Protein AF-0000000086667944 (afdb_homodimer)

Foldseek 3Di:
DPQQFDDDPDLCQLQQCPPVPGHPSLVVLCVVLVVVCVLQLWDDQLKDKDFDDQPPQQDPVQWGDPVNVVVVQVSSVVSVLVVLCVLCPPCSVCQSVLVFKHKDFDDKDKDFAATDGPGWMKMKTKAWADADQFKTKMKIWIDTSRSSDTGMIMIGIMTIATSVVGGTDGQCVVDGSSVVSSVVVHVSNVSSVVSNVVSVVPDPDPPPPPD/DPQAFDDDPDLCQLQQCPPVPGHPSLVVLCVVLVVVVVLQLWDDQLKDKDFDDQPPQQDPVQWGDPVNVVVVQVSSVVSVLVVLCVLCPPCSVCQSVLVFKHKDFDDKDKDFAATDGPGWMKMKTKAWADADQFKTKMKIWIDTSRSSDTGMIMIGIMTIATSVVGGTDGQCVVDGSSVVSRVVVHVSNVSSVVSNVVSVVPDPDPPPPPD

pLDDT: mean 93.08, std 12.62, range [24.09, 98.88]

Organism: Colletotrichum gloeosporioides (NCBI:txid474922)

InterPro domains:
  IPR029069 HotDog domain superfamily [SSF54637] (51-170)
  IPR050563 4-hydroxybenzoyl-CoA thioesterase [PTHR31793] (46-171)

Nearest PDB structures (foldseek):
  4k00-assembly1_A  TM=7.875E-01  e=4.496E-08  Synechocystis sp. PCC 6803 substr. Kazusa
  5v10-assembly1_A-2  TM=8.464E-01  e=1.822E-07  Pseudomonas aeruginosa PAO1
  5v10-assembly1_B-2  TM=8.114E-01  e=1.822E-07  Pseudomonas aeruginosa PAO1
  5x04-assembly1_B  TM=7.528E-01  e=9.417E-07  Umbellularia californica
  5x04-assembly1_A  TM=7.428E-01  e=2.815E-06  Umbellularia californica

Radius of gyration: 24.11 Å; Cα contacts (8 Å, |Δi|>4): 815; chains: 2; bounding box: 81×69×50 Å

Sequence (422 aa):
MSRKIKSFTSRLEASSYHAPGGGAAYQPLRESLIKKILEQGYDDETMIEHGVVWADDQDPFGHIMNAGFSHFASSCNFRVFESFEAQLGDKINDFINAKGIGVMVKQFTVDIKRPVSYPDSIICAVRLGEVRPDRYFITTTMWSLRQQAPVAESEGWIVFFDYGKGKVANLVEAGGVHKDLYEALSVKCAKMNETAAAWKKAQPQKKQHKLMSRKIKSFTSRLEASSYHAPGGGAAYQPLRESLIKKILEQGYDDETMIEHGVVWADDQDPFGHIMNAGFSHFASSCNFRVFESFEAQLGDKINDFINAKGIGVMVKQFTVDIKRPVSYPDSIICAVRLGEVRPDRYFITTTMWSLRQQAPVAESEGWIVFFDYGKGKVANLVEAGGVHKDLYEALSVKCAKMNETAAAWKKAQPQKKQHKL

Solvent-accessible surface area (backbone atoms only — not comparable to full-atom values): 21875 Å² total; per-residue (Å²): 124,83,78,76,56,73,83,62,93,40,62,52,59,46,45,22,50,34,22,70,58,25,28,76,85,45,46,67,40,48,55,58,44,49,52,56,44,48,52,51,22,36,44,72,88,39,25,25,44,48,63,54,42,68,80,82,36,36,40,99,85,51,30,54,32,78,68,49,56,57,51,53,45,49,57,29,49,49,38,50,60,39,54,44,31,82,45,38,48,83,49,35,61,34,27,77,67,49,55,34,56,22,75,41,82,76,51,73,50,77,47,78,71,47,91,50,45,69,63,38,35,33,42,32,33,38,33,45,76,44,67,52,57,39,32,35,33,40,38,33,42,30,27,32,46,47,70,66,40,74,27,33,38,34,39,36,43,40,31,31,29,19,59,75,78,70,42,79,31,45,23,60,80,70,30,71,45,44,24,48,38,45,52,51,49,40,53,52,23,51,53,23,44,52,36,28,50,54,38,58,69,68,45,75,78,73,74,72,68,76,121,126,82,79,75,54,72,82,61,93,39,63,51,58,47,46,23,51,35,21,70,56,26,26,77,84,44,45,66,40,49,54,56,47,48,52,57,44,48,51,50,20,36,45,72,89,40,25,25,44,48,65,54,42,69,81,81,36,36,39,98,84,51,30,55,32,77,68,48,56,57,52,53,45,49,56,28,48,50,39,50,59,37,52,46,30,81,46,38,49,83,48,34,60,34,28,77,66,51,56,32,56,23,76,41,82,75,50,73,50,75,48,79,70,47,91,50,44,71,64,38,36,34,42,32,35,39,33,46,76,45,69,52,59,37,32,35,32,40,38,33,40,29,27,32,46,49,70,65,39,74,26,33,38,34,38,35,44,39,32,30,28,20,58,75,77,70,42,79,31,46,24,60,80,69,30,70,43,44,24,49,38,46,52,52,50,40,54,51,24,52,53,22,44,52,35,27,51,56,39,59,70,68,45,76,76,74,76,73,71,76,123

Secondary structure (DSSP, 8-state):
--------SSHHHHTGGGSGGG-GGGHHHHHHHHHHHHHTT--STT-EEEEPPHHHHB-TTSSB-HHHHHHHHHHHHHHHHHHTHHHHGGGHHHHHTTSSEEEEEEEEEEEE-S---SS-EEEEEEEEEEEETTEEEEEEEEEETTTTEEEEEEEEEEEEEETTTTEE--HHHH-HHHHHHHHHHHHHHHHHHHHHHHHHHHS--------/--------SSHHHHTGGGSGGG-GGGHHHHHHHHHHH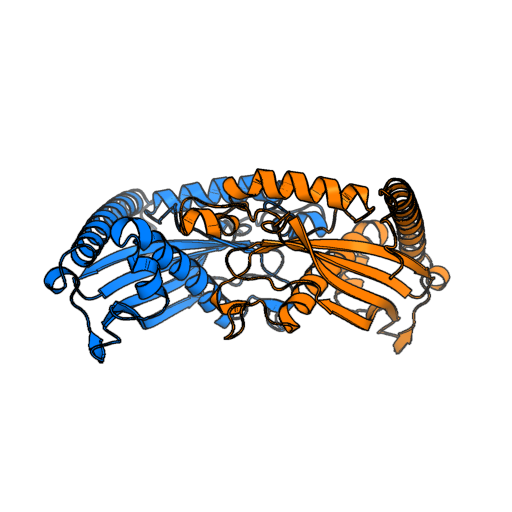HHTT--STT-EEEEPPHHHHB-TTSSB-HHHHHHHHHHHHHHHHHHTHHHHGGGHHHHHTTSSEEEEEEEEEEEE-S---SS-EEEEEEEEEEEETTEEEEEEEEEETTTTEEEEEEEEEEEEEETTTTEE--HHHH-HHHHHHHHHHHHHHHHHHHHHHHHHHHS--------

Structure (mmCIF, N/CA/C/O backbone):
data_AF-0000000086667944-model_v1
#
loop_
_entity.id
_entity.type
_entity.pdbx_description
1 polymer Thioesterase
#
loop_
_atom_site.group_PDB
_atom_site.id
_atom_site.type_symbol
_atom_site.label_atom_id
_atom_site.label_alt_id
_atom_site.label_comp_id
_atom_site.label_asym_id
_atom_site.label_entity_id
_atom_site.label_seq_id
_atom_site.pdbx_PDB_ins_code
_atom_site.Cartn_x
_atom_site.Cartn_y
_atom_site.Cartn_z
_atom_site.occupancy
_atom_site.B_iso_or_equiv
_atom_site.auth_seq_id
_atom_site.auth_comp_id
_atom_site.auth_asym_id
_atom_site.auth_atom_id
_atom_site.pdbx_PDB_model_num
ATOM 1 N N . MET A 1 1 ? -30.469 -5.668 6.664 1 30.2 1 MET A N 1
ATOM 2 C CA . MET A 1 1 ? -29.812 -4.969 7.77 1 30.2 1 MET A CA 1
ATOM 3 C C . MET A 1 1 ? -28.594 -4.191 7.289 1 30.2 1 MET A C 1
ATOM 5 O O . MET A 1 1 ? -27.797 -4.711 6.508 1 30.2 1 MET A O 1
ATOM 9 N N . SER A 1 2 ? -28.594 -2.951 7.266 1 38.62 2 SER A N 1
ATOM 10 C CA . SER A 1 2 ? -27.578 -2.049 6.73 1 38.62 2 SER A CA 1
ATOM 11 C C . SER A 1 2 ? -26.188 -2.434 7.219 1 38.62 2 SER A C 1
ATOM 13 O O . SER A 1 2 ? -25.953 -2.564 8.422 1 38.62 2 SER A O 1
ATOM 15 N N . ARG A 1 3 ? -25.5 -3.365 6.664 1 46.94 3 ARG A N 1
ATOM 16 C CA . ARG A 1 3 ? -24.25 -3.945 7.133 1 46.94 3 ARG A CA 1
ATOM 17 C C . ARG A 1 3 ? -23.328 -2.873 7.707 1 46.94 3 ARG A C 1
ATOM 19 O O . ARG A 1 3 ? -23.062 -1.867 7.047 1 46.94 3 ARG A O 1
ATOM 26 N N . LYS A 1 4 ? -23.281 -2.777 9 1 54.78 4 LYS A N 1
ATOM 27 C CA . LYS A 1 4 ? -22.672 -1.743 9.82 1 54.78 4 LYS A CA 1
ATOM 28 C C . LYS A 1 4 ? -21.172 -1.613 9.508 1 54.78 4 LYS A C 1
ATOM 30 O O . LYS A 1 4 ? -20.422 -2.586 9.617 1 54.78 4 LYS A O 1
ATOM 35 N N . ILE A 1 5 ? -20.797 -0.683 8.703 1 66 5 ILE A N 1
ATOM 36 C CA . ILE A 1 5 ? -19.422 -0.29 8.43 1 66 5 ILE A CA 1
ATOM 37 C C . ILE A 1 5 ? -18.75 0.174 9.719 1 66 5 ILE A C 1
ATOM 39 O O . ILE A 1 5 ? -19.344 0.915 10.5 1 66 5 ILE A O 1
ATOM 43 N N . LYS A 1 6 ? -17.688 -0.523 10.07 1 71.44 6 LYS A N 1
ATOM 44 C CA . LYS A 1 6 ? -16.938 -0.126 11.258 1 71.44 6 LYS A CA 1
ATOM 45 C C . LYS A 1 6 ? -16.781 1.391 11.328 1 71.44 6 LYS A C 1
ATOM 47 O O . LYS A 1 6 ? -16.484 2.041 10.328 1 71.44 6 LYS A O 1
ATOM 52 N N . SER A 1 7 ? -17.125 1.887 12.492 1 83.94 7 SER A N 1
ATOM 53 C CA . SER A 1 7 ? -16.938 3.314 12.727 1 83.94 7 SER A CA 1
ATOM 54 C C . SER A 1 7 ? -15.664 3.584 13.516 1 83.94 7 SER A C 1
ATOM 56 O O . SER A 1 7 ? -15.227 2.746 14.305 1 83.94 7 SER A O 1
ATOM 58 N N . PHE A 1 8 ? -14.93 4.645 13.148 1 90.81 8 PHE A N 1
ATOM 59 C CA . PHE A 1 8 ? -13.719 5.078 13.828 1 90.81 8 PHE A CA 1
ATOM 60 C C . PHE A 1 8 ? -13.938 6.422 14.523 1 90.81 8 PHE A C 1
ATOM 62 O O . PHE A 1 8 ? -14.836 7.176 14.148 1 90.81 8 PHE A O 1
ATOM 69 N N . THR A 1 9 ? -13.156 6.715 15.469 1 89.56 9 THR A N 1
ATOM 70 C CA . THR A 1 9 ? -13.367 7.883 16.312 1 89.56 9 THR A CA 1
ATOM 71 C C . THR A 1 9 ? -12.719 9.117 15.703 1 89.56 9 THR A C 1
ATOM 73 O O . THR A 1 9 ? -13.023 10.25 16.109 1 89.56 9 THR A O 1
ATOM 76 N N . SER A 1 10 ? -11.883 8.898 14.812 1 94.06 10 SER A N 1
ATOM 77 C CA . SER A 1 10 ? -11.203 10.016 14.156 1 94.06 10 SER A CA 1
ATOM 78 C C . SER A 1 10 ? -10.789 9.656 12.742 1 94.06 10 SER A C 1
ATOM 80 O O . SER A 1 10 ? -10.75 8.477 12.375 1 94.06 10 SER A O 1
ATOM 82 N N . ARG A 1 11 ? -10.5 10.703 12.008 1 94.38 11 ARG A N 1
ATOM 83 C CA . ARG A 1 11 ? -9.992 10.5 10.656 1 94.38 11 ARG A CA 1
ATOM 84 C C . ARG A 1 11 ? -8.672 9.742 10.68 1 94.38 11 ARG A C 1
ATOM 86 O O . ARG A 1 11 ? -8.438 8.859 9.852 1 94.38 11 ARG A O 1
ATOM 93 N N . LEU A 1 12 ? -7.781 10.031 11.656 1 94.69 12 LEU A N 1
ATOM 94 C CA . LEU A 1 12 ? -6.484 9.367 11.75 1 94.69 12 LEU A CA 1
ATOM 95 C C . LEU A 1 12 ? -6.648 7.887 12.078 1 94.69 12 LEU A C 1
ATOM 97 O O . LEU A 1 12 ? -5.922 7.047 11.547 1 94.69 12 LEU A O 1
ATOM 101 N N . GLU A 1 13 ? -7.566 7.641 12.945 1 95.31 13 GLU A N 1
ATOM 102 C CA . GLU A 1 13 ? -7.828 6.238 13.25 1 95.31 13 GLU A CA 1
ATOM 103 C C . GLU A 1 13 ? -8.414 5.512 12.039 1 95.31 13 GLU A C 1
ATOM 105 O O . G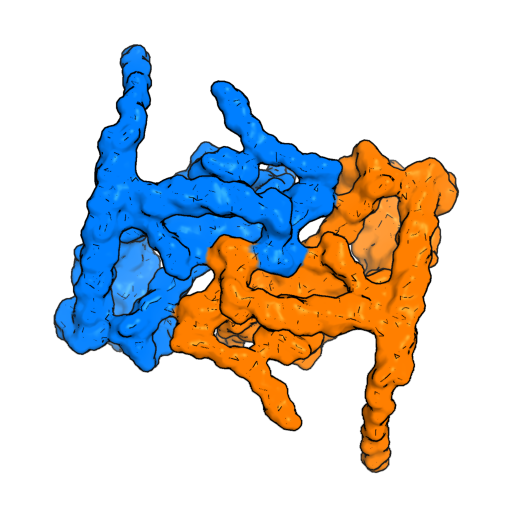LU A 1 13 ? -8.047 4.367 11.766 1 95.31 13 GLU A O 1
ATOM 110 N N . ALA A 1 14 ? -9.297 6.207 11.312 1 96.06 14 ALA A N 1
ATOM 111 C CA . ALA A 1 14 ? -9.961 5.602 10.164 1 96.06 14 ALA A CA 1
ATOM 112 C C . ALA A 1 14 ? -8.953 5.25 9.062 1 96.06 14 ALA A C 1
ATOM 114 O O . ALA A 1 14 ? -9.148 4.289 8.32 1 96.06 14 ALA A O 1
ATOM 115 N N . SER A 1 15 ? -7.879 6 8.961 1 97.31 15 SER A N 1
ATOM 116 C CA . SER A 1 15 ? -6.871 5.746 7.941 1 97.31 15 SER A CA 1
ATOM 117 C C . SER A 1 15 ? -5.648 5.047 8.523 1 97.31 15 SER A C 1
ATOM 119 O O . SER A 1 15 ? -4.59 5.004 7.898 1 97.31 15 SER A O 1
ATOM 121 N N . SER A 1 16 ? -5.781 4.445 9.703 1 96.56 16 SER A N 1
ATOM 122 C CA . SER A 1 16 ? -4.641 3.912 10.445 1 96.56 16 SER A CA 1
ATOM 123 C C . SER A 1 16 ? -4.098 2.648 9.789 1 96.56 16 SER A C 1
ATOM 125 O O . SER A 1 16 ? -3 2.195 10.117 1 96.56 16 SER A O 1
ATOM 127 N N . TYR A 1 17 ? -4.809 2.102 8.836 1 96.75 17 TYR A N 1
ATOM 128 C CA . TYR A 1 17 ? -4.266 0.97 8.086 1 96.75 17 TYR A CA 1
ATOM 129 C C . TYR A 1 17 ? -3.004 1.369 7.332 1 96.75 17 TYR A C 1
ATOM 131 O O . TYR A 1 17 ? -2.223 0.509 6.918 1 96.75 17 TYR A O 1
ATOM 139 N N . HIS A 1 18 ? -2.781 2.641 7.16 1 96.75 18 HIS A N 1
ATOM 140 C CA . HIS A 1 18 ? -1.576 3.137 6.504 1 96.75 18 HIS A CA 1
ATOM 141 C C . HIS A 1 18 ? -0.383 3.117 7.453 1 96.75 18 HIS A C 1
ATOM 143 O O . HIS A 1 18 ? 0.765 3.236 7.016 1 96.75 18 HIS A O 1
ATOM 149 N N . ALA A 1 19 ? -0.648 3.113 8.758 1 96.56 19 ALA A N 1
ATOM 150 C CA . ALA A 1 19 ? 0.442 3.16 9.727 1 96.56 19 ALA A CA 1
ATOM 151 C C . ALA A 1 19 ? 1.35 1.94 9.586 1 96.56 19 ALA A C 1
ATOM 153 O O . ALA A 1 19 ? 0.901 0.867 9.18 1 96.56 19 ALA A O 1
ATOM 154 N N . PRO A 1 20 ? 2.662 2.102 9.898 1 95.31 20 PRO A N 1
ATOM 155 C CA . PRO A 1 20 ? 3.555 0.941 9.828 1 95.31 20 PRO A CA 1
ATOM 156 C C . PRO A 1 20 ? 2.988 -0.281 10.547 1 95.31 20 PRO A C 1
ATOM 158 O O . PRO A 1 20 ? 2.551 -0.179 11.695 1 95.31 20 PRO A O 1
ATOM 161 N N . GLY A 1 21 ? 2.891 -1.366 9.844 1 92.31 21 GLY A N 1
ATOM 162 C CA . GLY A 1 21 ? 2.354 -2.596 10.406 1 92.31 21 GLY A CA 1
ATOM 163 C C . GLY A 1 21 ? 0.85 -2.719 10.25 1 92.31 21 GLY A C 1
ATOM 164 O O . GLY A 1 21 ? 0.244 -3.67 10.75 1 92.31 21 GLY A O 1
ATOM 165 N N . GLY A 1 22 ? 0.182 -1.777 9.68 1 93.56 22 GLY A N 1
ATOM 166 C CA . GLY A 1 22 ? -1.204 -1.914 9.258 1 93.56 22 GLY A CA 1
ATOM 167 C C . GLY A 1 22 ? -2.188 -1.322 10.25 1 93.56 22 GLY A C 1
ATOM 168 O O . GLY A 1 22 ? -3.395 -1.311 10.008 1 93.56 22 GLY A O 1
ATOM 169 N N . GLY A 1 23 ? -1.715 -0.795 11.461 1 92.69 23 GLY A N 1
ATOM 170 C CA . GLY A 1 23 ? -2.588 -0.117 12.406 1 92.69 23 GLY A CA 1
ATOM 171 C C . GLY A 1 23 ? -3.375 -1.073 13.281 1 92.69 23 GLY A C 1
ATOM 172 O O . GLY A 1 23 ? -4.094 -1.938 12.773 1 92.69 23 GLY A O 1
ATOM 173 N N . ALA A 1 24 ? -3.393 -0.922 14.531 1 91.94 24 ALA A N 1
ATOM 174 C CA . ALA A 1 24 ? -4.023 -1.813 15.5 1 91.94 24 ALA A CA 1
ATOM 175 C C . ALA A 1 24 ? -5.543 -1.786 15.359 1 91.94 24 ALA A C 1
ATOM 177 O O . ALA A 1 24 ? -6.211 -2.801 15.57 1 91.94 24 ALA A O 1
ATOM 178 N N . ALA A 1 25 ? -6.07 -0.659 14.938 1 93.62 25 ALA A N 1
ATOM 179 C CA . ALA A 1 25 ? -7.52 -0.494 14.852 1 93.62 25 ALA A CA 1
ATOM 180 C C . ALA A 1 25 ? -8.117 -1.416 13.789 1 93.62 25 ALA A C 1
ATOM 182 O O . ALA A 1 25 ? -9.297 -1.771 13.859 1 93.62 25 ALA A O 1
ATOM 183 N N . TYR A 1 26 ? -7.32 -1.866 12.859 1 96.56 26 TYR A N 1
ATOM 184 C CA . TYR A 1 26 ? -7.816 -2.686 11.758 1 96.56 26 TYR A CA 1
ATOM 185 C C . TYR A 1 26 ? -7.566 -4.164 12.016 1 96.56 26 TYR A C 1
ATOM 187 O O . TYR A 1 26 ? -8.023 -5.023 11.258 1 96.56 26 TYR A O 1
ATOM 195 N N . GLN A 1 27 ? -6.895 -4.523 13.094 1 96.19 27 GLN A N 1
ATOM 196 C CA . GLN A 1 27 ? -6.504 -5.902 13.359 1 96.19 27 GLN A CA 1
ATOM 197 C C . GLN A 1 27 ? -7.727 -6.797 13.539 1 96.19 27 GLN A C 1
ATOM 199 O O . GLN A 1 27 ? -7.809 -7.871 12.938 1 96.19 27 GLN A O 1
ATOM 204 N N . PRO A 1 28 ? -8.719 -6.344 14.336 1 96.38 28 PRO A N 1
ATOM 205 C CA . PRO A 1 28 ? -9.891 -7.215 14.477 1 96.38 28 PRO A CA 1
ATOM 206 C C . PRO A 1 28 ? -10.641 -7.41 13.164 1 96.38 28 PRO A C 1
ATOM 208 O O . PRO A 1 28 ? -11.211 -8.477 12.93 1 96.38 28 PRO A O 1
ATOM 211 N N . LEU A 1 29 ? -10.633 -6.418 12.297 1 97 29 LEU A N 1
ATOM 212 C CA . LEU A 1 29 ? -11.281 -6.527 10.992 1 97 29 LEU A CA 1
ATOM 213 C C . LEU A 1 29 ? -10.555 -7.539 10.109 1 97 29 LEU A C 1
ATOM 215 O O . LEU A 1 29 ? -11.195 -8.344 9.43 1 97 29 LEU A O 1
ATOM 219 N N . ARG A 1 30 ? -9.211 -7.484 10.125 1 97.88 30 ARG A N 1
ATOM 220 C CA . ARG A 1 30 ? -8.406 -8.438 9.375 1 97.88 30 ARG A CA 1
ATOM 221 C C . ARG A 1 30 ? -8.68 -9.867 9.828 1 97.88 30 ARG A C 1
ATOM 223 O O . ARG A 1 30 ? -8.891 -10.758 9.008 1 97.88 30 ARG A O 1
ATOM 230 N N . GLU A 1 31 ? -8.641 -10.039 11.156 1 97.31 31 GLU A N 1
ATOM 231 C CA . GLU A 1 31 ? -8.805 -11.383 11.711 1 97.31 31 GLU A CA 1
ATOM 232 C C . GLU A 1 31 ? -10.156 -11.977 11.32 1 97.31 31 GLU A C 1
ATOM 234 O O . GLU A 1 31 ? -10.227 -13.133 10.883 1 97.31 31 GLU A O 1
ATOM 239 N N . SER A 1 32 ? -11.188 -11.219 11.477 1 97.56 32 SER A N 1
ATOM 240 C CA . SER A 1 32 ? -12.531 -11.672 11.125 1 97.56 32 SER A CA 1
ATOM 241 C C . SER A 1 32 ? -12.633 -12.016 9.641 1 97.56 32 SER A C 1
ATOM 243 O O . SER A 1 32 ? -13.117 -13.094 9.281 1 97.56 32 SER A O 1
ATOM 245 N N . LEU A 1 33 ? -12.148 -11.195 8.797 1 98 33 LEU A N 1
ATOM 246 C CA . LEU A 1 33 ? -12.281 -11.359 7.355 1 98 33 LEU A CA 1
ATOM 247 C C . LEU A 1 33 ? -11.422 -12.508 6.855 1 98 33 LEU A C 1
ATOM 249 O O . LEU A 1 33 ? -11.859 -13.305 6.02 1 98 33 LEU A O 1
ATOM 253 N N . ILE A 1 34 ? -10.203 -12.625 7.379 1 98.38 34 ILE A N 1
ATOM 254 C CA . ILE A 1 34 ? -9.273 -13.656 6.922 1 98.38 34 ILE A CA 1
ATOM 255 C C . ILE A 1 34 ? -9.828 -15.039 7.254 1 98.38 34 ILE A C 1
ATOM 257 O O . ILE A 1 34 ? -9.711 -15.977 6.457 1 98.38 34 ILE A O 1
ATOM 261 N N . LYS A 1 35 ? -10.391 -15.125 8.43 1 97.69 35 LYS A N 1
ATOM 262 C CA . LYS A 1 35 ? -11.047 -16.391 8.773 1 97.69 35 LYS A CA 1
ATOM 263 C C . LYS A 1 35 ? -12.078 -16.781 7.727 1 97.69 35 LYS A C 1
ATOM 265 O O . LYS A 1 35 ? -12.094 -17.906 7.25 1 97.69 35 LYS A O 1
ATOM 270 N N . LYS A 1 36 ? -12.914 -15.883 7.336 1 97.31 36 LYS A N 1
ATOM 271 C CA . LYS A 1 36 ? -13.953 -16.125 6.344 1 97.31 36 LYS A CA 1
ATOM 272 C C . LYS A 1 36 ? -13.352 -16.484 4.988 1 97.31 36 LYS A C 1
ATOM 274 O O . LYS A 1 36 ? -13.859 -17.359 4.285 1 97.31 36 LYS A O 1
ATOM 279 N N . ILE A 1 37 ? -12.305 -15.797 4.641 1 98.38 37 ILE A N 1
ATOM 280 C CA . ILE A 1 37 ? -11.633 -15.992 3.361 1 98.38 37 ILE A CA 1
ATOM 281 C C . ILE A 1 37 ? -11.055 -17.406 3.291 1 98.38 37 ILE A C 1
ATOM 283 O O . ILE A 1 37 ? -11.242 -18.109 2.299 1 98.38 37 ILE A O 1
ATOM 287 N N . LEU A 1 38 ? -10.469 -17.812 4.391 1 98.12 38 LEU A N 1
ATOM 288 C CA . LEU A 1 38 ? -9.812 -19.109 4.414 1 98.12 38 LEU A CA 1
ATOM 289 C C . LEU A 1 38 ? -10.836 -20.234 4.41 1 98.12 38 LEU A C 1
ATOM 291 O O . LEU A 1 38 ? -10.602 -21.297 3.824 1 98.12 38 LEU A O 1
ATOM 295 N N . GLU A 1 39 ? -11.977 -20.031 4.992 1 97.44 39 GLU A N 1
ATOM 296 C CA . GLU A 1 39 ? -13.055 -21.016 4.977 1 97.44 39 GLU A CA 1
ATOM 297 C C . GLU A 1 39 ? -13.547 -21.266 3.559 1 97.44 39 GLU A C 1
ATOM 299 O O . GLU A 1 39 ? -14.117 -22.328 3.275 1 97.44 39 GLU A O 1
ATOM 304 N N . GLN A 1 40 ? -13.352 -20.344 2.682 1 97.94 40 GLN A N 1
ATOM 305 C CA . GLN A 1 40 ? -13.828 -20.453 1.308 1 97.94 40 GLN A CA 1
ATOM 306 C C . GLN A 1 40 ? -12.766 -21.062 0.4 1 97.94 40 GLN A C 1
ATOM 308 O O . GLN A 1 40 ? -12.953 -21.156 -0.814 1 97.94 40 GLN A O 1
ATOM 313 N N . GLY A 1 41 ? -11.617 -21.406 0.939 1 98 41 GLY A N 1
ATOM 314 C CA . GLY A 1 41 ? -10.602 -22.141 0.2 1 98 41 GLY A CA 1
ATOM 315 C C . GLY A 1 41 ? -9.594 -21.25 -0.48 1 98 41 GLY A C 1
ATOM 316 O O . GLY A 1 41 ? -8.852 -21.688 -1.362 1 98 41 GLY A O 1
ATOM 317 N N . TYR A 1 42 ? -9.562 -19.953 -0.131 1 98.69 42 TYR A N 1
ATOM 318 C CA . TYR A 1 42 ? -8.586 -19.031 -0.724 1 98.69 42 TYR A CA 1
ATOM 319 C C . TYR A 1 42 ? -7.203 -19.25 -0.125 1 98.69 42 TYR A C 1
ATOM 321 O O . TYR A 1 42 ? -7.07 -19.781 0.98 1 98.69 42 TYR A O 1
ATOM 329 N N . ASP A 1 43 ? -6.219 -18.875 -0.893 1 98.38 43 ASP A N 1
ATOM 330 C CA . ASP A 1 43 ? -4.82 -19.109 -0.546 1 98.38 43 ASP A CA 1
ATOM 331 C C . ASP A 1 43 ? -4.359 -18.141 0.549 1 98.38 43 ASP A C 1
ATOM 333 O O . ASP A 1 43 ? -4.504 -16.922 0.415 1 98.38 43 ASP A O 1
ATOM 337 N N . ASP A 1 44 ? -3.781 -18.625 1.558 1 96.81 44 ASP A N 1
ATOM 338 C CA . ASP A 1 44 ? -3.297 -17.828 2.676 1 96.81 44 ASP A CA 1
ATOM 339 C C . ASP A 1 44 ? -1.943 -17.203 2.355 1 96.81 44 ASP A C 1
ATOM 341 O O . ASP A 1 44 ? -1.733 -16.016 2.596 1 96.81 44 ASP A O 1
ATOM 345 N N . GLU A 1 45 ? -1.076 -17.922 1.741 1 96.31 45 GLU A N 1
ATOM 346 C CA . GLU A 1 45 ? 0.337 -17.578 1.626 1 96.31 45 GLU A CA 1
ATOM 347 C C . GLU A 1 45 ? 0.54 -16.375 0.709 1 96.31 45 GLU A C 1
ATOM 349 O O . GLU A 1 45 ? 1.467 -15.586 0.907 1 96.31 45 GLU A O 1
ATOM 354 N N . THR A 1 46 ? -0.288 -16.203 -0.281 1 98.19 46 THR A N 1
ATOM 355 C CA . THR A 1 46 ? -0.045 -15.195 -1.303 1 98.19 46 THR A CA 1
ATOM 356 C C . THR A 1 46 ? -0.974 -14 -1.109 1 98.19 46 THR A C 1
ATOM 358 O O . THR A 1 46 ? -0.959 -13.055 -1.909 1 98.19 46 THR A O 1
ATOM 361 N N . MET A 1 47 ? -1.76 -14.023 -0.011 1 98.5 47 MET A N 1
ATOM 362 C CA . MET A 1 47 ? -2.711 -12.953 0.282 1 98.5 47 MET A CA 1
ATOM 363 C C . MET A 1 47 ? -1.994 -11.617 0.463 1 98.5 47 MET A C 1
ATOM 365 O O . MET A 1 47 ? -0.905 -11.57 1.036 1 98.5 47 MET A O 1
ATOM 369 N N . ILE A 1 48 ? -2.648 -10.539 -0.058 1 98.56 48 ILE A N 1
ATOM 370 C CA . ILE A 1 48 ? -2.062 -9.219 0.134 1 98.56 48 ILE A CA 1
ATOM 371 C C . ILE A 1 48 ? -3.115 -8.258 0.688 1 98.56 48 ILE A C 1
ATOM 373 O O . ILE A 1 48 ? -4.316 -8.539 0.619 1 98.56 48 ILE A O 1
ATOM 377 N N . GLU A 1 49 ? -2.65 -7.184 1.279 1 98.5 49 GLU A N 1
ATOM 378 C CA . GLU A 1 49 ? -3.494 -6.062 1.683 1 98.5 49 GLU A CA 1
ATOM 379 C C . GLU A 1 49 ? -3.082 -4.777 0.968 1 98.5 49 GLU A C 1
ATOM 381 O O . GLU A 1 49 ? -1.895 -4.461 0.89 1 98.5 49 GLU A O 1
ATOM 386 N N . HIS A 1 50 ? -4.02 -4.129 0.371 1 97.5 50 HIS A N 1
ATOM 387 C CA . HIS A 1 50 ? -3.822 -2.822 -0.245 1 97.5 50 HIS A CA 1
ATOM 388 C C . HIS A 1 50 ? -4.586 -1.738 0.508 1 97.5 50 HIS A C 1
ATOM 390 O O . HIS A 1 50 ? -5.82 -1.692 0.457 1 97.5 50 HIS A O 1
ATOM 396 N N . GLY A 1 51 ? -3.848 -0.87 1.161 1 97.5 51 GLY A N 1
ATOM 397 C CA . GLY A 1 51 ? -4.492 0.294 1.748 1 97.5 51 GLY A CA 1
ATOM 398 C C . GLY A 1 51 ? -4.891 1.338 0.72 1 97.5 51 GLY A C 1
ATOM 399 O O . GLY A 1 51 ? -4.043 1.842 -0.019 1 97.5 51 GLY A O 1
ATOM 400 N N . VAL A 1 52 ? -6.141 1.732 0.724 1 97.31 52 VAL A N 1
ATOM 401 C CA . VAL A 1 52 ? -6.656 2.695 -0.244 1 97.31 52 VAL A CA 1
ATOM 402 C C . VAL A 1 52 ? -6.023 4.062 -0.001 1 97.31 52 VAL A C 1
ATOM 404 O O . VAL A 1 52 ? -6.043 4.57 1.122 1 97.31 52 VAL A O 1
ATOM 407 N N . VAL A 1 53 ? -5.426 4.59 -1.038 1 95.75 53 VAL A N 1
ATOM 408 C CA . VAL A 1 53 ? -4.812 5.914 -0.991 1 95.75 53 VAL A CA 1
ATOM 409 C C . VAL A 1 53 ? -5.785 6.949 -1.548 1 95.75 53 VAL A C 1
ATOM 411 O O . VAL A 1 53 ? -6.242 6.832 -2.688 1 95.75 53 VAL A O 1
ATOM 414 N N . TRP A 1 54 ? -6.012 7.973 -0.804 1 93.94 54 TRP A N 1
ATOM 415 C CA . TRP A 1 54 ? -7.047 8.953 -1.111 1 93.94 54 TRP A CA 1
ATOM 416 C C . TRP A 1 54 ? -6.852 9.531 -2.512 1 93.94 54 TRP A C 1
ATOM 418 O O . TRP A 1 54 ? -7.762 9.477 -3.342 1 93.94 54 TRP A O 1
ATOM 428 N N . ALA A 1 55 ? -5.719 9.984 -2.863 1 90.12 55 ALA A N 1
ATOM 429 C CA . ALA A 1 55 ? -5.48 10.734 -4.094 1 90.12 55 ALA A CA 1
ATOM 430 C C . ALA A 1 55 ? -5.16 9.797 -5.254 1 90.12 55 ALA A C 1
ATOM 432 O O . ALA A 1 55 ? -5.492 10.086 -6.406 1 90.12 55 ALA A O 1
ATOM 433 N N . ASP A 1 56 ? -4.602 8.625 -4.922 1 91.12 56 ASP A N 1
ATOM 434 C CA . ASP A 1 56 ? -4.051 7.785 -5.98 1 91.12 56 ASP A CA 1
ATOM 435 C C . ASP A 1 56 ? -5.066 6.742 -6.434 1 91.12 56 ASP A C 1
ATOM 437 O O . ASP A 1 56 ? -5.035 6.293 -7.582 1 91.12 56 ASP A O 1
ATOM 441 N N . ASP A 1 57 ? -6.02 6.438 -5.562 1 93.88 57 ASP A N 1
ATOM 442 C CA . ASP A 1 57 ? -6.836 5.27 -5.879 1 93.88 57 ASP A CA 1
ATOM 443 C C . ASP A 1 57 ? -8.258 5.684 -6.258 1 93.88 57 ASP A C 1
ATOM 445 O O . ASP A 1 57 ? -9.016 4.883 -6.812 1 93.88 57 ASP A O 1
ATOM 449 N N . GLN A 1 58 ? -8.648 6.949 -5.969 1 94 58 GLN A N 1
ATOM 450 C CA . GLN A 1 58 ? -10.055 7.309 -6.121 1 94 58 GLN A CA 1
ATOM 451 C C . GLN A 1 58 ? -10.281 8.125 -7.391 1 94 58 GLN A C 1
ATOM 453 O O . GLN A 1 58 ? -9.414 8.891 -7.805 1 94 58 GLN A O 1
ATOM 458 N N . ASP A 1 59 ? -11.469 7.918 -7.914 1 86.69 59 ASP A N 1
ATOM 459 C CA . ASP A 1 59 ? -11.914 8.773 -9.008 1 86.69 59 ASP A CA 1
ATOM 460 C C . ASP A 1 59 ? -12.586 10.039 -8.477 1 86.69 59 ASP A C 1
ATOM 462 O O . ASP A 1 59 ? -12.695 10.227 -7.262 1 86.69 59 ASP A O 1
ATOM 466 N N . PRO A 1 60 ? -12.969 10.938 -9.352 1 85.44 60 PRO A N 1
ATOM 467 C CA . PRO A 1 60 ? -13.555 12.203 -8.891 1 85.44 60 PRO A CA 1
ATOM 468 C C . PRO A 1 60 ? -14.867 12.008 -8.148 1 85.44 60 PRO A C 1
ATOM 470 O O . PRO A 1 60 ? -15.352 12.938 -7.488 1 85.44 60 PRO A O 1
ATOM 473 N N . PHE A 1 61 ? -15.414 10.766 -8.219 1 88.38 61 PHE A N 1
ATOM 474 C CA . PHE A 1 61 ? -16.656 10.5 -7.492 1 88.38 61 PHE A CA 1
ATOM 475 C C . PHE A 1 61 ? -16.359 9.953 -6.102 1 88.38 61 PHE A C 1
ATOM 477 O O . PHE A 1 61 ? -17.266 9.703 -5.316 1 88.38 61 PHE A O 1
ATOM 484 N N . GLY A 1 62 ? -15.086 9.781 -5.797 1 91.88 62 GLY A N 1
ATOM 485 C CA . GLY A 1 62 ? -14.688 9.367 -4.461 1 91.88 62 GLY A CA 1
ATOM 486 C C . GLY A 1 62 ? -14.672 7.859 -4.285 1 91.88 62 GLY A C 1
ATOM 487 O O . GLY A 1 62 ? -14.734 7.359 -3.158 1 91.88 62 GLY A O 1
ATOM 488 N N . HIS A 1 63 ? -14.711 7.109 -5.375 1 93.38 63 HIS A N 1
ATOM 489 C CA . HIS A 1 63 ? -14.625 5.652 -5.336 1 93.38 63 HIS A CA 1
ATOM 490 C C . HIS A 1 63 ? -13.32 5.164 -5.957 1 93.38 63 HIS A C 1
ATOM 492 O O . HIS A 1 63 ? -12.734 5.848 -6.801 1 93.38 63 HIS A O 1
ATOM 498 N N . ILE A 1 64 ? -12.875 3.969 -5.527 1 94.62 64 ILE A N 1
ATOM 499 C CA . ILE A 1 64 ? -11.742 3.342 -6.203 1 94.62 64 ILE A CA 1
ATOM 500 C C . ILE A 1 64 ? -12.023 3.256 -7.703 1 94.62 64 ILE A C 1
ATOM 502 O O . ILE A 1 64 ? -13.102 2.84 -8.117 1 94.62 64 ILE A O 1
ATOM 506 N N . MET A 1 65 ? -11.023 3.672 -8.438 1 93.06 65 MET A N 1
ATOM 507 C CA . MET A 1 65 ? -11.141 3.594 -9.891 1 93.06 65 MET A CA 1
ATOM 508 C C . MET A 1 65 ? -11.281 2.146 -10.352 1 93.06 65 MET A C 1
ATOM 510 O O . MET A 1 65 ? -10.648 1.248 -9.797 1 93.06 65 MET A O 1
ATOM 514 N N . ASN A 1 66 ? -12.062 1.99 -11.461 1 87.38 66 ASN A N 1
ATOM 515 C CA . ASN A 1 66 ? -12.281 0.655 -12.008 1 87.38 66 ASN A CA 1
ATOM 516 C C . ASN A 1 66 ? -10.961 -0.059 -12.289 1 87.38 66 ASN A C 1
ATOM 518 O O . ASN A 1 66 ? -10.82 -1.25 -12.008 1 87.38 66 ASN A O 1
ATOM 522 N N . ALA A 1 67 ? -10.031 0.668 -12.844 1 90.25 67 ALA A N 1
ATOM 523 C CA . ALA A 1 67 ? -8.734 0.09 -13.195 1 90.25 67 ALA A CA 1
ATOM 524 C C . ALA A 1 67 ? -7.957 -0.318 -11.945 1 90.25 67 ALA A C 1
ATOM 526 O O . ALA A 1 67 ? -7.043 -1.143 -12.016 1 90.25 67 ALA A O 1
ATOM 527 N N . GLY A 1 68 ? -8.219 0.298 -10.773 1 94.5 68 GLY A N 1
ATOM 528 C CA . GLY A 1 68 ? -7.531 -0.005 -9.531 1 94.5 68 GLY A CA 1
ATOM 529 C C . GLY A 1 68 ? -7.66 -1.458 -9.117 1 94.5 68 GLY A C 1
ATOM 530 O O . GLY A 1 68 ? -6.684 -2.08 -8.695 1 94.5 68 GLY A O 1
ATOM 531 N N . PHE A 1 69 ? -8.789 -2.039 -9.359 1 95.38 69 PHE A N 1
ATOM 532 C CA . PHE A 1 69 ? -9.031 -3.416 -8.945 1 95.38 69 PHE A CA 1
ATOM 533 C C . PHE A 1 69 ? -8.156 -4.379 -9.734 1 95.38 69 PHE A C 1
ATOM 535 O O . PHE A 1 69 ? -7.645 -5.355 -9.188 1 95.38 69 PHE A O 1
ATOM 542 N N . SER A 1 70 ? -7.988 -4.074 -11.008 1 94.19 70 SER A N 1
ATOM 543 C CA . SER A 1 70 ? -7.102 -4.895 -11.828 1 94.19 70 SER A CA 1
ATOM 544 C C . SER A 1 70 ? -5.664 -4.832 -11.32 1 94.19 70 SER A C 1
ATOM 546 O O . SER A 1 70 ? -4.949 -5.836 -11.328 1 94.19 70 SER A O 1
ATOM 548 N N . HIS A 1 71 ? -5.25 -3.676 -10.836 1 94.31 71 HIS A N 1
ATOM 549 C CA . HIS A 1 71 ? -3.902 -3.516 -10.297 1 94.31 71 HIS A CA 1
ATOM 550 C C . HIS A 1 71 ? -3.723 -4.312 -9.016 1 94.31 71 HIS A C 1
ATOM 552 O O . HIS A 1 71 ? -2.693 -4.965 -8.82 1 94.31 71 HIS A O 1
ATOM 558 N N . PHE A 1 72 ? -4.746 -4.277 -8.164 1 96.44 72 PHE A N 1
ATOM 559 C CA . PHE A 1 72 ? -4.668 -5.035 -6.922 1 96.44 72 PHE A CA 1
ATOM 560 C C . PHE A 1 72 ? -4.582 -6.531 -7.199 1 96.44 72 PHE A C 1
ATOM 562 O O . PHE A 1 72 ? -3.762 -7.23 -6.605 1 96.44 72 PHE A O 1
ATOM 569 N N . ALA A 1 73 ? -5.395 -6.957 -8.156 1 96.75 73 ALA A N 1
ATOM 570 C CA . ALA A 1 73 ? -5.395 -8.367 -8.547 1 96.75 73 ALA A CA 1
ATOM 571 C C . ALA A 1 73 ? -4.031 -8.781 -9.094 1 96.75 73 ALA A C 1
ATOM 573 O O . ALA A 1 73 ? -3.527 -9.859 -8.773 1 96.75 73 ALA A O 1
ATOM 574 N N . SER A 1 74 ? -3.482 -7.945 -9.898 1 95.06 74 SER A N 1
ATOM 575 C CA . SER A 1 74 ? -2.184 -8.242 -10.492 1 95.06 74 SER A CA 1
ATOM 576 C C . SER A 1 74 ? -1.1 -8.359 -9.422 1 95.06 74 SER A C 1
ATOM 578 O O . SER A 1 74 ? -0.229 -9.227 -9.508 1 95.06 74 SER A O 1
ATOM 580 N N . SER A 1 75 ? -1.135 -7.484 -8.445 1 96.56 75 SER A N 1
ATOM 581 C CA . SER A 1 75 ? -0.169 -7.543 -7.355 1 96.56 75 SER A CA 1
ATOM 582 C C . SER A 1 75 ? -0.284 -8.859 -6.586 1 96.56 75 SER A C 1
ATOM 584 O O . SER A 1 75 ? 0.728 -9.461 -6.23 1 96.56 75 SER A O 1
ATOM 586 N N . CYS A 1 76 ? -1.457 -9.266 -6.34 1 98.06 76 CYS A N 1
ATOM 587 C CA . CYS A 1 76 ? -1.682 -10.531 -5.656 1 98.06 76 CYS A CA 1
ATOM 588 C C . CYS A 1 76 ? -1.188 -11.703 -6.5 1 98.06 76 CYS A C 1
ATOM 590 O O . CYS A 1 76 ? -0.523 -12.609 -5.992 1 98.06 76 CYS A O 1
ATOM 592 N N . ASN A 1 77 ? -1.487 -11.672 -7.832 1 96.88 77 ASN A N 1
ATOM 593 C CA . ASN A 1 77 ? -1.044 -12.727 -8.734 1 96.88 77 ASN A CA 1
ATOM 594 C C . ASN A 1 77 ? 0.478 -12.805 -8.805 1 96.88 77 ASN A C 1
ATOM 596 O O . ASN A 1 77 ? 1.045 -13.891 -8.953 1 96.88 77 ASN A O 1
ATOM 600 N N . PHE A 1 78 ? 1.131 -11.672 -8.688 1 97.12 78 PHE A N 1
ATOM 601 C CA . PHE A 1 78 ? 2.59 -11.68 -8.719 1 97.12 78 PHE A CA 1
ATOM 602 C C . PHE A 1 78 ? 3.15 -12.484 -7.555 1 97.12 78 PHE A C 1
ATOM 604 O O . PHE A 1 78 ? 4.137 -13.211 -7.711 1 97.12 78 PHE A O 1
ATOM 611 N N . ARG A 1 79 ? 2.531 -12.367 -6.418 1 97.31 79 ARG A N 1
ATOM 612 C CA . ARG A 1 79 ? 2.984 -13.164 -5.281 1 97.31 79 ARG A CA 1
ATOM 613 C C . ARG A 1 79 ? 2.73 -14.648 -5.52 1 97.31 79 ARG A C 1
ATOM 615 O O . ARG A 1 79 ? 3.49 -15.5 -5.051 1 97.31 79 ARG A O 1
ATOM 622 N N . VAL A 1 80 ? 1.638 -15.008 -6.27 1 98.06 80 VAL A N 1
ATOM 623 C CA . VAL A 1 80 ? 1.437 -16.391 -6.688 1 98.06 80 VAL A CA 1
ATOM 624 C C . VAL A 1 80 ? 2.629 -16.859 -7.52 1 98.06 80 VAL A C 1
ATOM 626 O O . VAL A 1 80 ? 3.166 -17.938 -7.289 1 98.06 80 VAL A O 1
ATOM 629 N N . PHE A 1 81 ? 3.078 -16.016 -8.438 1 97.5 81 PHE A N 1
ATOM 630 C CA . PHE A 1 81 ? 4.242 -16.359 -9.242 1 97.5 81 PHE A CA 1
ATOM 631 C C . PHE A 1 81 ? 5.473 -16.547 -8.367 1 97.5 81 PHE A C 1
ATOM 633 O O . PHE A 1 81 ? 6.242 -17.5 -8.578 1 97.5 81 PHE A O 1
ATOM 640 N N . GLU A 1 82 ? 5.617 -15.688 -7.387 1 97.06 82 GLU A N 1
ATOM 641 C CA . GLU A 1 82 ? 6.758 -15.805 -6.484 1 97.06 82 GLU A CA 1
ATOM 642 C C . GLU A 1 82 ? 6.715 -17.125 -5.707 1 97.06 82 GLU A C 1
ATOM 644 O O . GLU A 1 82 ? 7.758 -17.703 -5.398 1 97.06 82 GLU A O 1
ATOM 649 N N . SER A 1 83 ? 5.562 -17.625 -5.418 1 97.81 83 SER A N 1
ATOM 650 C CA . SER A 1 83 ? 5.402 -18.859 -4.648 1 97.81 83 SER A CA 1
ATOM 651 C C . SER A 1 83 ? 5.902 -20.062 -5.43 1 97.81 83 SER A C 1
ATOM 653 O O . SER A 1 83 ? 6.168 -21.125 -4.844 1 97.81 83 SER A O 1
ATOM 655 N N . PHE A 1 84 ? 6.031 -19.922 -6.762 1 98.38 84 PHE A N 1
ATOM 656 C CA . PHE A 1 84 ? 6.488 -21.047 -7.582 1 98.38 84 PHE A CA 1
ATOM 657 C C . PHE A 1 84 ? 7.945 -21.375 -7.285 1 98.38 84 PHE A C 1
ATOM 659 O O . PHE A 1 84 ? 8.445 -22.422 -7.684 1 98.38 84 PHE A O 1
ATOM 666 N N . GLU A 1 85 ? 8.609 -20.5 -6.562 1 98 85 GLU A N 1
ATOM 667 C CA . GLU A 1 85 ? 9.992 -20.75 -6.172 1 98 85 GLU A CA 1
ATOM 668 C C . GLU A 1 85 ? 10.141 -22.094 -5.465 1 98 85 GLU A C 1
ATOM 670 O O . GLU A 1 85 ? 11.164 -22.766 -5.613 1 98 85 GLU A O 1
ATOM 675 N N . ALA A 1 86 ? 9.133 -22.5 -4.766 1 97.44 86 ALA A N 1
ATOM 676 C CA . ALA A 1 86 ? 9.172 -23.75 -4.004 1 97.44 86 ALA A CA 1
ATOM 677 C C . ALA A 1 86 ? 9.469 -24.938 -4.91 1 97.44 86 ALA A C 1
ATOM 679 O O . ALA A 1 86 ? 10.133 -25.891 -4.496 1 97.44 86 ALA A O 1
ATOM 680 N N . GLN A 1 87 ? 9.023 -24.906 -6.156 1 98.06 87 GLN A N 1
ATOM 681 C CA . GLN A 1 87 ? 9.242 -25.984 -7.105 1 98.06 87 GLN A CA 1
ATOM 682 C C . GLN A 1 87 ? 10.344 -25.641 -8.094 1 98.06 87 GLN A C 1
ATOM 684 O O . GLN A 1 87 ? 11.188 -26.484 -8.414 1 98.06 87 GLN A O 1
ATOM 689 N N . LEU A 1 88 ? 10.367 -24.391 -8.484 1 97.81 88 LEU A N 1
ATOM 690 C CA . LEU A 1 88 ? 11.258 -24 -9.57 1 97.81 88 LEU A CA 1
ATOM 691 C C . LEU A 1 88 ? 12.672 -23.781 -9.055 1 97.81 88 LEU A C 1
ATOM 693 O O . LEU A 1 88 ? 13.633 -23.797 -9.836 1 97.81 88 LEU A O 1
ATOM 697 N N . GLY A 1 89 ? 12.844 -23.484 -7.781 1 96.31 89 GLY A N 1
ATOM 698 C CA . GLY A 1 89 ? 14.164 -23.188 -7.234 1 96.31 89 GLY A CA 1
ATOM 699 C C . GLY A 1 89 ? 14.852 -22.031 -7.922 1 96.31 89 GLY A C 1
ATOM 700 O O . GLY A 1 89 ? 14.273 -20.953 -8.047 1 96.31 89 GLY A O 1
ATOM 701 N N . ASP A 1 90 ? 16.031 -22.328 -8.438 1 93.69 90 ASP A N 1
ATOM 702 C CA . ASP A 1 90 ? 16.844 -21.281 -9.047 1 93.69 90 ASP A CA 1
ATOM 703 C C . ASP A 1 90 ? 16.234 -20.781 -10.352 1 93.69 90 ASP A C 1
ATOM 705 O O . ASP A 1 90 ? 16.562 -19.703 -10.82 1 93.69 90 ASP A O 1
ATOM 709 N N . LYS A 1 91 ? 15.367 -21.531 -10.898 1 95.38 91 LYS A N 1
ATOM 710 C CA . LYS A 1 91 ? 14.781 -21.188 -12.188 1 95.38 91 LYS A CA 1
ATOM 711 C C . LYS A 1 91 ? 13.695 -20.125 -12.023 1 95.38 91 LYS A C 1
ATOM 713 O O . LYS A 1 91 ? 13.195 -19.578 -13.016 1 95.38 91 LYS A O 1
ATOM 718 N N . ILE A 1 92 ? 13.375 -19.781 -10.773 1 96.94 92 ILE A N 1
ATOM 719 C CA . ILE A 1 92 ? 12.32 -18.812 -10.508 1 96.94 92 ILE A CA 1
ATOM 720 C C . ILE A 1 92 ? 12.695 -17.453 -11.117 1 96.94 92 ILE A C 1
ATOM 722 O O . ILE A 1 92 ? 11.836 -16.75 -11.641 1 96.94 92 ILE A O 1
ATOM 726 N N . ASN A 1 93 ? 13.93 -17.125 -11.086 1 94.19 93 ASN A N 1
ATOM 727 C CA . ASN A 1 93 ? 14.352 -15.852 -11.656 1 94.19 93 ASN A CA 1
ATOM 728 C C . ASN A 1 93 ? 14.125 -15.805 -13.164 1 94.19 93 ASN A C 1
ATOM 730 O O . ASN A 1 93 ? 13.633 -14.805 -13.688 1 94.19 93 ASN A O 1
ATOM 734 N N . ASP A 1 94 ? 14.508 -16.891 -13.82 1 95 94 ASP A N 1
ATOM 735 C CA . ASP A 1 94 ? 14.25 -16.984 -15.25 1 95 94 ASP A CA 1
ATOM 736 C C . ASP A 1 94 ? 12.758 -16.938 -15.547 1 95 94 ASP A C 1
ATOM 738 O O . ASP A 1 94 ? 12.32 -16.266 -16.484 1 95 94 ASP A O 1
ATOM 742 N N . PHE A 1 95 ? 12 -17.594 -14.734 1 95.31 95 PHE A N 1
ATOM 743 C CA . PHE A 1 95 ? 10.555 -17.656 -14.898 1 95.31 95 PHE A CA 1
ATOM 744 C C . PHE A 1 95 ? 9.93 -16.266 -14.797 1 95.31 95 PHE A C 1
ATOM 746 O O . PHE A 1 95 ? 9.164 -15.867 -15.68 1 95.31 95 PHE A O 1
ATOM 753 N N . ILE A 1 96 ? 10.336 -15.477 -13.828 1 92.88 96 ILE A N 1
ATOM 754 C CA . ILE A 1 96 ? 9.742 -14.172 -13.547 1 92.88 96 ILE A CA 1
ATOM 755 C C . ILE A 1 96 ? 10.219 -13.156 -14.578 1 92.88 96 ILE A C 1
ATOM 757 O O . ILE A 1 96 ? 9.477 -12.242 -14.945 1 92.88 96 ILE A O 1
ATOM 761 N N . ASN A 1 97 ? 11.367 -13.383 -15.141 1 90.5 97 ASN A N 1
ATOM 762 C CA . ASN A 1 97 ? 11.914 -12.438 -16.109 1 90.5 97 ASN A CA 1
ATOM 763 C C . ASN A 1 97 ? 11.641 -12.875 -17.547 1 90.5 97 ASN A C 1
ATOM 765 O O . ASN A 1 97 ? 12.227 -12.344 -18.484 1 90.5 97 ASN A O 1
ATOM 769 N N . ALA A 1 98 ? 10.867 -13.867 -17.672 1 91.19 98 ALA A N 1
ATOM 770 C CA . ALA A 1 98 ? 10.422 -14.352 -18.969 1 91.19 98 ALA A CA 1
ATOM 771 C C . ALA A 1 98 ? 11.609 -14.805 -19.812 1 91.19 98 ALA A C 1
ATOM 773 O O . ALA A 1 98 ? 11.695 -14.477 -21 1 91.19 98 ALA A O 1
ATOM 774 N N . LYS A 1 99 ? 12.625 -15.383 -19.156 1 93.94 99 LYS A N 1
ATOM 775 C CA . LYS A 1 99 ? 13.711 -16.078 -19.828 1 93.94 99 LYS A CA 1
ATOM 776 C C . LYS A 1 99 ? 13.445 -17.578 -19.906 1 93.94 99 LYS A C 1
ATOM 778 O O . LYS A 1 99 ? 13.812 -18.328 -19 1 93.94 99 LYS A O 1
ATOM 783 N N . GLY A 1 100 ? 12.82 -18 -21.031 1 95.56 100 GLY A N 1
ATOM 784 C CA . GLY A 1 100 ? 12.289 -19.359 -21.156 1 95.56 100 GLY A CA 1
ATOM 785 C C . GLY A 1 100 ? 10.812 -19.438 -20.828 1 95.56 100 GLY A C 1
ATOM 786 O O . GLY A 1 100 ? 10.008 -18.672 -21.359 1 95.56 100 GLY A O 1
ATOM 787 N N . ILE A 1 101 ? 10.469 -20.469 -19.953 1 96.94 101 ILE A N 1
ATOM 788 C CA . ILE A 1 101 ? 9.062 -20.641 -19.625 1 96.94 101 ILE A CA 1
ATOM 789 C C . ILE A 1 101 ? 8.656 -19.625 -18.562 1 96.94 101 ILE A C 1
ATOM 791 O O . ILE A 1 101 ? 9.344 -19.469 -17.547 1 96.94 101 ILE A O 1
ATOM 795 N N . GLY A 1 102 ? 7.691 -18.875 -18.812 1 97.06 102 GLY A N 1
ATOM 796 C CA . GLY A 1 102 ? 7.059 -17.938 -17.906 1 97.06 102 GLY A CA 1
ATOM 797 C C . GLY A 1 102 ? 5.543 -17.969 -17.969 1 97.06 102 GLY A C 1
ATOM 798 O O . GLY A 1 102 ? 4.953 -19.031 -18.234 1 97.06 102 GLY A O 1
ATOM 799 N N . VAL A 1 103 ? 4.902 -16.906 -17.547 1 94.44 103 VAL A N 1
ATOM 800 C CA . VAL A 1 103 ? 3.443 -16.844 -17.547 1 94.44 103 VAL A CA 1
ATOM 801 C C . VAL A 1 103 ? 2.977 -15.742 -18.5 1 94.44 103 VAL A C 1
ATOM 803 O O . VAL A 1 103 ? 3.707 -14.781 -18.75 1 94.44 103 VAL A O 1
ATOM 806 N N . MET A 1 104 ? 1.815 -15.922 -19.016 1 92.88 104 MET A N 1
ATOM 807 C CA . MET A 1 104 ? 1.129 -14.953 -19.859 1 92.88 104 MET A CA 1
ATOM 808 C C . MET A 1 104 ? -0.364 -14.914 -19.562 1 92.88 104 MET A C 1
ATOM 810 O O . MET A 1 104 ? -1.016 -15.961 -19.516 1 92.88 104 MET A O 1
ATOM 814 N N . VAL A 1 105 ? -0.861 -13.672 -19.266 1 88.25 105 VAL A N 1
ATOM 815 C CA . VAL A 1 105 ? -2.297 -13.531 -19.047 1 88.25 105 VAL A CA 1
ATOM 816 C C . VAL A 1 105 ? -3.018 -13.516 -20.391 1 88.25 105 VAL A C 1
ATOM 818 O O . VAL A 1 105 ? -2.693 -12.711 -21.266 1 88.25 105 VAL A O 1
ATOM 821 N N . LYS A 1 106 ? -3.93 -14.406 -20.562 1 85.94 106 LYS A N 1
ATOM 822 C CA . LYS A 1 106 ? -4.668 -14.5 -21.812 1 85.94 106 LYS A CA 1
ATOM 823 C C . LYS A 1 106 ? -5.934 -13.648 -21.781 1 85.94 106 LYS A C 1
ATOM 825 O O . LYS A 1 106 ? -6.203 -12.875 -22.703 1 85.94 106 LYS A O 1
ATOM 830 N N . GLN A 1 107 ? -6.742 -13.867 -20.828 1 87.94 107 GLN A N 1
ATOM 831 C CA . GLN A 1 107 ? -8.016 -13.18 -20.656 1 87.94 107 GLN A CA 1
ATOM 832 C C . GLN A 1 107 ? -8.43 -13.133 -19.188 1 87.94 107 GLN A C 1
ATOM 834 O O . GLN A 1 107 ? -8.172 -14.078 -18.438 1 87.94 107 GLN A O 1
ATOM 839 N N . PHE A 1 108 ? -8.938 -11.969 -18.828 1 92.12 108 PHE A N 1
ATOM 840 C CA . PHE A 1 108 ? -9.531 -11.914 -17.5 1 92.12 108 PHE A CA 1
ATOM 841 C C . PHE A 1 108 ? -10.742 -10.984 -17.484 1 92.12 108 PHE A C 1
ATOM 843 O O . PHE A 1 108 ? -10.867 -10.109 -18.344 1 92.12 108 PHE A O 1
ATOM 850 N N . THR A 1 109 ? -11.703 -11.258 -16.609 1 94.12 109 THR A N 1
ATOM 851 C CA . THR A 1 109 ? -12.859 -10.414 -16.328 1 94.12 109 THR A CA 1
ATOM 852 C C . THR A 1 109 ? -12.766 -9.82 -14.93 1 94.12 109 THR A C 1
ATOM 854 O O . THR A 1 109 ? -12.109 -10.383 -14.055 1 94.12 109 THR A O 1
ATOM 857 N N . VAL A 1 110 ? -13.289 -8.648 -14.781 1 95.88 110 VAL A N 1
ATOM 858 C CA . VAL A 1 110 ? -13.422 -8.031 -13.469 1 95.88 110 VAL A CA 1
ATOM 859 C C . VAL A 1 110 ? -14.883 -7.695 -13.203 1 95.88 110 VAL A C 1
ATOM 861 O O . VAL A 1 110 ? -15.523 -6.996 -13.992 1 95.88 110 VAL A O 1
ATOM 864 N N . ASP A 1 111 ? -15.422 -8.266 -12.172 1 96.44 111 ASP A N 1
ATOM 865 C CA . ASP A 1 111 ? -16.766 -7.961 -11.688 1 96.44 111 ASP A CA 1
ATOM 866 C C . ASP A 1 111 ? -16.719 -7.078 -10.445 1 96.44 111 ASP A C 1
ATOM 868 O O . ASP A 1 111 ? -16.234 -7.508 -9.391 1 96.44 111 ASP A O 1
ATOM 872 N N . ILE A 1 112 ? -17.141 -5.891 -10.602 1 96.25 112 ILE A N 1
ATOM 873 C CA . ILE A 1 112 ? -17.188 -4.977 -9.469 1 96.25 112 ILE A CA 1
ATOM 874 C C . ILE A 1 112 ? -18.516 -5.117 -8.75 1 96.25 112 ILE A C 1
ATOM 876 O O . ILE A 1 112 ? -19.578 -4.883 -9.344 1 96.25 112 ILE A O 1
ATOM 880 N N . LYS A 1 113 ? -18.5 -5.387 -7.531 1 96.31 113 LYS A N 1
ATOM 881 C CA . LYS A 1 113 ? -19.703 -5.777 -6.801 1 96.31 113 LYS A CA 1
ATOM 882 C C . LYS A 1 113 ? -20.234 -4.625 -5.949 1 96.31 113 LYS A C 1
ATOM 884 O O . LYS A 1 113 ? -21.453 -4.473 -5.777 1 96.31 113 LYS A O 1
ATOM 889 N N . ARG A 1 114 ? -19.328 -3.877 -5.348 1 95.25 114 ARG A N 1
ATOM 890 C CA . ARG A 1 114 ? -19.656 -2.777 -4.445 1 95.25 114 ARG A CA 1
ATOM 891 C C . ARG A 1 114 ? -18.656 -1.634 -4.59 1 95.25 114 ARG A C 1
ATOM 893 O O . ARG A 1 114 ? -17.469 -1.865 -4.812 1 95.25 114 ARG A O 1
ATOM 900 N N . PRO A 1 115 ? -19.156 -0.441 -4.461 1 94.88 115 PRO A N 1
ATOM 901 C CA . PRO A 1 115 ? -18.188 0.659 -4.422 1 94.88 115 PRO A CA 1
ATOM 902 C C . PRO A 1 115 ? -17.328 0.653 -3.154 1 94.88 115 PRO A C 1
ATOM 904 O O . PRO A 1 115 ? -17.781 0.202 -2.102 1 94.88 115 PRO A O 1
ATOM 907 N N . VAL A 1 116 ? -16.062 1.055 -3.271 1 96.44 116 VAL A N 1
ATOM 908 C CA . VAL A 1 116 ? -15.156 1.233 -2.145 1 96.44 116 VAL A CA 1
ATOM 909 C C . VAL A 1 116 ? -14.617 2.664 -2.135 1 96.44 116 VAL A C 1
ATOM 911 O O . VAL A 1 116 ? -14.242 3.199 -3.18 1 96.44 116 VAL A O 1
ATOM 914 N N . SER A 1 117 ? -14.625 3.297 -0.945 1 96.38 117 SER A N 1
ATOM 915 C CA . SER A 1 117 ? -14.109 4.656 -0.797 1 96.38 117 SER A CA 1
ATOM 916 C C . SER A 1 117 ? -13.094 4.742 0.337 1 96.38 117 SER A C 1
ATOM 918 O O . SER A 1 117 ? -13.133 3.941 1.273 1 96.38 117 SER A O 1
ATOM 920 N N . TYR A 1 118 ? -12.195 5.715 0.274 1 96.62 118 TYR A N 1
ATOM 921 C CA . TYR A 1 118 ? -11.305 6.082 1.369 1 96.62 118 TYR A CA 1
ATOM 922 C C . TYR A 1 118 ? -12.094 6.625 2.555 1 96.62 118 TYR A C 1
ATOM 924 O O . TYR A 1 118 ? -13.039 7.391 2.379 1 96.62 118 TYR A O 1
ATOM 932 N N . PRO A 1 119 ? -11.672 6.211 3.727 1 96.56 119 PRO A N 1
ATOM 933 C CA . PRO A 1 119 ? -10.594 5.281 4.074 1 96.56 119 PRO A CA 1
ATOM 934 C C . PRO A 1 119 ? -11.078 3.834 4.184 1 96.56 119 PRO A C 1
ATOM 936 O O . PRO A 1 119 ? -12.117 3.57 4.793 1 96.56 119 PRO A O 1
ATOM 939 N N . ASP A 1 120 ? -10.422 2.955 3.59 1 97.12 120 ASP A N 1
ATOM 940 C CA . ASP A 1 120 ? -10.648 1.514 3.625 1 97.12 120 ASP A CA 1
ATOM 941 C C . ASP A 1 120 ? -9.398 0.753 3.184 1 97.12 120 ASP A C 1
ATOM 943 O O . ASP A 1 120 ? -8.43 1.356 2.711 1 97.12 120 ASP A O 1
ATOM 947 N N . SER A 1 121 ? -9.297 -0.475 3.496 1 98.19 121 SER A N 1
ATOM 948 C CA . SER A 1 121 ? -8.242 -1.364 3.021 1 98.19 121 SER A CA 1
ATOM 949 C C . SER A 1 121 ? -8.828 -2.639 2.418 1 98.19 121 SER A C 1
ATOM 951 O O . SER A 1 121 ? -9.914 -3.078 2.807 1 98.19 121 SER A O 1
ATOM 953 N N . ILE A 1 122 ? -8.117 -3.146 1.423 1 98.25 122 ILE A N 1
ATOM 954 C CA . ILE A 1 122 ? -8.633 -4.266 0.634 1 98.25 122 ILE A CA 1
ATOM 955 C C . ILE A 1 122 ? -7.727 -5.48 0.818 1 98.25 122 ILE A C 1
ATOM 957 O O . ILE A 1 122 ? -6.508 -5.387 0.65 1 98.25 122 ILE A O 1
ATOM 961 N N . ILE A 1 123 ? -8.328 -6.594 1.188 1 98.75 123 ILE A N 1
ATOM 962 C CA . ILE A 1 123 ? -7.625 -7.871 1.158 1 98.75 123 ILE A CA 1
ATOM 963 C C . ILE A 1 123 ? -7.859 -8.555 -0.187 1 98.75 123 ILE A C 1
ATOM 965 O O . ILE A 1 123 ? -8.992 -8.617 -0.671 1 98.75 123 ILE A O 1
ATOM 969 N N . CYS A 1 124 ? -6.812 -8.969 -0.785 1 98.81 124 CYS A N 1
ATOM 970 C CA . CYS A 1 124 ? -6.863 -9.703 -2.045 1 98.81 124 CYS A CA 1
ATOM 971 C C . CYS A 1 124 ? -6.34 -11.125 -1.868 1 98.81 124 CYS A C 1
ATOM 973 O O . CYS A 1 124 ? -5.258 -11.328 -1.319 1 98.81 124 CYS A O 1
ATOM 975 N N . ALA A 1 125 ? -7.098 -12.086 -2.318 1 98.88 125 ALA A N 1
ATOM 976 C CA . ALA A 1 125 ? -6.684 -13.484 -2.234 1 98.88 125 ALA A CA 1
ATOM 977 C C . ALA A 1 125 ? -7.109 -14.266 -3.479 1 98.88 125 ALA A C 1
ATOM 979 O O . ALA A 1 125 ? -8.031 -13.852 -4.188 1 98.88 125 ALA A O 1
ATOM 980 N N . VAL A 1 126 ? -6.461 -15.398 -3.719 1 98.81 126 VAL A N 1
ATOM 981 C CA . VAL A 1 126 ? -6.715 -16.141 -4.949 1 98.81 126 VAL A CA 1
ATOM 982 C C . VAL A 1 126 ? -7.16 -17.562 -4.613 1 98.81 126 VAL A C 1
ATOM 984 O O . VAL A 1 126 ? -6.867 -18.062 -3.531 1 98.81 126 VAL A O 1
ATOM 987 N N . ARG A 1 127 ? -7.844 -18.125 -5.516 1 98.56 127 ARG A N 1
ATOM 988 C CA . ARG A 1 127 ? -8.172 -19.547 -5.543 1 98.56 127 ARG A CA 1
ATOM 989 C C . ARG A 1 127 ? -8.039 -20.109 -6.949 1 98.56 127 ARG A C 1
ATOM 991 O O . ARG A 1 127 ? -8.453 -19.484 -7.922 1 98.56 127 ARG A O 1
ATOM 998 N N . LEU A 1 128 ? -7.398 -21.281 -6.992 1 98.56 128 LEU A N 1
ATOM 999 C CA . LEU A 1 128 ? -7.32 -22 -8.266 1 98.56 128 LEU A CA 1
ATOM 1000 C C . LEU A 1 128 ? -8.586 -22.812 -8.516 1 98.56 128 LEU A C 1
ATOM 1002 O O . LEU A 1 128 ? -9.078 -23.484 -7.617 1 98.56 128 LEU A O 1
ATOM 1006 N N . GLY A 1 129 ? -9.078 -22.719 -9.742 1 98.06 129 GLY A N 1
ATOM 1007 C CA . GLY A 1 129 ? -10.273 -23.484 -10.094 1 98.06 129 GLY A CA 1
ATOM 1008 C C . GLY A 1 129 ? -9.969 -24.719 -10.93 1 98.06 129 GLY A C 1
ATOM 1009 O O . GLY A 1 129 ? -10.648 -25.734 -10.82 1 98.06 129 GLY A O 1
ATOM 1010 N N . GLU A 1 130 ? -9.016 -24.609 -11.781 1 98.44 130 GLU A N 1
ATOM 1011 C CA . GLU A 1 130 ? -8.594 -25.672 -12.68 1 98.44 130 GLU A CA 1
ATOM 1012 C C . GLU A 1 130 ? -7.121 -25.531 -13.055 1 98.44 130 GLU A C 1
ATOM 1014 O O . GLU A 1 130 ? -6.633 -24.406 -13.234 1 98.44 130 GLU A O 1
ATOM 1019 N N . VAL A 1 131 ? -6.441 -26.672 -13.102 1 98.69 131 VAL A N 1
ATOM 1020 C CA . VAL A 1 131 ? -5.047 -26.688 -13.531 1 98.69 131 VAL A CA 1
ATOM 1021 C C . VAL A 1 131 ? -4.875 -27.688 -14.68 1 98.69 131 VAL A C 1
ATOM 1023 O O . VAL A 1 131 ? -5.309 -28.844 -14.586 1 98.69 131 VAL A O 1
ATOM 1026 N N . ARG A 1 132 ? -4.355 -27.188 -15.766 1 98.56 132 ARG A N 1
ATOM 1027 C CA . ARG A 1 132 ? -3.93 -27.969 -16.922 1 98.56 132 ARG A CA 1
ATOM 1028 C C . ARG A 1 132 ? -2.422 -27.875 -17.125 1 98.56 132 ARG A C 1
ATOM 1030 O O . ARG A 1 132 ? -1.762 -27.031 -16.516 1 98.56 132 ARG A O 1
ATOM 1037 N N . PRO A 1 133 ? -1.857 -28.766 -17.906 1 98.56 133 PRO A N 1
ATOM 1038 C CA . PRO A 1 133 ? -0.405 -28.734 -18.094 1 98.56 133 PRO A CA 1
ATOM 1039 C C . PRO A 1 133 ? 0.078 -27.406 -18.688 1 98.56 133 PRO A C 1
ATOM 1041 O O . PRO A 1 133 ? 1.229 -27.016 -18.469 1 98.56 133 PRO A O 1
ATOM 1044 N N . ASP A 1 134 ? -0.792 -26.672 -19.391 1 98.25 134 ASP A N 1
ATOM 1045 C CA . ASP A 1 134 ? -0.31 -25.484 -20.094 1 98.25 134 ASP A CA 1
ATOM 1046 C C . ASP A 1 134 ? -0.932 -24.219 -19.516 1 98.25 134 ASP A C 1
ATOM 1048 O O . ASP A 1 134 ? -0.622 -23.109 -19.953 1 98.25 134 ASP A O 1
ATOM 1052 N N . ARG A 1 135 ? -1.807 -24.297 -18.531 1 98.06 135 ARG A N 1
ATOM 1053 C CA . ARG A 1 135 ? -2.48 -23.109 -18 1 98.06 135 ARG A CA 1
ATOM 1054 C C . ARG A 1 135 ? -3.189 -23.422 -16.688 1 98.06 135 ARG A C 1
ATOM 1056 O O . ARG A 1 135 ? -3.311 -24.594 -16.312 1 98.06 135 ARG A O 1
ATOM 1063 N N . TYR A 1 136 ? -3.609 -22.484 -15.984 1 98.19 136 TYR A N 1
ATOM 1064 C CA . TYR A 1 136 ? -4.488 -22.656 -14.828 1 98.19 136 TYR A CA 1
ATOM 1065 C C . TYR A 1 136 ? -5.523 -21.531 -14.766 1 98.19 136 TYR A C 1
ATOM 1067 O O . TYR A 1 136 ? -5.289 -20.438 -15.266 1 98.19 136 TYR A O 1
ATOM 1075 N N . PHE A 1 137 ? -6.719 -21.812 -14.266 1 98.19 137 PHE A N 1
ATOM 1076 C CA . PHE A 1 137 ? -7.785 -20.844 -14.023 1 98.19 137 PHE A CA 1
ATOM 1077 C C . PHE A 1 137 ? -7.711 -20.312 -12.594 1 98.19 137 PHE A C 1
ATOM 1079 O O . PHE A 1 137 ? -7.617 -21.078 -11.641 1 98.19 137 PHE A O 1
ATOM 1086 N N . ILE A 1 138 ? -7.75 -19 -12.508 1 98.25 138 ILE A N 1
ATOM 1087 C CA . ILE A 1 138 ? -7.562 -18.375 -11.195 1 98.25 138 ILE A CA 1
ATOM 1088 C C . ILE A 1 138 ? -8.672 -17.375 -10.93 1 98.25 138 ILE A C 1
ATOM 1090 O O . ILE A 1 138 ? -9.086 -16.641 -11.836 1 98.25 138 ILE A O 1
ATOM 1094 N N . THR A 1 139 ? -9.242 -17.406 -9.734 1 98.44 139 THR A N 1
ATOM 1095 C CA . THR A 1 139 ? -10.164 -16.391 -9.211 1 98.44 139 THR A CA 1
ATOM 1096 C C . THR A 1 139 ? -9.484 -15.547 -8.141 1 98.44 139 THR A C 1
ATOM 1098 O O . THR A 1 139 ? -8.922 -16.078 -7.18 1 98.44 139 THR A O 1
ATOM 1101 N N . THR A 1 140 ? -9.391 -14.266 -8.367 1 98.62 140 THR A N 1
ATOM 1102 C CA . THR A 1 140 ? -8.875 -13.305 -7.398 1 98.62 140 THR A CA 1
ATOM 1103 C C . THR A 1 140 ? -10.016 -12.453 -6.836 1 98.62 140 THR A C 1
ATOM 1105 O O . THR A 1 140 ? -10.648 -11.695 -7.57 1 98.62 140 THR A O 1
ATOM 1108 N N . THR A 1 141 ? -10.258 -12.617 -5.551 1 98.81 141 THR A N 1
ATOM 1109 C CA . THR A 1 141 ? -11.328 -11.859 -4.914 1 98.81 141 THR A CA 1
ATOM 1110 C C . THR A 1 141 ? -10.758 -10.781 -3.994 1 98.81 141 THR A C 1
ATOM 1112 O O . THR A 1 141 ? -9.734 -11 -3.332 1 98.81 141 THR A O 1
ATOM 1115 N N . MET A 1 142 ? -11.398 -9.648 -3.996 1 98.69 142 MET A N 1
ATOM 1116 C CA . MET A 1 142 ? -11.031 -8.492 -3.182 1 98.69 142 MET A CA 1
ATOM 1117 C C . MET A 1 142 ? -12.125 -8.172 -2.17 1 98.69 142 MET A C 1
ATOM 1119 O O . MET A 1 142 ? -13.297 -8.055 -2.531 1 98.69 142 MET A O 1
ATOM 1123 N N . TRP A 1 143 ? -11.758 -8.086 -0.915 1 98.69 143 TRP A N 1
ATOM 1124 C CA . TRP A 1 143 ? -12.688 -7.793 0.17 1 98.69 143 TRP A CA 1
ATOM 1125 C C . TRP A 1 143 ? -12.352 -6.461 0.831 1 98.69 143 TRP A C 1
ATOM 1127 O O . TRP A 1 143 ? -11.18 -6.145 1.036 1 98.69 143 TRP A O 1
ATOM 1137 N N . SER A 1 144 ? -13.352 -5.695 1.127 1 98.19 144 SER A N 1
ATOM 1138 C CA . SER A 1 144 ? -13.195 -4.496 1.944 1 98.19 144 SER A CA 1
ATOM 1139 C C . SER A 1 144 ? -13.117 -4.844 3.428 1 98.19 144 SER A C 1
ATOM 1141 O O . SER A 1 144 ? -13.977 -5.562 3.945 1 98.19 144 SER A O 1
ATOM 1143 N N . LEU A 1 145 ? -12.078 -4.336 4.125 1 98 145 LEU A N 1
ATOM 1144 C CA . LEU A 1 145 ? -12 -4.547 5.566 1 98 145 LEU A CA 1
ATOM 1145 C C . LEU A 1 145 ? -13.156 -3.863 6.281 1 98 145 LEU A C 1
ATOM 1147 O O . LEU A 1 145 ? -13.711 -4.41 7.242 1 98 145 LEU A O 1
ATOM 1151 N N . ARG A 1 146 ? -13.555 -2.725 5.863 1 96.56 146 ARG A N 1
ATOM 1152 C CA . ARG A 1 146 ? -14.617 -1.979 6.535 1 96.56 146 ARG A CA 1
ATOM 1153 C C . ARG A 1 146 ? -15.977 -2.602 6.266 1 96.56 146 ARG A C 1
ATOM 1155 O O . ARG A 1 146 ? -16.812 -2.684 7.164 1 96.56 146 ARG A O 1
ATOM 1162 N N . GLN A 1 147 ? -16.203 -3.09 5.004 1 96.38 147 GLN A N 1
ATOM 1163 C CA . GLN A 1 147 ? -17.5 -3.658 4.648 1 96.38 147 GLN A CA 1
ATOM 1164 C C . GLN A 1 147 ? -17.578 -5.133 5.035 1 96.38 147 GLN A C 1
ATOM 1166 O O . GLN A 1 147 ? -18.656 -5.719 5.059 1 96.38 147 GLN A O 1
ATOM 1171 N N . GLN A 1 148 ? -16.422 -5.766 5.219 1 97.62 148 GLN A N 1
ATOM 1172 C CA . GLN A 1 148 ? -16.344 -7.191 5.52 1 97.62 148 GLN A CA 1
ATOM 1173 C C . GLN A 1 148 ? -17.094 -8.016 4.477 1 97.62 148 GLN A C 1
ATOM 1175 O O . GLN A 1 148 ? -17.828 -8.945 4.82 1 97.62 148 GLN A O 1
ATOM 1180 N N . ALA A 1 149 ? -16.953 -7.609 3.188 1 97.44 149 ALA A N 1
ATOM 1181 C CA . ALA A 1 149 ? -17.641 -8.227 2.061 1 97.44 149 ALA A CA 1
ATOM 1182 C C . ALA A 1 149 ? -16.797 -8.148 0.789 1 97.44 149 ALA A C 1
ATOM 1184 O O . ALA A 1 149 ? -15.961 -7.254 0.648 1 97.44 149 ALA A O 1
ATOM 1185 N N . PRO A 1 150 ? -17.016 -9.141 -0.14 1 98.25 150 PRO A N 1
ATOM 1186 C CA . PRO A 1 150 ? -16.359 -8.992 -1.442 1 98.25 150 PRO A CA 1
ATOM 1187 C C . PRO A 1 150 ? -16.797 -7.73 -2.182 1 98.25 150 PRO A C 1
ATOM 1189 O O . PRO A 1 150 ? -17.984 -7.418 -2.219 1 98.25 150 PRO A O 1
ATOM 1192 N N . VAL A 1 151 ? -15.828 -7.051 -2.734 1 98.38 151 VAL A N 1
ATOM 1193 C CA . VAL A 1 151 ? -16.156 -5.805 -3.416 1 98.38 151 VAL A CA 1
ATOM 1194 C C . VAL A 1 151 ? -15.82 -5.922 -4.898 1 98.38 151 VAL A C 1
ATOM 1196 O O . VAL A 1 151 ? -16.312 -5.145 -5.719 1 98.38 151 VAL A O 1
ATOM 1199 N N . ALA A 1 152 ? -14.984 -6.832 -5.297 1 98.38 152 ALA A N 1
ATOM 1200 C CA . ALA A 1 152 ? -14.648 -7.117 -6.691 1 98.38 152 ALA A CA 1
ATOM 1201 C C . ALA A 1 152 ? -14.078 -8.523 -6.84 1 98.38 152 ALA A C 1
ATOM 1203 O O . ALA A 1 152 ? -13.594 -9.109 -5.871 1 98.38 152 ALA A O 1
ATOM 1204 N N . GLU A 1 153 ? -14.195 -9.039 -8.016 1 98.38 153 GLU A N 1
ATOM 1205 C CA . GLU A 1 153 ? -13.648 -10.352 -8.352 1 98.38 153 GLU A CA 1
ATOM 1206 C C . GLU A 1 153 ? -13.086 -10.367 -9.773 1 98.38 153 GLU A C 1
ATOM 1208 O O . GLU A 1 153 ? -13.734 -9.883 -10.703 1 98.38 153 GLU A O 1
ATOM 1213 N N . SER A 1 154 ? -11.867 -10.773 -9.867 1 97.88 154 SER A N 1
ATOM 1214 C CA . SER A 1 154 ? -11.242 -10.984 -11.164 1 97.88 154 SER A CA 1
ATOM 1215 C C . SER A 1 154 ? -11.031 -12.477 -11.438 1 97.88 154 SER A C 1
ATOM 1217 O O . SER A 1 154 ? -10.594 -13.219 -10.555 1 97.88 154 SER A O 1
ATOM 1219 N N . GLU A 1 155 ? -11.344 -12.938 -12.602 1 97.44 155 GLU A N 1
ATOM 1220 C CA . GLU A 1 155 ? -11.102 -14.336 -12.945 1 97.44 155 GLU A CA 1
ATOM 1221 C C . GLU A 1 155 ? -10.617 -14.477 -14.383 1 97.44 155 GLU A C 1
ATOM 1223 O O . GLU A 1 155 ? -10.969 -13.664 -15.25 1 97.44 155 GLU A O 1
ATOM 1228 N N . GLY A 1 156 ? -9.828 -15.5 -14.555 1 96.5 156 GLY A N 1
ATOM 1229 C CA . GLY A 1 156 ? -9.352 -15.758 -15.898 1 96.5 156 GLY A CA 1
ATOM 1230 C C . GLY A 1 156 ? -8.297 -16.844 -15.961 1 96.5 156 GLY A C 1
ATOM 1231 O O . GLY A 1 156 ? -7.969 -17.453 -14.945 1 96.5 156 GLY A O 1
ATOM 1232 N N . TRP A 1 157 ? -7.812 -17.094 -17.188 1 96.69 157 TRP A N 1
ATOM 1233 C CA . TRP A 1 157 ? -6.797 -18.109 -17.438 1 96.69 157 TRP A CA 1
ATOM 1234 C C . TRP A 1 157 ? -5.41 -17.484 -17.516 1 96.69 157 TRP A C 1
ATOM 1236 O O . TRP A 1 157 ? -5.215 -16.469 -18.172 1 96.69 157 TRP A O 1
ATOM 1246 N N . ILE A 1 158 ? -4.5 -18.094 -16.812 1 97.44 158 ILE A N 1
ATOM 1247 C CA . ILE A 1 158 ? -3.074 -17.812 -16.953 1 97.44 158 ILE A CA 1
ATOM 1248 C C . ILE A 1 158 ? -2.404 -18.922 -17.75 1 97.44 158 ILE A C 1
ATOM 1250 O O . ILE A 1 158 ? -2.531 -20.109 -17.406 1 97.44 158 ILE A O 1
ATOM 1254 N N . VAL A 1 159 ? -1.707 -18.516 -18.781 1 97.75 159 VAL A N 1
ATOM 1255 C CA . VAL A 1 159 ? -1.095 -19.5 -19.672 1 97.75 159 VAL A CA 1
ATOM 1256 C C . VAL A 1 159 ? 0.409 -19.562 -19.406 1 97.75 159 VAL A C 1
ATOM 1258 O O . VAL A 1 159 ? 1.059 -18.531 -19.234 1 97.75 159 VAL A O 1
ATOM 1261 N N . PHE A 1 160 ? 0.938 -20.812 -19.359 1 98.19 160 PHE A N 1
ATOM 1262 C CA . PHE A 1 160 ? 2.387 -20.984 -19.391 1 98.19 160 PHE A CA 1
ATOM 1263 C C . PHE A 1 160 ? 2.926 -20.859 -20.797 1 98.19 160 PHE A C 1
ATOM 1265 O O . PHE A 1 160 ? 2.428 -21.516 -21.719 1 98.19 160 PHE A O 1
ATOM 1272 N N . PHE A 1 161 ? 3.922 -20.016 -20.984 1 97.69 161 PHE A N 1
ATOM 1273 C CA . PHE A 1 161 ? 4.422 -19.641 -22.312 1 97.69 161 PHE A CA 1
ATOM 1274 C C . PHE A 1 161 ? 5.941 -19.734 -22.359 1 97.69 161 PHE A C 1
ATOM 1276 O O . PHE A 1 161 ? 6.629 -19.266 -21.453 1 97.69 161 PHE A O 1
ATOM 1283 N N . ASP A 1 162 ? 6.445 -20.391 -23.359 1 97.31 162 ASP A N 1
ATOM 1284 C CA . ASP A 1 162 ? 7.883 -20.453 -23.594 1 97.31 162 ASP A CA 1
ATOM 1285 C C . ASP A 1 162 ? 8.344 -19.297 -24.469 1 97.31 162 ASP A C 1
ATOM 1287 O O . ASP A 1 162 ? 8.234 -19.359 -25.703 1 97.31 162 ASP A O 1
ATOM 1291 N N . TYR A 1 163 ? 8.914 -18.328 -23.906 1 95.25 163 TYR A N 1
ATOM 1292 C CA . TYR A 1 163 ? 9.305 -17.109 -24.609 1 95.25 163 TYR A CA 1
ATOM 1293 C C . TYR A 1 163 ? 10.5 -17.359 -25.5 1 95.25 163 TYR A C 1
ATOM 1295 O O . TYR A 1 163 ? 10.711 -16.641 -26.484 1 95.25 163 TYR A O 1
ATOM 1303 N N . GLY A 1 164 ? 11.344 -18.359 -25.172 1 94.94 164 GLY A N 1
ATOM 1304 C CA . GLY A 1 164 ? 12.438 -18.75 -26.062 1 94.94 164 GLY A CA 1
ATOM 1305 C C . GLY A 1 164 ? 11.961 -19.375 -27.359 1 94.94 164 GLY A C 1
ATOM 1306 O O . GLY A 1 164 ? 12.523 -19.109 -28.422 1 94.94 164 GLY A O 1
ATOM 1307 N N . LYS A 1 165 ? 10.922 -20.109 -27.234 1 95.94 165 LYS A N 1
ATOM 1308 C CA . LYS A 1 165 ? 10.398 -20.828 -28.406 1 95.94 165 LYS A CA 1
ATOM 1309 C C . LYS A 1 165 ? 9.211 -20.094 -29.016 1 95.94 165 LYS A C 1
ATOM 1311 O O . LYS A 1 165 ? 8.781 -20.406 -30.125 1 95.94 165 LYS A O 1
ATOM 1316 N N . GLY A 1 166 ? 8.57 -19.156 -28.297 1 95.44 166 GLY A N 1
ATOM 1317 C CA . GLY A 1 166 ? 7.445 -18.375 -28.797 1 95.44 166 GLY A CA 1
ATOM 1318 C C . GLY A 1 166 ? 6.168 -19.188 -28.922 1 95.44 166 GLY A C 1
ATOM 1319 O O . GLY A 1 166 ? 5.418 -19.031 -29.891 1 95.44 166 GLY A O 1
ATOM 1320 N N . LYS A 1 167 ? 6 -20.078 -28.016 1 96.75 167 LYS A N 1
ATOM 1321 C CA . LYS A 1 167 ? 4.801 -20.906 -28.047 1 96.75 167 LYS A CA 1
ATOM 1322 C C . LYS A 1 167 ? 4.32 -21.234 -26.641 1 96.75 167 LYS A C 1
ATOM 1324 O O . LYS A 1 167 ? 5.055 -21.047 -25.672 1 96.75 167 LYS A O 1
ATOM 1329 N N . VAL A 1 168 ? 3.105 -21.766 -26.562 1 97.44 168 VAL A N 1
ATOM 1330 C CA . VAL A 1 168 ? 2.549 -22.219 -25.297 1 97.44 168 VAL A CA 1
ATOM 1331 C C . VAL A 1 168 ? 3.365 -23.391 -24.75 1 97.44 168 VAL A C 1
ATOM 1333 O O . VAL A 1 168 ? 3.746 -24.281 -25.5 1 97.44 168 VAL A O 1
ATOM 1336 N N . ALA A 1 169 ? 3.637 -23.422 -23.469 1 98.25 169 ALA A N 1
ATOM 1337 C CA . ALA A 1 169 ? 4.461 -24.438 -22.844 1 98.25 169 ALA A CA 1
ATOM 1338 C C . ALA A 1 169 ? 3.594 -25.484 -22.125 1 98.25 169 ALA A C 1
ATOM 1340 O O . ALA A 1 169 ? 2.596 -25.125 -21.484 1 98.25 169 ALA A O 1
ATOM 1341 N N . ASN A 1 170 ? 3.926 -26.719 -22.281 1 98.56 170 ASN A N 1
ATOM 1342 C CA . ASN A 1 170 ? 3.395 -27.828 -21.5 1 98.56 170 ASN A CA 1
ATOM 1343 C C . ASN A 1 170 ? 4.344 -28.234 -20.391 1 98.56 170 ASN A C 1
ATOM 1345 O O . ASN A 1 170 ? 5.41 -28.812 -20.641 1 98.56 170 ASN A O 1
ATOM 1349 N N . LEU A 1 171 ? 3.938 -28.016 -19.109 1 98.62 171 LEU A N 1
ATOM 1350 C CA . LEU A 1 171 ? 4.836 -28.203 -17.984 1 98.62 171 LEU A CA 1
ATOM 1351 C C . LEU A 1 171 ? 5.16 -29.688 -17.781 1 98.62 171 LEU A C 1
ATOM 1353 O O . LEU A 1 171 ? 6.262 -30.031 -17.359 1 98.62 171 LEU A O 1
ATOM 1357 N N . VAL A 1 172 ? 4.219 -30.531 -18.109 1 98.62 172 VAL A N 1
ATOM 1358 C CA . VAL A 1 172 ? 4.438 -31.969 -17.969 1 98.62 172 VAL A CA 1
ATOM 1359 C C . VAL A 1 172 ? 5.488 -32.438 -18.984 1 98.62 172 VAL A C 1
ATOM 1361 O O . VAL A 1 172 ? 6.418 -33.156 -18.625 1 98.62 172 VAL A O 1
ATOM 1364 N N . GLU A 1 173 ? 5.434 -31.969 -20.188 1 98.19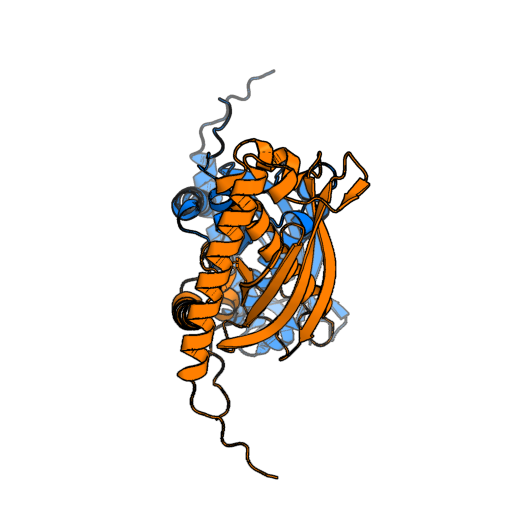 173 GLU A N 1
ATOM 1365 C CA . GLU A 1 173 ? 6.395 -32.312 -21.234 1 98.19 173 GLU A CA 1
ATOM 1366 C C . GLU A 1 173 ? 7.762 -31.703 -20.953 1 98.19 173 GLU A C 1
ATOM 1368 O O . GLU A 1 173 ? 8.797 -32.312 -21.25 1 98.19 173 GLU A O 1
ATOM 1373 N N . ALA A 1 174 ? 7.758 -30.484 -20.438 1 97.19 174 ALA A N 1
ATOM 1374 C CA . ALA A 1 174 ? 9.016 -29.828 -20.094 1 97.19 174 ALA A CA 1
ATOM 1375 C C . ALA A 1 174 ? 9.789 -30.641 -19.062 1 97.19 174 ALA A C 1
ATOM 1377 O O . ALA A 1 174 ? 11.023 -30.641 -19.047 1 97.19 174 ALA A O 1
ATOM 1378 N N . GLY A 1 175 ? 9.07 -31.281 -18.156 1 97.69 175 GLY A N 1
ATOM 1379 C CA . GLY A 1 175 ? 9.672 -32.188 -17.172 1 97.69 175 GLY A CA 1
ATOM 1380 C C . GLY A 1 175 ? 10.414 -31.438 -16.078 1 97.69 175 GLY A C 1
ATOM 1381 O O . GLY A 1 175 ? 10.281 -30.219 -15.93 1 97.69 175 GLY A O 1
ATOM 1382 N N . GLY A 1 176 ? 11.031 -32.25 -15.227 1 97.44 176 GLY A N 1
ATOM 1383 C CA . GLY A 1 176 ? 11.844 -31.672 -14.156 1 97.44 176 GLY A CA 1
ATOM 1384 C C . GLY A 1 176 ? 11.047 -30.797 -13.211 1 97.44 176 GLY A C 1
ATOM 1385 O O . GLY A 1 176 ? 9.977 -31.172 -12.75 1 97.44 176 GLY A O 1
ATOM 1386 N N . VAL A 1 177 ? 11.609 -29.656 -12.938 1 98.12 177 VAL A N 1
ATOM 1387 C CA . VAL A 1 177 ? 11.031 -28.75 -11.953 1 98.12 177 VAL A CA 1
ATOM 1388 C C . VAL A 1 177 ? 9.719 -28.188 -12.492 1 98.12 177 VAL A C 1
ATOM 1390 O O . VAL A 1 177 ? 8.844 -27.781 -11.719 1 98.12 177 VAL A O 1
ATOM 1393 N N . HIS A 1 178 ? 9.594 -28.125 -13.82 1 98.25 178 HIS A N 1
ATOM 1394 C CA . HIS A 1 178 ? 8.344 -27.656 -14.398 1 98.25 178 HIS A CA 1
ATOM 1395 C C . HIS A 1 178 ? 7.211 -28.656 -14.172 1 98.25 178 HIS A C 1
ATOM 1397 O O . HIS A 1 178 ? 6.074 -28.25 -13.898 1 98.25 178 HIS A O 1
ATOM 1403 N N . LYS A 1 179 ? 7.5 -29.859 -14.352 1 98.5 179 LYS A N 1
ATOM 1404 C CA . LYS A 1 179 ? 6.516 -30.891 -14.031 1 98.5 179 LYS A CA 1
ATOM 1405 C C . LYS A 1 179 ? 6.156 -30.875 -12.547 1 98.5 179 LYS A C 1
ATOM 1407 O O . LYS A 1 179 ? 4.992 -31.047 -12.18 1 98.5 179 LYS A O 1
ATOM 1412 N N . ASP A 1 180 ? 7.172 -30.703 -11.711 1 98.62 180 ASP A N 1
ATOM 1413 C CA . ASP A 1 180 ? 6.93 -30.578 -10.273 1 98.62 180 ASP A CA 1
ATOM 1414 C C . ASP A 1 180 ? 5.961 -29.438 -9.977 1 98.62 180 ASP A C 1
ATOM 1416 O O . ASP A 1 180 ? 5.098 -29.562 -9.102 1 98.62 180 ASP A O 1
ATOM 1420 N N . LEU A 1 181 ? 6.109 -28.312 -10.68 1 98.69 181 LEU A N 1
ATOM 1421 C CA . LEU A 1 181 ? 5.227 -27.172 -10.5 1 98.69 181 LEU A CA 1
ATOM 1422 C C . LEU A 1 181 ? 3.793 -27.516 -10.883 1 98.69 181 LEU A C 1
ATOM 1424 O O . LEU A 1 181 ? 2.854 -27.219 -10.141 1 98.69 181 LEU A O 1
ATOM 1428 N N . TYR A 1 182 ? 3.631 -28.172 -12.031 1 98.69 182 TYR A N 1
ATOM 1429 C CA . TYR A 1 182 ? 2.305 -28.609 -12.453 1 98.69 182 TYR A CA 1
ATOM 1430 C C . TYR A 1 182 ? 1.649 -29.469 -11.383 1 98.69 182 TYR A C 1
ATOM 1432 O O . TYR A 1 182 ? 0.486 -29.266 -11.031 1 98.69 182 TYR A O 1
ATOM 1440 N N . GLU A 1 183 ? 2.352 -30.438 -10.875 1 98.75 183 GLU A N 1
ATOM 1441 C CA . GLU A 1 183 ? 1.812 -31.344 -9.867 1 98.75 183 GLU A CA 1
ATOM 1442 C C . GLU A 1 183 ? 1.44 -30.609 -8.586 1 98.75 183 GLU A C 1
ATOM 1444 O O . GLU A 1 183 ? 0.379 -30.844 -8.008 1 98.75 183 GLU A O 1
ATOM 1449 N N . ALA A 1 184 ? 2.303 -29.719 -8.18 1 98.69 184 ALA A N 1
ATOM 1450 C CA . ALA A 1 184 ? 2.041 -28.953 -6.965 1 98.69 184 ALA A CA 1
ATOM 1451 C C . ALA A 1 184 ? 0.793 -28.094 -7.125 1 98.69 184 ALA A C 1
ATOM 1453 O O . ALA A 1 184 ? -0.033 -28.016 -6.211 1 98.69 184 ALA A O 1
ATOM 1454 N N . LEU A 1 185 ? 0.671 -27.406 -8.273 1 98.75 185 LEU A N 1
ATOM 1455 C CA . LEU A 1 185 ? -0.495 -26.562 -8.531 1 98.75 185 LEU A CA 1
ATOM 1456 C C . LEU A 1 185 ? -1.768 -27.406 -8.578 1 98.75 185 LEU A C 1
ATOM 1458 O O . LEU A 1 185 ? -2.82 -26.969 -8.109 1 98.75 185 LEU A O 1
ATOM 1462 N N . SER A 1 186 ? -1.672 -28.609 -9.141 1 98.75 186 SER A N 1
ATOM 1463 C CA . SER A 1 186 ? -2.824 -29.5 -9.234 1 98.75 186 SER A CA 1
ATOM 1464 C C . SER A 1 186 ? -3.299 -29.922 -7.852 1 98.75 186 SER A C 1
ATOM 1466 O O . SER A 1 186 ? -4.5 -29.938 -7.582 1 98.75 186 SER A O 1
ATOM 1468 N N . VAL A 1 187 ? -2.375 -30.297 -7.016 1 98.69 187 VAL A N 1
ATOM 1469 C CA . VAL A 1 187 ? -2.707 -30.703 -5.656 1 98.69 187 VAL A CA 1
ATOM 1470 C C . VAL A 1 187 ? -3.33 -29.531 -4.902 1 98.69 187 VAL A C 1
ATOM 1472 O O . VAL A 1 187 ? -4.352 -29.688 -4.23 1 98.69 187 VAL A O 1
ATOM 1475 N N . LYS A 1 188 ? -2.691 -28.375 -5.016 1 98.56 188 LYS A N 1
ATOM 1476 C CA . LYS A 1 188 ? -3.201 -27.172 -4.363 1 98.56 188 LYS A CA 1
ATOM 1477 C C . LYS A 1 188 ? -4.613 -26.844 -4.836 1 98.56 188 LYS A C 1
ATOM 1479 O O . LYS A 1 188 ? -5.484 -26.516 -4.027 1 98.56 188 LYS A O 1
ATOM 1484 N N . CYS A 1 189 ? -4.816 -26.938 -6.098 1 98.69 189 CYS A N 1
ATOM 1485 C CA . CYS A 1 189 ? -6.121 -26.672 -6.699 1 98.69 189 CYS A CA 1
ATOM 1486 C C . CYS A 1 189 ? -7.176 -27.625 -6.141 1 98.69 189 CYS A C 1
ATOM 1488 O O . CYS A 1 189 ? -8.273 -27.188 -5.781 1 98.69 189 CYS A O 1
ATOM 1490 N N . ALA A 1 190 ? -6.871 -28.859 -6.086 1 98.56 190 ALA A N 1
ATOM 1491 C CA . ALA A 1 190 ? -7.812 -29.859 -5.566 1 98.56 190 ALA A CA 1
ATOM 1492 C C . ALA A 1 190 ? -8.203 -29.547 -4.129 1 98.56 190 ALA A C 1
ATOM 1494 O O . ALA A 1 190 ? -9.383 -29.609 -3.771 1 98.56 190 ALA A O 1
ATOM 1495 N N . LYS A 1 191 ? -7.23 -29.234 -3.359 1 98.19 191 LYS A N 1
ATOM 1496 C CA . LYS A 1 191 ? -7.492 -28.906 -1.961 1 98.19 191 LYS A CA 1
ATOM 1497 C C . LYS A 1 191 ? -8.375 -27.672 -1.841 1 98.19 191 LYS A C 1
ATOM 1499 O O . LYS A 1 191 ? -9.305 -27.641 -1.026 1 98.19 191 LYS A O 1
ATOM 1504 N N . MET A 1 192 ? -8.07 -26.609 -2.615 1 98.5 192 MET A N 1
ATOM 1505 C CA . MET A 1 192 ? -8.859 -25.375 -2.619 1 98.5 192 MET A CA 1
ATOM 1506 C C . MET A 1 192 ? -10.305 -25.656 -3.008 1 98.5 192 MET A C 1
ATOM 1508 O O . MET A 1 192 ? -11.227 -25.141 -2.377 1 98.5 192 MET A O 1
ATOM 1512 N N . ASN A 1 193 ? -10.477 -26.453 -3.982 1 98 193 ASN A N 1
ATOM 1513 C CA . ASN A 1 193 ? -11.812 -26.781 -4.465 1 98 193 ASN A CA 1
ATOM 1514 C C . ASN A 1 193 ? -12.602 -27.578 -3.43 1 98 193 ASN A C 1
ATOM 1516 O O . ASN A 1 193 ? -13.805 -27.375 -3.264 1 98 193 ASN A O 1
ATOM 1520 N N . GLU A 1 194 ? -11.961 -28.5 -2.83 1 98.06 194 GLU A N 1
ATOM 1521 C CA . GLU A 1 194 ? -12.609 -29.281 -1.778 1 98.06 194 GLU A CA 1
ATOM 1522 C C . GLU A 1 194 ? -13.094 -28.375 -0.648 1 98.06 194 GLU A C 1
ATOM 1524 O O . GLU A 1 194 ? -14.234 -28.484 -0.196 1 98.06 194 GLU A O 1
ATOM 1529 N N . THR A 1 195 ? -12.25 -27.5 -0.207 1 97.94 195 THR A N 1
ATOM 1530 C CA . THR A 1 195 ? -12.602 -26.578 0.859 1 97.94 195 THR A CA 1
ATOM 1531 C C . THR A 1 195 ? -13.758 -25.672 0.436 1 97.94 195 THR A C 1
ATOM 1533 O O . THR A 1 195 ? -14.695 -25.453 1.206 1 97.94 195 THR A O 1
ATOM 1536 N N . ALA A 1 196 ? -13.695 -25.172 -0.765 1 97.12 196 ALA A N 1
ATOM 1537 C CA . ALA A 1 196 ? -14.734 -24.297 -1.284 1 97.12 196 ALA A CA 1
ATOM 1538 C C . ALA A 1 196 ? -16.078 -25.016 -1.365 1 97.12 196 ALA A C 1
ATOM 1540 O O . ALA A 1 196 ? -17.125 -24.438 -1.042 1 97.12 196 ALA A O 1
ATOM 1541 N N . ALA A 1 197 ? -16.031 -26.234 -1.816 1 96.56 197 ALA A N 1
ATOM 1542 C CA . ALA A 1 197 ? -17.25 -27.031 -1.934 1 96.56 197 ALA A CA 1
ATOM 1543 C C . ALA A 1 197 ? -17.891 -27.266 -0.565 1 96.56 197 ALA A C 1
ATOM 1545 O O . ALA A 1 197 ? -19.109 -27.188 -0.412 1 96.56 197 ALA A O 1
ATOM 1546 N N . ALA A 1 198 ? -17.062 -27.609 0.356 1 96.62 198 ALA A N 1
ATOM 1547 C CA . ALA A 1 198 ? -17.562 -27.828 1.714 1 96.62 198 ALA A CA 1
ATOM 1548 C C . ALA A 1 198 ? -18.203 -26.562 2.279 1 96.62 198 ALA A C 1
ATOM 1550 O O . ALA A 1 198 ? -19.234 -26.625 2.932 1 96.62 198 ALA A O 1
ATOM 1551 N N . TRP A 1 199 ? -17.594 -25.469 2.027 1 96 199 TRP A N 1
ATOM 1552 C CA . TRP A 1 199 ? -18.094 -24.172 2.496 1 96 199 TRP A CA 1
ATOM 1553 C C . TRP A 1 199 ? -19.453 -23.859 1.852 1 96 199 TRP A C 1
ATOM 1555 O O . TRP A 1 199 ? -20.375 -23.422 2.527 1 96 199 TRP A O 1
ATOM 1565 N N . LYS A 1 200 ? -19.562 -24.047 0.552 1 94.06 200 LYS A N 1
ATOM 1566 C CA . LYS A 1 200 ? -20.797 -23.781 -0.166 1 94.06 200 LYS A CA 1
ATOM 1567 C C . LYS A 1 200 ? -21.938 -24.641 0.375 1 94.06 200 LYS A C 1
ATOM 1569 O O . LYS A 1 200 ? -23.062 -24.156 0.52 1 94.06 200 LYS A O 1
ATOM 1574 N N . LYS A 1 201 ? -21.672 -25.812 0.662 1 94.38 201 LYS A N 1
ATOM 1575 C CA . LYS A 1 201 ? -22.688 -26.719 1.193 1 94.38 201 LYS A CA 1
ATOM 1576 C C . LYS A 1 201 ? -23.172 -26.266 2.566 1 94.38 201 LYS A C 1
ATOM 1578 O O . LYS A 1 201 ? -24.328 -26.484 2.92 1 94.38 201 LYS A O 1
ATOM 1583 N N . ALA A 1 202 ? -22.281 -25.641 3.287 1 92.94 202 ALA A N 1
ATOM 1584 C CA . ALA A 1 202 ? -22.594 -25.219 4.652 1 92.94 202 ALA A CA 1
ATOM 1585 C C . ALA A 1 202 ? -23.359 -23.906 4.664 1 92.94 202 ALA A C 1
ATOM 1587 O O . ALA A 1 202 ? -23.891 -23.5 5.699 1 92.94 202 ALA A O 1
ATOM 1588 N N . GLN A 1 203 ? -23.312 -23.203 3.535 1 87.69 203 GLN A N 1
ATOM 1589 C CA . GLN A 1 203 ? -24.016 -21.938 3.492 1 87.69 203 GLN A CA 1
ATOM 1590 C C . GLN A 1 203 ? -25.531 -22.125 3.473 1 87.69 203 GLN A C 1
ATOM 1592 O O . GLN A 1 203 ? -26.031 -23.094 2.887 1 87.69 203 GLN A O 1
ATOM 1597 N N . PRO A 1 204 ? -26.234 -21.328 4.297 1 79.44 204 PRO A N 1
ATOM 1598 C CA . PRO A 1 204 ? -27.688 -21.453 4.273 1 79.44 204 PRO A CA 1
ATOM 1599 C C . PRO A 1 204 ? -28.281 -21.234 2.887 1 79.44 204 PRO A C 1
ATOM 1601 O O . PRO A 1 204 ? -27.766 -20.422 2.115 1 79.44 204 PRO A O 1
ATOM 1604 N N . GLN A 1 205 ? -28.984 -22.188 2.436 1 65.88 205 GLN A N 1
ATOM 1605 C CA . GLN A 1 205 ? -29.656 -22.078 1.138 1 65.88 205 GLN A CA 1
ATOM 1606 C C . GLN A 1 205 ? -30.438 -20.781 1.026 1 65.88 205 GLN A C 1
ATOM 1608 O O . GLN A 1 205 ? -31.188 -20.406 1.941 1 65.88 205 GLN A O 1
ATOM 1613 N N . LYS A 1 206 ? -29.734 -19.734 0.41 1 55.53 206 LYS A N 1
ATOM 1614 C CA . LYS A 1 206 ? -30.531 -18.547 0.159 1 55.53 206 LYS A CA 1
ATOM 1615 C C . LYS A 1 206 ? -31.906 -18.906 -0.388 1 55.53 206 LYS A C 1
ATOM 1617 O O . LYS A 1 206 ? -32 -19.688 -1.33 1 55.53 206 LYS A O 1
ATOM 1622 N N . LYS A 1 207 ? -32.906 -18.609 0.276 1 47.88 207 LYS A N 1
ATOM 1623 C CA . LYS A 1 207 ? -34.281 -18.75 -0.144 1 47.88 207 LYS A CA 1
ATOM 1624 C C . LYS A 1 207 ? -34.531 -18.062 -1.484 1 47.88 207 LYS A C 1
ATOM 1626 O O . LYS A 1 207 ? -34.25 -16.875 -1.638 1 47.88 207 LYS A O 1
ATOM 1631 N N . GLN A 1 208 ? -34.094 -18.734 -2.584 1 41.69 208 GLN A N 1
ATOM 1632 C CA . GLN A 1 208 ? -34.594 -18.234 -3.857 1 41.69 208 GLN A CA 1
ATOM 1633 C C . GLN A 1 208 ? -36 -17.688 -3.711 1 41.69 208 GLN A C 1
ATOM 1635 O O . GLN A 1 208 ? -36.938 -18.438 -3.354 1 41.69 208 GLN A O 1
ATOM 1640 N N . HIS A 1 209 ? -36.031 -16.562 -3.131 1 33.91 209 HIS A N 1
ATOM 1641 C CA . HIS A 1 209 ? -37.375 -16.047 -3.264 1 33.91 209 HIS A CA 1
ATOM 1642 C C . HIS A 1 209 ? -37.844 -16.094 -4.715 1 33.91 209 HIS A C 1
ATOM 1644 O O . HIS A 1 209 ? -37.219 -15.516 -5.598 1 33.91 209 HIS A O 1
ATOM 1650 N N . LYS A 1 210 ? -38.344 -17.281 -5.062 1 31.98 210 LYS A N 1
ATOM 1651 C CA . LYS A 1 210 ? -39.188 -17.281 -6.25 1 31.98 210 LYS A CA 1
ATOM 1652 C C . LYS A 1 210 ? -39.938 -15.969 -6.391 1 31.98 210 LYS A C 1
ATOM 1654 O O . LYS A 1 210 ? -40.688 -15.578 -5.5 1 31.98 210 LYS A O 1
ATOM 1659 N N . LEU A 1 211 ? -39.125 -15.156 -7.195 1 24.09 211 LEU A N 1
ATOM 1660 C CA . LEU A 1 211 ? -40.062 -14.188 -7.766 1 24.09 211 LEU A CA 1
ATOM 1661 C C . LEU A 1 211 ? -41.219 -14.898 -8.477 1 24.09 211 LEU A C 1
ATOM 1663 O O . LEU A 1 211 ? -41 -15.852 -9.219 1 24.09 211 LEU A O 1
ATOM 1667 N N . MET B 1 1 ? 31.391 -0.312 5.816 1 30.42 1 MET B N 1
ATOM 1668 C CA . MET B 1 1 ? 30.812 -1.64 6 1 30.42 1 MET B CA 1
ATOM 1669 C C . MET B 1 1 ? 29.531 -1.801 5.172 1 30.42 1 MET B C 1
ATOM 1671 O O . MET B 1 1 ? 28.703 -0.898 5.129 1 30.42 1 MET B O 1
ATOM 1675 N N . SER B 1 2 ? 29.516 -2.582 4.199 1 38.5 2 SER B N 1
ATOM 1676 C CA . SER B 1 2 ? 28.438 -2.785 3.23 1 38.5 2 SER B CA 1
ATOM 1677 C C . SER B 1 2 ? 27.094 -2.977 3.928 1 38.5 2 SER B C 1
ATOM 1679 O O . SER B 1 2 ? 26.953 -3.832 4.805 1 38.5 2 SER B O 1
ATOM 1681 N N . ARG B 1 3 ? 26.391 -1.991 4.332 1 46.25 3 ARG B N 1
ATOM 1682 C CA . ARG B 1 3 ? 25.188 -2.051 5.145 1 46.25 3 ARG B CA 1
ATOM 1683 C C . ARG B 1 3 ? 24.297 -3.219 4.723 1 46.25 3 ARG B C 1
ATOM 1685 O O . ARG B 1 3 ? 23.938 -3.34 3.551 1 46.25 3 ARG B O 1
ATOM 1692 N N . LYS B 1 4 ? 24.359 -4.281 5.434 1 53.56 4 LYS B N 1
ATOM 1693 C CA . LYS B 1 4 ? 23.781 -5.594 5.168 1 53.56 4 LYS B CA 1
ATOM 1694 C C . LYS B 1 4 ? 22.266 -5.508 5.012 1 53.56 4 LYS B C 1
ATOM 1696 O O . LYS B 1 4 ? 21.562 -5.043 5.914 1 53.56 4 LYS B O 1
ATOM 1701 N N . ILE B 1 5 ? 21.781 -5.469 3.832 1 66.06 5 ILE B N 1
ATOM 1702 C CA . ILE B 1 5 ? 20.359 -5.574 3.482 1 66.06 5 ILE B CA 1
ATOM 1703 C C . ILE B 1 5 ? 19.797 -6.898 3.998 1 66.06 5 ILE B C 1
ATOM 1705 O O . ILE B 1 5 ? 20.438 -7.945 3.863 1 66.06 5 ILE B O 1
ATOM 1709 N N . LYS B 1 6 ? 18.812 -6.793 4.871 1 71.38 6 LYS B N 1
ATOM 1710 C CA . LYS B 1 6 ? 18.172 -8 5.383 1 71.38 6 LYS B CA 1
ATOM 1711 C C . LYS B 1 6 ? 17.953 -9.023 4.273 1 71.38 6 LYS B C 1
ATOM 1713 O O . LYS B 1 6 ? 17.531 -8.672 3.172 1 71.38 6 LYS B O 1
ATOM 1718 N N . SER B 1 7 ? 18.406 -10.203 4.586 1 83.88 7 SER B N 1
ATOM 1719 C CA . SER B 1 7 ? 18.172 -11.297 3.646 1 83.88 7 SER B CA 1
ATOM 1720 C C . SER B 1 7 ? 16.969 -12.141 4.059 1 83.88 7 SER B C 1
ATOM 1722 O O . SER B 1 7 ? 16.656 -12.242 5.246 1 83.88 7 SER B O 1
ATOM 1724 N N . PHE B 1 8 ? 16.156 -12.562 3.09 1 90.81 8 PHE B N 1
ATOM 1725 C CA . PHE B 1 8 ? 14.992 -13.422 3.303 1 90.81 8 PHE B CA 1
ATOM 1726 C C . PHE B 1 8 ? 15.211 -14.789 2.678 1 90.81 8 PHE B C 1
ATOM 1728 O O . PHE B 1 8 ? 16.031 -14.945 1.775 1 90.81 8 PHE B O 1
ATOM 1735 N N . THR B 1 9 ? 14.523 -15.742 3.123 1 89.62 9 THR B N 1
ATOM 1736 C CA . THR B 1 9 ? 14.766 -17.125 2.738 1 89.62 9 THR B CA 1
ATOM 1737 C C . THR B 1 9 ? 14.008 -17.484 1.459 1 89.62 9 THR B C 1
ATOM 1739 O O . THR B 1 9 ? 14.297 -18.484 0.812 1 89.62 9 THR B O 1
ATOM 1742 N N . SER B 1 10 ? 13.086 -16.688 1.152 1 94.06 10 SER B N 1
ATOM 1743 C CA . SER B 1 10 ? 12.289 -16.922 -0.048 1 94.06 10 SER B CA 1
ATOM 1744 C C . SER B 1 10 ? 11.75 -15.625 -0.622 1 94.06 10 SER B C 1
ATOM 1746 O O . SER B 1 10 ? 11.727 -14.602 0.063 1 94.06 10 SER B O 1
ATOM 1748 N N . ARG B 1 11 ? 11.352 -15.734 -1.868 1 94.5 11 ARG B N 1
ATOM 1749 C CA . ARG B 1 11 ? 10.719 -14.586 -2.508 1 94.5 11 ARG B CA 1
ATOM 1750 C C . ARG B 1 11 ? 9.438 -14.188 -1.782 1 94.5 11 ARG B C 1
ATOM 1752 O O . ARG B 1 11 ? 9.164 -13 -1.598 1 94.5 11 ARG B O 1
ATOM 1759 N N . LEU B 1 12 ? 8.641 -15.164 -1.304 1 94.75 12 LEU B N 1
ATOM 1760 C CA . LEU B 1 12 ? 7.391 -14.883 -0.607 1 94.75 12 LEU B CA 1
ATOM 1761 C C . LEU B 1 12 ? 7.656 -14.188 0.725 1 94.75 12 LEU B C 1
ATOM 1763 O O . LEU B 1 12 ? 6.922 -13.273 1.113 1 94.75 12 LEU B O 1
ATOM 1767 N N . GLU B 1 13 ? 8.664 -14.656 1.374 1 95.31 13 GLU B N 1
ATOM 1768 C CA . GLU B 1 13 ? 9.023 -13.984 2.623 1 95.31 13 GLU B CA 1
ATOM 1769 C C . GLU B 1 13 ? 9.516 -12.562 2.365 1 95.31 13 GLU B C 1
ATOM 1771 O O . GLU B 1 13 ? 9.172 -11.641 3.109 1 95.31 13 GLU B O 1
ATOM 1776 N N . ALA B 1 14 ? 10.289 -12.406 1.277 1 96.06 14 ALA B N 1
ATOM 1777 C CA . ALA B 1 14 ? 10.867 -11.102 0.956 1 96.06 14 ALA B CA 1
ATOM 1778 C C . ALA B 1 14 ? 9.773 -10.086 0.637 1 96.06 14 ALA B C 1
ATOM 1780 O O . ALA B 1 14 ? 9.938 -8.891 0.894 1 96.06 14 ALA B O 1
ATOM 1781 N N . SER B 1 15 ? 8.656 -10.531 0.113 1 97.31 15 SER B N 1
ATOM 1782 C CA . SER B 1 15 ? 7.562 -9.633 -0.233 1 97.31 15 SER B CA 1
ATOM 1783 C C . SER B 1 15 ? 6.441 -9.695 0.797 1 97.31 15 SER B C 1
ATOM 1785 O O . SER B 1 15 ? 5.324 -9.242 0.539 1 97.31 15 SER B O 1
ATOM 1787 N N . SER B 1 16 ? 6.715 -10.219 1.981 1 96.56 16 SER B N 1
ATOM 1788 C CA . SER B 1 16 ? 5.684 -10.508 2.975 1 96.56 16 SER B CA 1
ATOM 1789 C C . SER B 1 16 ? 5.137 -9.227 3.592 1 96.56 16 SER B C 1
ATOM 1791 O O . SER B 1 16 ? 4.102 -9.242 4.262 1 96.56 16 SER B O 1
ATOM 1793 N N . TYR B 1 17 ? 5.773 -8.102 3.346 1 96.88 17 TYR B N 1
ATOM 1794 C CA . TYR B 1 17 ? 5.215 -6.836 3.803 1 96.88 17 TYR B CA 1
ATOM 1795 C C . TYR B 1 17 ? 3.865 -6.57 3.15 1 96.88 17 TYR B C 1
ATOM 1797 O O . TYR B 1 17 ? 3.088 -5.742 3.637 1 96.88 17 TYR B O 1
ATOM 1805 N N . HIS B 1 18 ? 3.557 -7.258 2.088 1 96.75 18 HIS B N 1
ATOM 1806 C CA . HIS B 1 18 ? 2.27 -7.125 1.416 1 96.75 18 HIS B CA 1
ATOM 1807 C C . HIS B 1 18 ? 1.181 -7.902 2.148 1 96.75 18 HIS B C 1
ATOM 1809 O O . HIS B 1 18 ? -0.009 -7.695 1.9 1 96.75 18 HIS B O 1
ATOM 1815 N N . ALA B 1 19 ? 1.58 -8.883 2.943 1 96.56 19 ALA B N 1
ATOM 1816 C CA . ALA B 1 19 ? 0.592 -9.719 3.625 1 96.56 19 ALA B CA 1
ATOM 1817 C C . ALA B 1 19 ? -0.272 -8.883 4.566 1 96.56 19 ALA B C 1
ATOM 1819 O O . ALA B 1 19 ? 0.178 -7.859 5.09 1 96.56 19 ALA B O 1
ATOM 1820 N N . PRO B 1 20 ? -1.553 -9.297 4.77 1 95.44 20 PRO B N 1
ATOM 1821 C CA . PRO B 1 20 ? -2.396 -8.555 5.707 1 95.44 20 PRO B CA 1
ATOM 1822 C C . PRO B 1 20 ? -1.706 -8.297 7.047 1 95.44 20 PRO B C 1
ATOM 1824 O O . PRO B 1 20 ? -1.156 -9.219 7.648 1 95.44 20 PRO B O 1
ATOM 1827 N N . GLY B 1 21 ? -1.628 -7.043 7.426 1 92.38 21 GLY B N 1
ATOM 1828 C CA . GLY B 1 21 ? -0.982 -6.664 8.672 1 92.38 21 GLY B CA 1
ATOM 1829 C C . GLY B 1 21 ? 0.501 -6.387 8.516 1 92.38 21 GLY B C 1
ATOM 1830 O O . GLY B 1 21 ? 1.197 -6.129 9.5 1 92.38 21 GLY B O 1
ATOM 1831 N N . GLY B 1 22 ? 1.066 -6.516 7.363 1 93.62 22 GLY B N 1
ATOM 1832 C CA . GLY B 1 22 ? 2.41 -6.047 7.066 1 93.62 22 GLY B CA 1
ATOM 1833 C C . GLY B 1 22 ? 3.455 -7.145 7.137 1 93.62 22 GLY B C 1
ATOM 1834 O O . GLY B 1 22 ? 4.633 -6.906 6.852 1 93.62 22 GLY B O 1
ATOM 1835 N N . GLY B 1 23 ? 3.078 -8.43 7.535 1 92.75 23 GLY B N 1
ATOM 1836 C CA . GLY B 1 23 ? 4.008 -9.555 7.52 1 92.75 23 GLY B CA 1
ATOM 1837 C C . GLY B 1 23 ? 4.93 -9.586 8.727 1 92.75 23 GLY B C 1
ATOM 1838 O O . GLY B 1 23 ? 5.633 -8.609 9 1 92.75 23 GLY B O 1
ATOM 1839 N N . ALA B 1 24 ? 5.07 -10.633 9.391 1 92.06 24 ALA B N 1
ATOM 1840 C CA . ALA B 1 24 ? 5.84 -10.789 10.625 1 92.06 24 ALA B CA 1
ATOM 1841 C C . ALA B 1 24 ? 7.336 -10.633 10.359 1 92.06 24 ALA B C 1
ATOM 1843 O O . ALA B 1 24 ? 8.07 -10.125 11.211 1 92.06 24 ALA B O 1
ATOM 1844 N N . ALA B 1 25 ? 7.766 -11 9.164 1 93.75 25 ALA B N 1
ATOM 1845 C CA . ALA B 1 25 ? 9.188 -10.969 8.836 1 93.75 25 ALA B CA 1
ATOM 1846 C C . ALA B 1 25 ? 9.719 -9.547 8.82 1 93.75 25 ALA B C 1
ATOM 1848 O O . ALA B 1 25 ? 10.922 -9.32 9.023 1 93.75 25 ALA B O 1
ATOM 1849 N N . TYR B 1 26 ? 8.859 -8.57 8.664 1 96.56 26 TYR B N 1
ATOM 1850 C CA . TYR B 1 26 ? 9.281 -7.18 8.555 1 96.56 26 TYR B CA 1
ATOM 1851 C C . TYR B 1 26 ? 9.133 -6.457 9.883 1 96.56 26 TYR B C 1
ATOM 1853 O O . TYR B 1 26 ? 9.547 -5.309 10.023 1 96.56 26 TYR B O 1
ATOM 1861 N N . GLN B 1 27 ? 8.594 -7.09 10.914 1 96.12 27 GLN B N 1
ATOM 1862 C CA . GLN B 1 27 ? 8.297 -6.438 12.18 1 96.12 27 GLN B CA 1
ATOM 1863 C C . GLN B 1 27 ? 9.57 -5.949 12.859 1 96.12 27 GLN B C 1
ATOM 1865 O O . GLN B 1 27 ? 9.648 -4.801 13.305 1 96.12 27 GLN B O 1
ATOM 1870 N N . PRO B 1 28 ? 10.609 -6.816 12.906 1 96.31 28 PRO B N 1
ATOM 1871 C CA . PRO B 1 28 ? 11.828 -6.316 13.547 1 96.31 28 PRO B CA 1
ATOM 1872 C C . PRO B 1 28 ? 12.453 -5.141 12.797 1 96.31 28 PRO B C 1
ATOM 1874 O O . PRO B 1 28 ? 13.047 -4.258 13.422 1 96.31 28 PRO B O 1
ATOM 1877 N N . LEU B 1 29 ? 12.305 -5.094 11.484 1 97 29 LEU B N 1
ATOM 1878 C CA . LEU B 1 29 ? 12.82 -3.986 10.688 1 97 29 LEU B CA 1
ATOM 1879 C C . LEU B 1 29 ? 12.062 -2.699 10.992 1 97 29 LEU B C 1
ATOM 1881 O O . LEU B 1 29 ? 12.664 -1.633 11.125 1 97 29 LEU B O 1
ATOM 1885 N N . ARG B 1 30 ? 10.734 -2.812 11.102 1 97.88 30 ARG B N 1
ATOM 1886 C CA . ARG B 1 30 ? 9.906 -1.665 11.445 1 97.88 30 ARG B CA 1
ATOM 1887 C C . ARG B 1 30 ? 10.289 -1.104 12.812 1 97.88 30 ARG B C 1
ATOM 1889 O O . ARG B 1 30 ? 10.453 0.108 12.969 1 97.88 30 ARG B O 1
ATOM 1896 N N . GLU B 1 31 ? 10.391 -2.018 13.773 1 97.25 31 GLU B N 1
ATOM 1897 C CA . GLU B 1 31 ? 10.68 -1.59 15.141 1 97.25 31 GLU B CA 1
ATOM 1898 C C . GLU B 1 31 ? 12.008 -0.845 15.219 1 97.25 31 GLU B C 1
ATOM 1900 O O . GLU B 1 31 ? 12.094 0.221 15.836 1 97.25 31 GLU B O 1
ATOM 1905 N N . SER B 1 32 ? 13.008 -1.4 14.625 1 97.56 32 SER B N 1
ATOM 1906 C CA . SER B 1 32 ? 14.328 -0.781 14.617 1 97.56 32 SER B CA 1
ATOM 1907 C C . SER B 1 32 ? 14.297 0.587 13.945 1 97.56 32 SER B C 1
ATOM 1909 O O . SER B 1 32 ? 14.797 1.568 14.5 1 97.56 32 SER B O 1
ATOM 1911 N N . LEU B 1 33 ? 13.695 0.692 12.828 1 98 33 LEU B N 1
ATOM 1912 C CA . LEU B 1 33 ? 13.695 1.917 12.031 1 98 33 LEU B CA 1
ATOM 1913 C C . LEU B 1 33 ? 12.844 2.992 12.695 1 98 33 LEU B C 1
ATOM 1915 O O . LEU B 1 33 ? 13.234 4.16 12.742 1 98 33 LEU B O 1
ATOM 1919 N N . ILE B 1 34 ? 11.688 2.604 13.25 1 98.38 34 ILE B N 1
ATOM 1920 C CA . ILE B 1 34 ? 10.766 3.566 13.852 1 98.38 34 ILE B CA 1
ATOM 1921 C C . ILE B 1 34 ? 11.422 4.207 15.07 1 98.38 34 ILE B C 1
ATOM 1923 O O . ILE B 1 34 ? 11.266 5.41 15.305 1 98.38 34 ILE B O 1
ATOM 1927 N N . LYS B 1 35 ? 12.102 3.391 15.812 1 97.69 35 LYS B N 1
ATOM 1928 C CA . LYS B 1 35 ? 12.844 3.951 16.938 1 97.69 35 LYS B CA 1
ATOM 1929 C C . LYS B 1 35 ? 13.781 5.059 16.484 1 97.69 35 LYS B C 1
ATOM 1931 O O . LYS B 1 35 ? 13.805 6.148 17.062 1 97.69 35 LYS B O 1
ATOM 1936 N N . LYS B 1 36 ? 14.523 4.836 15.461 1 97.31 36 LYS B N 1
ATOM 1937 C CA . LYS B 1 36 ? 15.469 5.805 14.914 1 97.31 36 LYS B CA 1
ATOM 1938 C C . LYS B 1 36 ? 14.75 7.047 14.398 1 97.31 36 LYS B C 1
ATOM 1940 O O . LYS B 1 36 ? 15.227 8.172 14.586 1 97.31 36 LYS B O 1
ATOM 1945 N N . ILE B 1 37 ? 13.648 6.828 13.766 1 98.38 37 ILE B N 1
ATOM 1946 C CA . ILE B 1 37 ? 12.859 7.906 13.188 1 98.38 37 ILE B CA 1
ATOM 1947 C C . ILE B 1 37 ? 12.344 8.828 14.289 1 98.38 37 ILE B C 1
ATOM 1949 O O . ILE B 1 37 ? 12.469 10.047 14.195 1 98.38 37 ILE B O 1
ATOM 1953 N N . LEU B 1 38 ? 11.891 8.211 15.352 1 98.12 38 LEU B N 1
ATOM 1954 C CA . LEU B 1 38 ? 11.305 8.984 16.438 1 98.12 38 LEU B CA 1
ATOM 1955 C C . LEU B 1 38 ? 12.383 9.758 17.203 1 98.12 38 LEU B C 1
ATOM 1957 O O . LEU B 1 38 ? 12.141 10.867 17.672 1 98.12 38 LEU B O 1
ATOM 1961 N N . GLU B 1 39 ? 13.562 9.227 17.297 1 97.5 39 GLU B N 1
ATOM 1962 C CA . GLU B 1 39 ? 14.68 9.914 17.938 1 97.5 39 GLU B CA 1
ATOM 1963 C C . GLU B 1 39 ? 15.039 11.195 17.188 1 97.5 39 GLU B C 1
ATOM 1965 O O . GLU B 1 39 ? 15.609 12.117 17.781 1 97.5 39 GLU B O 1
ATOM 1970 N N . GLN B 1 40 ? 14.711 11.273 15.938 1 97.94 40 GLN B N 1
ATOM 1971 C CA . GLN B 1 40 ? 15.047 12.422 15.109 1 97.94 40 GLN B CA 1
ATOM 1972 C C . GLN B 1 40 ? 13.93 13.461 15.117 1 97.94 40 GLN B C 1
ATOM 1974 O O . GLN B 1 40 ? 14 14.461 14.406 1 97.94 40 GLN B O 1
ATOM 1979 N N . GLY B 1 41 ? 12.859 13.211 15.852 1 98 41 GLY B N 1
ATOM 1980 C CA . GLY B 1 41 ? 11.812 14.203 16.062 1 98 41 GLY B CA 1
ATOM 1981 C C . GLY B 1 41 ? 10.695 14.109 15.031 1 98 41 GLY B C 1
ATOM 1982 O O . GLY B 1 41 ? 9.898 15.039 14.891 1 98 41 GLY B O 1
ATOM 1983 N N . TYR B 1 42 ? 10.633 13.008 14.258 1 98.69 42 TYR B N 1
ATOM 1984 C CA . TYR B 1 42 ? 9.57 12.844 13.273 1 98.69 42 TYR B CA 1
ATOM 1985 C C . TYR B 1 42 ? 8.258 12.453 13.953 1 98.69 42 TYR B C 1
ATOM 1987 O O . TYR B 1 42 ? 8.266 11.938 15.07 1 98.69 42 TYR B O 1
ATOM 1995 N N . ASP B 1 43 ? 7.195 12.766 13.281 1 98.38 43 ASP B N 1
ATOM 1996 C CA . ASP B 1 43 ? 5.852 12.578 13.812 1 98.38 43 ASP B CA 1
ATOM 1997 C C . ASP B 1 43 ? 5.461 11.102 13.805 1 98.38 43 ASP B C 1
ATOM 1999 O O . ASP B 1 43 ? 5.535 10.438 12.766 1 98.38 43 ASP B O 1
ATOM 2003 N N . ASP B 1 44 ? 5.004 10.609 14.875 1 96.81 44 ASP B N 1
ATOM 2004 C CA . ASP B 1 44 ? 4.598 9.211 15.008 1 96.81 44 ASP B CA 1
ATOM 2005 C C . ASP B 1 44 ? 3.191 9 14.453 1 96.81 44 ASP B C 1
ATOM 2007 O O . ASP B 1 44 ? 2.951 8.047 13.711 1 96.81 44 ASP B O 1
ATOM 2011 N N . GLU B 1 45 ? 2.307 9.891 14.719 1 96.31 45 GLU B N 1
ATOM 2012 C CA . GLU B 1 45 ? 0.873 9.695 14.523 1 96.31 45 GLU B CA 1
ATOM 2013 C C . GLU B 1 45 ? 0.525 9.633 13.039 1 96.31 45 GLU B C 1
ATOM 2015 O O . GLU B 1 45 ? -0.414 8.93 12.648 1 96.31 45 GLU B O 1
ATOM 2020 N N . THR B 1 46 ? 1.243 10.32 12.195 1 98.19 46 THR B N 1
ATOM 2021 C CA . THR B 1 46 ? 0.852 10.453 10.797 1 98.19 46 THR B CA 1
ATOM 2022 C C . THR B 1 46 ? 1.738 9.594 9.898 1 98.19 46 THR B C 1
ATOM 2024 O O . THR B 1 46 ? 1.604 9.625 8.672 1 98.19 46 THR B O 1
ATOM 2027 N N . MET B 1 47 ? 2.629 8.805 10.531 1 98.44 47 MET B N 1
ATOM 2028 C CA . MET B 1 47 ? 3.553 7.941 9.797 1 98.44 47 MET B CA 1
ATOM 2029 C C . MET B 1 47 ? 2.795 6.922 8.953 1 98.44 47 MET B C 1
ATOM 2031 O O . MET B 1 47 ? 1.768 6.395 9.391 1 98.44 47 MET B O 1
ATOM 2035 N N . ILE B 1 48 ? 3.332 6.668 7.73 1 98.56 48 ILE B N 1
ATOM 2036 C CA . ILE B 1 48 ? 2.705 5.656 6.891 1 98.56 48 ILE B CA 1
ATOM 2037 C C . ILE B 1 48 ? 3.762 4.672 6.391 1 98.56 48 ILE B C 1
ATOM 2039 O O . ILE B 1 48 ? 4.961 4.961 6.438 1 98.56 48 ILE B O 1
ATOM 2043 N N . GLU B 1 49 ? 3.312 3.508 5.977 1 98.5 49 GLU B N 1
ATOM 2044 C CA . GLU B 1 49 ? 4.137 2.525 5.281 1 98.5 49 GLU B CA 1
ATOM 2045 C C . GLU B 1 49 ? 3.596 2.244 3.883 1 98.5 49 GLU B C 1
ATOM 2047 O O . GLU B 1 49 ? 2.391 2.051 3.705 1 98.5 49 GLU B O 1
ATOM 2052 N N . HIS B 1 50 ? 4.43 2.334 2.914 1 97.5 50 HIS B N 1
ATOM 2053 C CA . HIS B 1 50 ? 4.113 1.971 1.537 1 97.5 50 HIS B CA 1
ATOM 2054 C C . HIS B 1 50 ? 4.898 0.739 1.098 1 97.5 50 HIS B C 1
ATOM 2056 O O . HIS B 1 50 ? 6.113 0.808 0.906 1 97.5 50 HIS B O 1
ATOM 2062 N N . GLY B 1 51 ? 4.191 -0.35 0.913 1 97.5 51 GLY B N 1
ATOM 2063 C CA . GLY B 1 51 ? 4.84 -1.51 0.317 1 97.5 51 GLY B CA 1
ATOM 2064 C C . GLY B 1 51 ? 5.078 -1.359 -1.173 1 97.5 51 GLY B C 1
ATOM 2065 O O . GLY B 1 51 ? 4.137 -1.145 -1.939 1 97.5 51 GLY B O 1
ATOM 2066 N N . VAL B 1 52 ? 6.305 -1.553 -1.604 1 97.31 52 VAL B N 1
ATOM 2067 C CA . VAL B 1 52 ? 6.676 -1.395 -3.006 1 97.31 52 VAL B CA 1
ATOM 2068 C C . VAL B 1 52 ? 6 -2.477 -3.844 1 97.31 52 VAL B C 1
ATOM 2070 O O . VAL B 1 52 ? 6.102 -3.666 -3.533 1 97.31 52 VAL B O 1
ATOM 2073 N N . VAL B 1 53 ? 5.28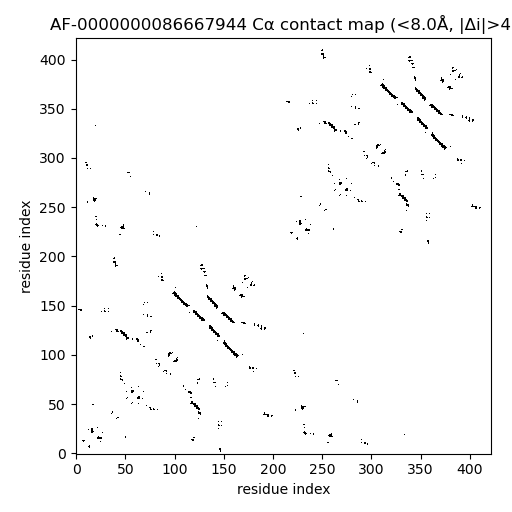1 -2.035 -4.848 1 95.81 53 VAL B N 1
ATOM 2074 C CA . VAL B 1 53 ? 4.613 -2.938 -5.777 1 95.81 53 VAL B CA 1
ATOM 2075 C C . VAL B 1 53 ? 5.473 -3.121 -7.027 1 95.81 53 VAL B C 1
ATOM 2077 O O . VAL B 1 53 ? 5.82 -2.146 -7.699 1 95.81 53 VAL B O 1
ATOM 2080 N N . TRP B 1 54 ? 5.723 -4.336 -7.367 1 93.94 54 TRP B N 1
ATOM 2081 C CA . TRP B 1 54 ? 6.672 -4.672 -8.422 1 93.94 54 TRP B CA 1
ATOM 2082 C C . TRP B 1 54 ? 6.316 -3.965 -9.727 1 93.94 54 TRP B C 1
ATOM 2084 O O . TRP B 1 54 ? 7.141 -3.248 -10.297 1 93.94 54 TRP B O 1
ATOM 2094 N N . ALA B 1 55 ? 5.129 -4.039 -10.188 1 90.12 55 ALA B N 1
ATOM 2095 C CA . ALA B 1 55 ? 4.738 -3.576 -11.516 1 90.12 55 ALA B CA 1
ATOM 2096 C C . ALA B 1 55 ? 4.352 -2.1 -11.484 1 90.12 55 ALA B C 1
ATOM 2098 O O . ALA B 1 55 ? 4.555 -1.381 -12.469 1 90.12 55 ALA B O 1
ATOM 2099 N N . ASP B 1 56 ? 3.883 -1.646 -10.32 1 91.06 56 ASP B N 1
ATOM 2100 C CA . ASP B 1 56 ? 3.271 -0.322 -10.281 1 91.06 56 ASP B CA 1
ATOM 2101 C C . ASP B 1 56 ? 4.285 0.74 -9.867 1 91.06 56 ASP B C 1
ATOM 2103 O O . ASP B 1 56 ? 4.16 1.908 -10.242 1 91.06 56 ASP B O 1
ATOM 2107 N N . ASP B 1 57 ? 5.328 0.306 -9.172 1 94.06 57 ASP B N 1
ATOM 2108 C CA . ASP B 1 57 ? 6.16 1.332 -8.547 1 94.06 57 ASP B CA 1
ATOM 2109 C C . ASP B 1 57 ? 7.516 1.429 -9.242 1 94.06 57 ASP B C 1
ATOM 2111 O O . ASP B 1 57 ? 8.25 2.396 -9.047 1 94.06 57 ASP B O 1
ATOM 2115 N N . GLN B 1 58 ? 7.875 0.429 -10.102 1 94.19 58 GLN B N 1
ATOM 2116 C CA . GLN B 1 58 ? 9.242 0.383 -10.609 1 94.19 58 GLN B CA 1
ATOM 2117 C C . GLN B 1 58 ? 9.305 0.86 -12.062 1 94.19 58 GLN B C 1
ATOM 2119 O O . GLN B 1 58 ? 8.359 0.65 -12.828 1 94.19 58 GLN B O 1
ATOM 2124 N N . ASP B 1 59 ? 10.438 1.449 -12.344 1 87.06 59 ASP B N 1
ATOM 2125 C CA . ASP B 1 59 ? 10.734 1.77 -13.734 1 87.06 59 ASP B CA 1
ATOM 2126 C C . ASP B 1 59 ? 11.398 0.59 -14.445 1 87.06 59 ASP B C 1
ATOM 2128 O O . ASP B 1 59 ? 11.609 -0.463 -13.836 1 87.06 59 ASP B O 1
ATOM 2132 N N . PRO B 1 60 ? 11.656 0.702 -15.719 1 85.56 60 PRO B N 1
ATOM 2133 C CA . PRO B 1 60 ? 12.227 -0.424 -16.469 1 85.56 60 PRO B CA 1
ATOM 2134 C C . PRO B 1 60 ? 13.617 -0.815 -15.969 1 85.56 60 PRO B C 1
ATOM 2136 O O . PRO B 1 60 ? 14.125 -1.888 -16.312 1 85.56 60 PRO B O 1
ATOM 2139 N N . PHE B 1 61 ? 14.219 0.06 -15.109 1 88.5 61 PHE B N 1
ATOM 2140 C CA . PHE B 1 61 ? 15.523 -0.272 -14.562 1 88.5 61 PHE B CA 1
ATOM 2141 C C . PHE B 1 61 ? 15.383 -1.009 -13.234 1 88.5 61 PHE B C 1
ATOM 2143 O O . PHE B 1 61 ? 16.391 -1.41 -12.633 1 88.5 61 PHE B O 1
ATOM 2150 N N . GLY B 1 62 ? 14.164 -1.2 -12.797 1 92 62 GLY B N 1
ATOM 2151 C CA . GLY B 1 62 ? 13.914 -1.984 -11.602 1 92 62 GLY B CA 1
ATOM 2152 C C . GLY B 1 62 ? 13.977 -1.162 -10.328 1 92 62 GLY B C 1
ATOM 2153 O O . GLY B 1 62 ? 14.164 -1.709 -9.242 1 92 62 GLY B O 1
ATOM 2154 N N . HIS B 1 63 ? 13.938 0.163 -10.438 1 93.56 63 HIS B N 1
ATOM 2155 C CA . HIS B 1 63 ? 13.922 1.056 -9.281 1 93.56 63 HIS B CA 1
ATOM 2156 C C . HIS B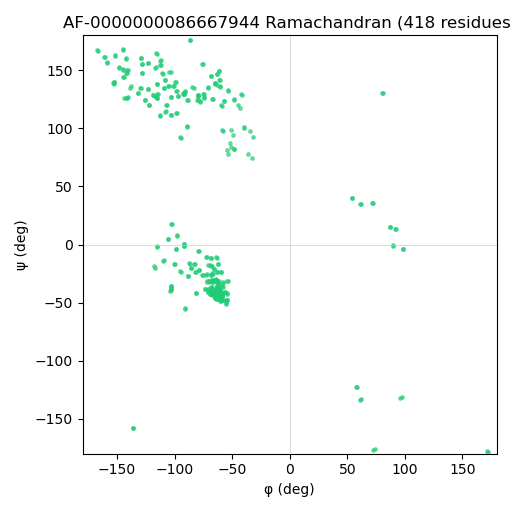 1 63 ? 12.586 1.781 -9.172 1 93.56 63 HIS B C 1
ATOM 2158 O O . HIS B 1 63 ? 11.883 1.969 -10.164 1 93.56 63 HIS B O 1
ATOM 2164 N N . ILE B 1 64 ? 12.25 2.188 -7.93 1 94.81 64 ILE B N 1
ATOM 2165 C CA . ILE B 1 64 ? 11.086 3.051 -7.758 1 94.81 64 ILE B CA 1
ATOM 2166 C C . ILE B 1 64 ? 11.219 4.277 -8.664 1 94.81 64 ILE B C 1
ATOM 2168 O O . ILE B 1 64 ? 12.273 4.914 -8.703 1 94.81 64 ILE B O 1
ATOM 2172 N N . MET B 1 65 ? 10.148 4.543 -9.328 1 93.06 65 MET B N 1
ATOM 2173 C CA . MET B 1 65 ? 10.109 5.719 -10.195 1 93.06 65 MET B CA 1
ATOM 2174 C C . MET B 1 65 ? 10.273 6.996 -9.383 1 93.06 65 MET B C 1
ATOM 2176 O O . MET B 1 65 ? 9.734 7.109 -8.281 1 93.06 65 MET B O 1
ATOM 2180 N N . ASN B 1 66 ? 10.93 7.98 -10.039 1 87.38 66 ASN B N 1
ATOM 2181 C CA . ASN B 1 66 ? 11.156 9.258 -9.375 1 87.38 66 ASN B CA 1
ATOM 2182 C C . ASN B 1 66 ? 9.852 9.867 -8.867 1 87.38 66 ASN B C 1
ATOM 2184 O O . ASN B 1 66 ? 9.797 10.398 -7.758 1 87.38 66 ASN B O 1
ATOM 2188 N N . ALA B 1 67 ? 8.836 9.773 -9.688 1 90.31 67 ALA B N 1
ATOM 2189 C CA . ALA B 1 67 ? 7.539 10.352 -9.328 1 90.31 67 ALA B CA 1
ATOM 2190 C C . ALA B 1 67 ? 6.914 9.602 -8.156 1 90.31 67 ALA B C 1
ATOM 2192 O O . ALA B 1 67 ? 6.039 10.133 -7.473 1 90.31 67 ALA B O 1
ATOM 2193 N N . GLY B 1 68 ? 7.277 8.32 -7.926 1 94.5 68 GLY B N 1
ATOM 2194 C CA . GLY B 1 68 ? 6.734 7.52 -6.84 1 94.5 68 GLY B CA 1
ATOM 2195 C C . GLY B 1 68 ? 6.973 8.125 -5.473 1 94.5 68 GLY B C 1
ATOM 2196 O O . GLY B 1 68 ? 6.07 8.148 -4.633 1 94.5 68 GLY B O 1
ATOM 2197 N N . PHE B 1 69 ? 8.094 8.742 -5.293 1 95.44 69 PHE B N 1
ATOM 2198 C CA . PHE B 1 69 ? 8.438 9.305 -3.99 1 95.44 69 PHE B CA 1
ATOM 2199 C C . PHE B 1 69 ? 7.535 10.484 -3.656 1 95.44 69 PHE B C 1
ATOM 2201 O O . PHE B 1 69 ? 7.125 10.656 -2.508 1 95.44 69 PHE B O 1
ATOM 2208 N N . SER B 1 70 ? 7.23 11.258 -4.68 1 94.25 70 SER B N 1
ATOM 2209 C CA . SER B 1 70 ? 6.309 12.367 -4.465 1 94.25 70 SER B CA 1
ATOM 2210 C C . SER B 1 70 ? 4.926 11.867 -4.055 1 94.25 70 SER B C 1
ATOM 2212 O O . SER B 1 70 ? 4.266 12.484 -3.213 1 94.25 70 SER B O 1
ATOM 2214 N N . HIS B 1 71 ? 4.508 10.742 -4.605 1 94.25 71 HIS B N 1
ATOM 2215 C CA . HIS B 1 71 ? 3.217 10.164 -4.258 1 94.25 71 HIS B CA 1
ATOM 2216 C C . HIS B 1 71 ? 3.205 9.664 -2.816 1 94.25 71 HIS B C 1
ATOM 2218 O O . HIS B 1 71 ? 2.232 9.883 -2.088 1 94.25 71 HIS B O 1
ATOM 2224 N N . PHE B 1 72 ? 4.305 9.047 -2.404 1 96.44 72 PHE B N 1
ATOM 2225 C CA . PHE B 1 72 ? 4.387 8.555 -1.033 1 96.44 72 PHE B CA 1
ATOM 2226 C C . PHE B 1 72 ? 4.348 9.719 -0.043 1 96.44 72 PHE B C 1
ATOM 2228 O O . PHE B 1 72 ? 3.623 9.664 0.953 1 96.44 72 PHE B O 1
ATOM 2235 N N . ALA B 1 73 ? 5.078 10.766 -0.395 1 96.75 73 ALA B N 1
ATOM 2236 C CA . ALA B 1 73 ? 5.105 11.953 0.451 1 96.75 73 ALA B CA 1
ATOM 2237 C C . ALA B 1 73 ? 3.717 12.578 0.559 1 96.75 73 ALA B C 1
ATOM 2239 O O . ALA B 1 73 ? 3.297 12.992 1.644 1 96.75 73 ALA B O 1
ATOM 2240 N N . SER B 1 74 ? 3.053 12.648 -0.537 1 95.12 74 SER B N 1
ATOM 2241 C CA . SER B 1 74 ? 1.718 13.234 -0.554 1 95.12 74 SER B CA 1
ATOM 2242 C C . SER B 1 74 ? 0.752 12.438 0.316 1 95.12 74 SER B C 1
ATOM 2244 O O . SER B 1 74 ? -0.078 13.016 1.021 1 95.12 74 SER B O 1
ATOM 2246 N N . SER B 1 75 ? 0.844 11.125 0.252 1 96.5 75 SER B N 1
ATOM 2247 C CA . SER B 1 75 ? -0.003 10.273 1.082 1 96.5 75 SER B CA 1
ATOM 2248 C C . SER B 1 75 ? 0.251 10.516 2.564 1 96.5 75 SER B C 1
ATOM 2250 O O . SER B 1 75 ? -0.69 10.586 3.359 1 96.5 75 SER B O 1
ATOM 2252 N N . CYS B 1 76 ? 1.458 10.648 2.918 1 98.06 76 CYS B N 1
ATOM 2253 C CA . CYS B 1 76 ? 1.811 10.93 4.305 1 98.06 76 CYS B CA 1
ATOM 2254 C C . CYS B 1 76 ? 1.291 12.297 4.727 1 98.06 76 CYS B C 1
ATOM 2256 O O . CYS B 1 76 ? 0.725 12.445 5.812 1 98.06 76 CYS B O 1
ATOM 2258 N N . ASN B 1 77 ? 1.462 13.32 3.842 1 96.88 77 ASN B N 1
ATOM 2259 C CA . ASN B 1 77 ? 0.981 14.664 4.133 1 96.88 77 ASN B CA 1
ATOM 2260 C C . ASN B 1 77 ? -0.535 14.695 4.301 1 96.88 77 ASN B C 1
ATOM 2262 O O . ASN B 1 77 ? -1.062 15.477 5.094 1 96.88 77 ASN B O 1
ATOM 2266 N N . PHE B 1 78 ? -1.229 13.867 3.57 1 97.06 78 PHE B N 1
ATOM 2267 C CA . PHE B 1 78 ? -2.68 13.82 3.703 1 97.06 78 PHE B CA 1
ATOM 2268 C C . PHE B 1 78 ? -3.082 13.406 5.113 1 97.06 78 PHE B C 1
ATOM 2270 O O . PHE B 1 78 ? -4.047 13.938 5.672 1 97.06 78 PHE B O 1
ATOM 2277 N N . ARG B 1 79 ? -2.365 12.477 5.672 1 97.25 79 ARG B N 1
ATOM 2278 C CA . ARG B 1 79 ? -2.662 12.086 7.047 1 97.25 79 ARG B CA 1
ATOM 2279 C C . ARG B 1 79 ? -2.365 13.227 8.016 1 97.25 79 ARG B C 1
ATOM 2281 O O . ARG B 1 79 ? -3.037 13.367 9.039 1 97.25 79 ARG B O 1
ATOM 2288 N N . VAL B 1 80 ? -1.333 14.086 7.703 1 98 80 VAL B N 1
ATOM 2289 C CA . VAL B 1 80 ? -1.11 15.289 8.484 1 98 80 VAL B CA 1
ATOM 2290 C C . VAL B 1 80 ? -2.359 16.172 8.445 1 98 80 VAL B C 1
ATOM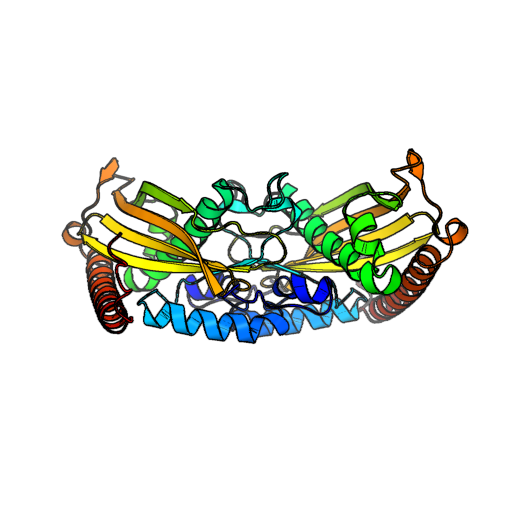 2292 O O . VAL B 1 80 ? -2.818 16.656 9.484 1 98 80 VAL B O 1
ATOM 2295 N N . PHE B 1 81 ? -2.943 16.312 7.262 1 97.44 81 PHE B N 1
ATOM 2296 C CA . PHE B 1 81 ? -4.164 17.094 7.133 1 97.44 81 PHE B CA 1
ATOM 2297 C C . PHE B 1 81 ? -5.289 16.5 7.965 1 97.44 81 PHE B C 1
ATOM 2299 O O . PHE B 1 81 ? -6.027 17.219 8.641 1 97.44 81 PHE B O 1
ATOM 2306 N N . GLU B 1 82 ? -5.367 15.188 7.93 1 97 82 GLU B N 1
ATOM 2307 C CA . GLU B 1 82 ? -6.406 14.508 8.703 1 97 82 GLU B CA 1
ATOM 2308 C C . GLU B 1 82 ? -6.223 14.75 10.195 1 97 82 GLU B C 1
ATOM 2310 O O . GLU B 1 82 ? -7.199 14.828 10.945 1 97 82 GLU B O 1
ATOM 2315 N N . SER B 1 83 ? -5.027 14.914 10.648 1 97.81 83 SER B N 1
ATOM 2316 C CA . SER B 1 83 ? -4.73 15.109 12.062 1 97.81 83 SER B CA 1
ATOM 2317 C C . SER B 1 83 ? -5.25 16.453 12.562 1 97.81 83 SER B C 1
ATOM 2319 O O . SER B 1 83 ? -5.402 16.656 13.766 1 97.81 83 SER B O 1
ATOM 2321 N N . PHE B 1 84 ? -5.523 17.375 11.633 1 98.38 84 PHE B N 1
ATOM 2322 C CA . PHE B 1 84 ? -6.008 18.703 12.023 1 98.38 84 PHE B CA 1
ATOM 2323 C C . PHE B 1 84 ? -7.41 18.609 12.609 1 98.38 84 PHE B C 1
ATOM 2325 O O . PHE B 1 84 ? -7.895 19.562 13.219 1 98.38 84 PHE B O 1
ATOM 2332 N N . GLU B 1 85 ? -8.031 17.469 12.461 1 98 85 GLU B N 1
ATOM 2333 C CA . GLU B 1 85 ? -9.359 17.266 13.031 1 98 85 GLU B CA 1
ATOM 2334 C C . GLU B 1 85 ? -9.367 17.562 14.531 1 98 85 GLU B C 1
ATOM 2336 O O . GLU B 1 85 ? -10.367 18.062 15.062 1 98 85 GLU B O 1
ATOM 2341 N N . ALA B 1 86 ? -8.281 17.328 15.18 1 97.44 86 ALA B N 1
ATOM 2342 C CA . ALA B 1 86 ? -8.18 17.531 16.625 1 97.44 86 ALA B CA 1
ATOM 2343 C C . ALA B 1 86 ? -8.508 18.969 17 1 97.44 86 ALA B C 1
ATOM 2345 O O . ALA B 1 86 ? -9.078 19.234 18.062 1 97.44 86 ALA B O 1
ATOM 2346 N N . GLN B 1 87 ? -8.188 19.938 16.141 1 98.06 87 GLN B N 1
ATOM 2347 C CA . GLN B 1 87 ? -8.438 21.344 16.406 1 98.06 87 GLN B CA 1
ATOM 2348 C C . GLN B 1 87 ? -9.656 21.844 15.625 1 98.06 87 GLN B C 1
ATOM 2350 O O . GLN B 1 87 ? -10.477 22.594 16.156 1 98.06 87 GLN B O 1
ATOM 2355 N N . LEU B 1 88 ? -9.773 21.328 14.414 1 97.81 88 LEU B N 1
ATOM 2356 C CA . LEU B 1 88 ? -10.789 21.891 13.516 1 97.81 88 LEU B CA 1
ATOM 2357 C C . LEU B 1 88 ? -12.156 21.297 13.82 1 97.81 88 LEU B C 1
ATOM 2359 O O . LEU B 1 88 ? -13.18 21.859 13.43 1 97.81 88 LEU B O 1
ATOM 2363 N N . GLY B 1 89 ? -12.211 20.109 14.422 1 96.31 89 GLY B N 1
ATOM 2364 C CA . GLY B 1 89 ? -13.477 19.453 14.68 1 96.31 89 GLY B CA 1
ATOM 2365 C C . GLY B 1 89 ? -14.289 19.203 13.422 1 96.31 89 GLY B C 1
ATOM 2366 O O . GLY B 1 89 ? -13.781 18.641 12.445 1 96.31 89 GLY B O 1
ATOM 2367 N N . ASP B 1 90 ? -15.492 19.734 13.43 1 93.75 90 ASP B N 1
ATOM 2368 C CA . ASP B 1 90 ? -16.422 19.5 12.328 1 93.75 90 ASP B CA 1
ATOM 2369 C C . ASP B 1 90 ? -15.969 20.234 11.062 1 93.75 90 ASP B C 1
ATOM 2371 O O . ASP B 1 90 ? -16.406 19.891 9.961 1 93.75 90 ASP B O 1
ATOM 2375 N N . LYS B 1 91 ? -15.125 21.156 11.211 1 95.38 91 LYS B N 1
ATOM 2376 C CA . LYS B 1 91 ? -14.688 21.953 10.07 1 95.38 91 LYS B CA 1
ATOM 2377 C C . LYS B 1 91 ? -13.641 21.203 9.242 1 95.38 91 LYS B C 1
ATOM 2379 O O . LYS B 1 91 ? -13.266 21.656 8.156 1 95.38 91 LYS B O 1
ATOM 2384 N N . ILE B 1 92 ? -13.219 20.031 9.734 1 96.81 92 ILE B N 1
ATOM 2385 C CA . ILE B 1 92 ? -12.195 19.266 9.047 1 96.81 92 ILE B CA 1
ATOM 2386 C C . ILE B 1 92 ? -12.688 18.859 7.656 1 96.81 92 ILE B C 1
ATOM 2388 O O . ILE B 1 92 ? -11.922 18.844 6.695 1 96.81 92 ILE B O 1
ATOM 2392 N N . ASN B 1 93 ? -13.93 18.562 7.535 1 94.19 93 ASN B N 1
ATOM 2393 C CA . ASN B 1 93 ? -14.469 18.188 6.238 1 94.19 93 ASN B CA 1
ATOM 2394 C C . ASN B 1 93 ? -14.391 19.328 5.234 1 94.19 93 ASN B C 1
ATOM 2396 O O . ASN B 1 93 ? -14.008 19.125 4.082 1 94.19 93 ASN B O 1
ATOM 2400 N N . ASP B 1 94 ? -14.789 20.516 5.703 1 94.94 94 ASP B N 1
ATOM 2401 C CA . ASP B 1 94 ? -14.672 21.688 4.852 1 94.94 94 ASP B CA 1
ATOM 2402 C C . ASP B 1 94 ? -13.219 21.953 4.48 1 94.94 94 ASP B C 1
ATOM 2404 O O . ASP B 1 94 ? -12.914 22.281 3.33 1 94.94 94 ASP B O 1
ATOM 2408 N N . PHE B 1 95 ? -12.352 21.766 5.414 1 95.25 95 PHE B N 1
ATOM 2409 C CA . PHE B 1 95 ? -10.93 22 5.219 1 95.25 95 PHE B CA 1
ATOM 2410 C C . PHE B 1 95 ? -10.367 21.078 4.145 1 95.25 95 PHE B C 1
ATOM 2412 O O . PHE B 1 95 ? -9.727 21.547 3.201 1 95.25 95 PHE B O 1
ATOM 2419 N N . ILE B 1 96 ? -10.711 19.797 4.191 1 92.88 96 ILE B N 1
ATOM 2420 C CA . ILE B 1 96 ? -10.156 18.781 3.305 1 92.88 96 ILE B CA 1
ATOM 2421 C C . ILE B 1 96 ? -10.789 18.922 1.918 1 92.88 96 ILE B C 1
ATOM 2423 O O . ILE B 1 96 ? -10.133 18.656 0.907 1 92.88 96 ILE B O 1
ATOM 2427 N N . ASN B 1 97 ? -11.977 19.453 1.848 1 90.44 97 ASN B N 1
ATOM 2428 C CA . ASN B 1 97 ? -12.664 19.578 0.569 1 90.44 97 ASN B CA 1
ATOM 2429 C C . ASN B 1 97 ? -12.508 20.969 -0.018 1 90.44 97 ASN B C 1
ATOM 2431 O O . ASN B 1 97 ? -13.211 21.344 -0.963 1 90.44 97 ASN B O 1
ATOM 2435 N N . ALA B 1 98 ? -11.703 21.734 0.597 1 91.12 98 ALA B N 1
ATOM 2436 C CA . ALA B 1 98 ? -11.367 23.062 0.108 1 91.12 98 ALA B CA 1
ATOM 2437 C C . ALA B 1 98 ? -12.609 23.953 0.041 1 91.12 98 ALA B C 1
ATOM 2439 O O . ALA B 1 98 ? -12.82 24.656 -0.95 1 91.12 98 ALA B O 1
ATOM 2440 N N . LYS B 1 99 ? -13.523 23.75 1 1 93.81 99 LYS B N 1
ATOM 2441 C CA . LYS B 1 99 ? -14.641 24.672 1.221 1 93.81 99 LYS B CA 1
ATOM 2442 C C . LYS B 1 99 ? -14.312 25.688 2.301 1 93.81 99 LYS B C 1
ATOM 2444 O O . LYS B 1 99 ? -14.57 25.469 3.484 1 93.81 99 LYS B O 1
ATOM 2449 N N . GLY B 1 100 ? -13.758 26.844 1.876 1 95.5 100 GLY B N 1
ATOM 2450 C CA . GLY B 1 100 ? -13.18 27.828 2.785 1 95.5 100 GLY B CA 1
ATOM 2451 C C . GLY B 1 100 ? -11.672 27.703 2.908 1 95.5 100 GLY B C 1
ATOM 2452 O O . GLY B 1 100 ? -10.961 27.656 1.901 1 95.5 100 GLY B O 1
ATOM 2453 N N . ILE B 1 101 ? -11.211 27.688 4.211 1 96.88 101 ILE B N 1
ATOM 2454 C CA . ILE B 1 101 ? -9.766 27.609 4.414 1 96.88 101 ILE B CA 1
ATOM 2455 C C . ILE B 1 101 ? -9.305 26.156 4.258 1 96.88 101 ILE B C 1
ATOM 2457 O O . ILE B 1 101 ? -9.898 25.25 4.84 1 96.88 101 ILE B O 1
ATOM 2461 N N . GLY B 1 102 ? -8.406 25.938 3.42 1 97 102 GLY B N 1
ATOM 2462 C CA . GLY B 1 102 ? -7.727 24.672 3.195 1 97 102 GLY B CA 1
ATOM 2463 C C . GLY B 1 102 ? -6.227 24.812 3.033 1 97 102 GLY B C 1
ATOM 2464 O O . GLY B 1 102 ? -5.617 25.703 3.623 1 97 102 GLY B O 1
ATOM 2465 N N . VAL B 1 103 ? -5.609 23.844 2.406 1 94.25 103 VAL B N 1
ATOM 2466 C CA . VAL B 1 103 ? -4.164 23.875 2.209 1 94.25 103 VAL B CA 1
ATOM 2467 C C . VAL B 1 103 ? -3.848 23.922 0.717 1 94.25 103 VAL B C 1
ATOM 2469 O O . VAL B 1 103 ? -4.645 23.469 -0.111 1 94.25 103 VAL B O 1
ATOM 2472 N N . MET B 1 104 ? -2.736 24.5 0.413 1 92.62 104 MET B N 1
ATOM 2473 C CA . MET B 1 104 ? -2.182 24.562 -0.937 1 92.62 104 MET B CA 1
ATOM 2474 C C . MET B 1 104 ? -0.67 24.375 -0.914 1 92.62 104 MET B C 1
ATOM 2476 O O . MET B 1 104 ? 0.031 25.016 -0.134 1 92.62 104 MET B O 1
ATOM 2480 N N . VAL B 1 105 ? -0.21 23.391 -1.734 1 88.06 105 VAL B N 1
ATOM 2481 C CA . VAL B 1 105 ? 1.232 23.203 -1.856 1 88.06 105 VAL B CA 1
ATOM 2482 C C . VAL B 1 105 ? 1.814 24.266 -2.785 1 88.06 105 VAL B C 1
ATOM 2484 O O . VAL B 1 105 ? 1.371 24.406 -3.926 1 88.06 105 VAL B O 1
ATOM 2487 N N . LYS B 1 106 ? 2.738 25 -2.287 1 85.75 106 LYS B N 1
ATOM 2488 C CA . LYS B 1 106 ? 3.354 26.062 -3.074 1 85.75 106 LYS B CA 1
ATOM 2489 C C . LYS B 1 106 ? 4.578 25.562 -3.826 1 85.75 106 LYS B C 1
ATOM 2491 O O . LYS B 1 106 ? 4.723 25.797 -5.027 1 85.75 106 LYS B O 1
ATOM 2496 N N . GLN B 1 107 ? 5.477 25 -3.146 1 87.75 107 GLN B N 1
ATOM 2497 C CA . GLN B 1 107 ? 6.73 24.484 -3.697 1 87.75 107 GLN B CA 1
ATOM 2498 C C . GLN B 1 107 ? 7.277 23.344 -2.85 1 87.75 107 GLN B C 1
ATOM 2500 O O . GLN B 1 107 ? 7.141 23.344 -1.624 1 87.75 107 GLN B O 1
ATOM 2505 N N . PHE B 1 108 ? 7.766 22.344 -3.576 1 92 108 PHE B N 1
ATOM 2506 C CA . PHE B 1 108 ? 8.492 21.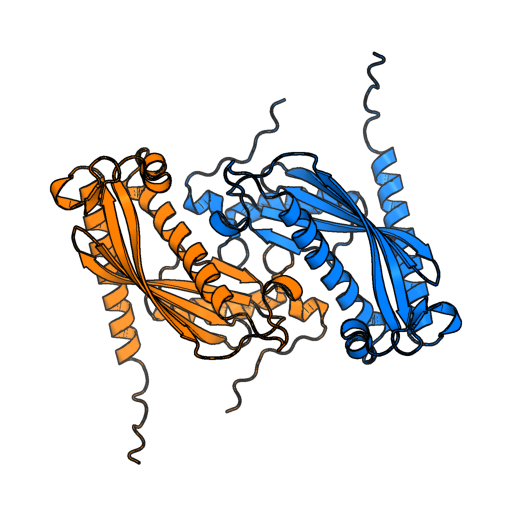312 -2.844 1 92 108 PHE B CA 1
ATOM 2507 C C . PHE B 1 108 ? 9.648 20.766 -3.674 1 92 108 PHE B C 1
ATOM 2509 O O . PHE B 1 108 ? 9.641 20.875 -4.902 1 92 108 PHE B O 1
ATOM 2516 N N . THR B 1 109 ? 10.711 20.328 -3.02 1 94.19 109 THR B N 1
ATOM 2517 C CA . THR B 1 109 ? 11.852 19.625 -3.604 1 94.19 109 THR B CA 1
ATOM 2518 C C . THR B 1 109 ? 11.867 18.172 -3.168 1 94.19 109 THR B C 1
ATOM 2520 O O . THR B 1 109 ? 11.344 17.828 -2.107 1 94.19 109 THR B O 1
ATOM 2523 N N . VAL B 1 110 ? 12.336 17.328 -4.039 1 95.88 110 VAL B N 1
ATOM 2524 C CA . VAL B 1 110 ? 12.57 15.93 -3.697 1 95.88 110 VAL B CA 1
ATOM 2525 C C . VAL B 1 110 ? 14.039 15.578 -3.941 1 95.88 110 VAL B C 1
ATOM 2527 O O . VAL B 1 110 ? 14.555 15.773 -5.043 1 95.88 110 VAL B O 1
ATOM 2530 N N . ASP B 1 111 ? 14.695 15.172 -2.91 1 96.5 111 ASP B N 1
ATOM 2531 C CA . ASP B 1 111 ? 16.062 14.672 -2.975 1 96.5 111 ASP B CA 1
ATOM 2532 C C . ASP B 1 111 ? 16.094 13.148 -2.873 1 96.5 111 ASP B C 1
ATOM 2534 O O . ASP B 1 111 ? 15.734 12.578 -1.838 1 96.5 111 ASP B O 1
ATOM 2538 N N . ILE B 1 112 ? 16.453 12.547 -3.926 1 96.25 112 ILE B N 1
ATOM 2539 C CA . ILE B 1 112 ? 16.578 11.086 -3.926 1 96.25 112 ILE B CA 1
ATOM 2540 C C . ILE B 1 112 ? 17.984 10.688 -3.502 1 96.25 112 ILE B C 1
ATOM 2542 O O . ILE B 1 112 ? 18.969 11.047 -4.16 1 96.25 112 ILE B O 1
ATOM 2546 N N . LYS B 1 113 ? 18.109 9.914 -2.537 1 96.31 113 LYS B N 1
ATOM 2547 C CA . LYS B 1 113 ? 19.391 9.656 -1.896 1 96.31 113 LYS B CA 1
ATOM 2548 C C . LYS B 1 113 ? 19.938 8.297 -2.303 1 96.31 113 LYS B C 1
ATOM 2550 O O . LYS B 1 113 ? 21.156 8.125 -2.449 1 96.31 113 LYS B O 1
ATOM 2555 N N . ARG B 1 114 ? 19.062 7.305 -2.398 1 95.31 114 ARG B N 1
ATOM 2556 C CA . ARG B 1 114 ? 19.422 5.926 -2.715 1 95.31 114 ARG B CA 1
ATOM 2557 C C . ARG B 1 114 ? 18.359 5.262 -3.588 1 95.31 114 ARG B C 1
ATOM 2559 O O . ARG B 1 114 ? 17.172 5.527 -3.432 1 95.31 114 ARG B O 1
ATOM 2566 N N . PRO B 1 115 ? 18.812 4.43 -4.477 1 95.06 115 PRO B N 1
ATOM 2567 C CA . PRO B 1 115 ? 17.812 3.66 -5.207 1 95.06 115 PRO B CA 1
ATOM 2568 C C . PRO B 1 115 ? 17.078 2.646 -4.324 1 95.06 115 PRO B C 1
ATOM 2570 O O . PRO B 1 115 ? 17.656 2.145 -3.355 1 95.06 115 PRO B O 1
ATOM 2573 N N . VAL B 1 116 ? 15.789 2.416 -4.578 1 96.5 116 VAL B N 1
ATOM 2574 C CA . VAL B 1 116 ? 14.992 1.391 -3.918 1 96.5 116 VAL B CA 1
ATOM 2575 C C . VAL B 1 116 ? 14.391 0.452 -4.965 1 96.5 116 VAL B C 1
ATOM 2577 O O . VAL B 1 116 ? 13.883 0.902 -5.992 1 96.5 116 VAL B O 1
ATOM 2580 N N . SER B 1 117 ? 14.484 -0.859 -4.707 1 96.38 117 SER B N 1
ATOM 2581 C CA . SER B 1 117 ? 13.922 -1.857 -5.609 1 96.38 117 SER B CA 1
ATOM 2582 C C . SER B 1 117 ? 13.023 -2.836 -4.863 1 96.38 117 SER B C 1
ATOM 2584 O O . SER B 1 117 ? 13.188 -3.041 -3.66 1 96.38 117 SER B O 1
ATOM 2586 N N . TYR B 1 118 ? 12.086 -3.445 -5.562 1 96.62 118 TYR B N 1
ATOM 2587 C CA . TYR B 1 118 ? 11.289 -4.562 -5.066 1 96.62 118 TYR B CA 1
ATOM 2588 C C . TYR B 1 118 ? 12.164 -5.785 -4.816 1 96.62 118 TYR B C 1
ATOM 2590 O O . TYR B 1 118 ? 13.055 -6.094 -5.609 1 96.62 118 TYR B O 1
ATOM 2598 N N . PRO B 1 119 ? 11.883 -6.441 -3.725 1 96.56 119 PRO B N 1
ATOM 2599 C CA . PRO B 1 119 ? 10.891 -6.168 -2.68 1 96.56 119 PRO B CA 1
ATOM 2600 C C . PRO B 1 119 ? 11.453 -5.312 -1.546 1 96.56 119 PRO B C 1
ATOM 2602 O O . PRO B 1 119 ? 12.562 -5.566 -1.065 1 96.56 119 PRO B O 1
ATOM 2605 N N . ASP B 1 120 ? 10.789 -4.332 -1.165 1 97.12 120 ASP B N 1
ATOM 2606 C CA . ASP B 1 120 ? 11.078 -3.439 -0.05 1 97.12 120 ASP B CA 1
ATOM 2607 C C . ASP B 1 120 ? 9.836 -2.672 0.382 1 97.12 120 ASP B C 1
ATOM 2609 O O . ASP B 1 120 ? 8.797 -2.73 -0.287 1 97.12 120 ASP B O 1
ATOM 2613 N N . SER B 1 121 ? 9.82 -2.139 1.53 1 98.12 121 SER B N 1
ATOM 2614 C CA . SER B 1 121 ? 8.766 -1.256 2.021 1 98.12 121 SER B CA 1
ATOM 2615 C C . SER B 1 121 ? 9.344 0.047 2.564 1 98.12 121 SER B C 1
ATOM 2617 O O . SER B 1 121 ? 10.484 0.075 3.041 1 98.12 121 SER B O 1
ATOM 2619 N N . ILE B 1 122 ? 8.562 1.096 2.4 1 98.25 122 ILE B N 1
ATOM 2620 C CA . ILE B 1 122 ? 9.039 2.438 2.717 1 98.25 122 ILE B CA 1
ATOM 2621 C C . ILE B 1 122 ? 8.219 3.021 3.863 1 98.25 122 ILE B C 1
ATOM 2623 O O . ILE B 1 122 ? 6.988 3.025 3.812 1 98.25 122 ILE B O 1
ATOM 2627 N N . ILE B 1 123 ? 8.914 3.479 4.887 1 98.75 123 ILE B N 1
ATOM 2628 C CA . ILE B 1 123 ? 8.273 4.277 5.922 1 98.75 123 ILE B CA 1
ATOM 2629 C C . ILE B 1 123 ? 8.398 5.762 5.59 1 98.75 123 ILE B C 1
ATOM 2631 O O . ILE B 1 123 ? 9.484 6.227 5.223 1 98.75 123 ILE B O 1
ATOM 2635 N N . CYS B 1 124 ? 7.32 6.438 5.633 1 98.81 124 CYS B N 1
ATOM 2636 C CA . CYS B 1 124 ? 7.281 7.879 5.41 1 98.81 124 CYS B CA 1
ATOM 2637 C C . CYS B 1 124 ? 6.852 8.617 6.672 1 98.81 124 CYS B C 1
ATOM 2639 O O . CYS B 1 124 ? 5.84 8.266 7.285 1 98.81 124 CYS B O 1
ATOM 2641 N N . ALA B 1 125 ? 7.602 9.609 7.055 1 98.88 125 ALA B N 1
ATOM 2642 C CA . ALA B 1 125 ? 7.27 10.414 8.227 1 98.88 125 ALA B CA 1
ATOM 2643 C C . ALA B 1 125 ? 7.602 11.883 8 1 98.88 125 ALA B C 1
ATOM 2645 O O . ALA B 1 125 ? 8.422 12.219 7.141 1 98.88 125 ALA B O 1
ATOM 2646 N N . VAL B 1 126 ? 6.988 12.75 8.797 1 98.81 126 VAL B N 1
ATOM 2647 C CA . VAL B 1 126 ? 7.152 14.18 8.57 1 98.81 126 VAL B CA 1
ATOM 2648 C C . VAL B 1 126 ? 7.695 14.844 9.836 1 98.81 126 VAL B C 1
ATOM 2650 O O . VAL B 1 126 ? 7.531 14.32 10.938 1 98.81 126 VAL B O 1
ATOM 2653 N N . ARG B 1 127 ? 8.312 15.93 9.641 1 98.56 127 ARG B N 1
ATOM 2654 C CA . ARG B 1 127 ? 8.695 16.875 10.688 1 98.56 127 ARG B CA 1
ATOM 2655 C C . ARG B 1 127 ? 8.453 18.312 10.25 1 98.56 127 ARG B C 1
ATOM 2657 O O . ARG B 1 127 ? 8.727 18.672 9.102 1 98.56 127 ARG B O 1
ATOM 2664 N N . LEU B 1 128 ? 7.883 19.062 11.203 1 98.56 128 LEU B N 1
ATOM 2665 C CA . LEU B 1 128 ? 7.707 20.484 10.945 1 98.56 128 LEU B CA 1
ATOM 2666 C C . LEU B 1 128 ? 8.977 21.266 11.297 1 98.56 128 LEU B C 1
ATOM 2668 O O . LEU B 1 128 ? 9.578 21.031 12.344 1 98.56 128 LEU B O 1
ATOM 2672 N N . GLY B 1 129 ? 9.352 22.172 10.406 1 98.06 129 GLY B N 1
ATOM 2673 C CA . GLY B 1 129 ? 10.531 22.984 10.648 1 98.06 129 GLY B CA 1
ATOM 2674 C C . GLY B 1 129 ? 10.203 24.391 11.102 1 98.06 129 GLY B C 1
ATOM 2675 O O . GLY B 1 129 ? 10.945 24.984 11.883 1 98.06 129 GLY B O 1
ATOM 2676 N N . GLU B 1 130 ? 9.156 24.938 10.578 1 98.44 130 GLU B N 1
ATOM 2677 C CA . GLU B 1 130 ? 8.703 26.281 10.883 1 98.44 130 GLU B CA 1
ATOM 2678 C C . GLU B 1 130 ? 7.191 26.422 10.68 1 98.44 130 GLU B C 1
ATOM 2680 O O . GLU B 1 130 ? 6.633 25.828 9.75 1 98.44 130 GLU B O 1
ATOM 2685 N N . VAL B 1 131 ? 6.57 27.156 11.609 1 98.69 131 VAL B N 1
ATOM 2686 C CA . VAL B 1 131 ? 5.145 27.438 11.492 1 98.69 131 VAL B CA 1
ATOM 2687 C C . VAL B 1 131 ? 4.906 28.938 11.555 1 98.69 131 VAL B C 1
ATOM 2689 O O . VAL B 1 131 ? 5.402 29.609 12.461 1 98.69 131 VAL B O 1
ATOM 2692 N N . ARG B 1 132 ? 4.25 29.422 10.547 1 98.56 132 ARG B N 1
ATOM 2693 C CA . ARG B 1 132 ? 3.748 30.797 10.469 1 98.56 132 ARG B CA 1
ATOM 2694 C C . ARG B 1 132 ? 2.225 30.812 10.414 1 98.56 132 ARG B C 1
ATOM 2696 O O . ARG B 1 132 ? 1.591 29.781 10.211 1 98.56 132 ARG B O 1
ATOM 2703 N N . PRO B 1 133 ? 1.625 31.969 10.656 1 98.56 133 PRO B N 1
ATOM 2704 C CA . PRO B 1 133 ? 0.161 32.031 10.656 1 98.56 133 PRO B CA 1
ATOM 2705 C C . PRO B 1 133 ? -0.44 31.609 9.312 1 98.56 133 PRO B C 1
ATOM 2707 O O . PRO B 1 133 ? -1.581 31.141 9.258 1 98.56 133 PRO B O 1
ATOM 2710 N N . ASP B 1 134 ? 0.326 31.719 8.219 1 98.25 134 ASP B N 1
ATOM 2711 C CA . ASP B 1 134 ? -0.279 31.484 6.91 1 98.25 134 ASP B CA 1
ATOM 2712 C C . ASP B 1 134 ? 0.337 30.25 6.23 1 98.25 134 ASP B C 1
ATOM 2714 O O . ASP B 1 134 ? -0.065 29.891 5.125 1 98.25 134 ASP B O 1
ATOM 2718 N N . ARG B 1 135 ? 1.314 29.594 6.828 1 98 135 ARG B N 1
ATOM 2719 C CA . ARG B 1 135 ? 1.981 28.484 6.176 1 98 135 ARG B CA 1
ATOM 2720 C C . ARG B 1 135 ? 2.832 27.688 7.168 1 98 135 ARG B C 1
ATOM 2722 O O . ARG B 1 135 ? 3.051 28.141 8.297 1 98 135 ARG B O 1
ATOM 2729 N N . TYR B 1 136 ? 3.273 26.562 6.836 1 98.12 136 TYR B N 1
ATOM 2730 C CA . TYR B 1 136 ? 4.266 25.828 7.605 1 98.12 136 TYR B CA 1
ATOM 2731 C C . TYR B 1 136 ? 5.246 25.109 6.684 1 98.12 136 TYR B C 1
ATOM 2733 O O . TYR B 1 136 ? 4.91 24.781 5.539 1 98.12 136 TYR B O 1
ATOM 2741 N N . PHE B 1 137 ? 6.492 24.969 7.094 1 98.12 137 PHE B N 1
ATOM 2742 C CA . PHE B 1 137 ? 7.531 24.219 6.395 1 98.12 137 PHE B CA 1
ATOM 2743 C C . PHE B 1 137 ? 7.574 22.766 6.879 1 98.12 137 PHE B C 1
ATOM 2745 O O . PHE B 1 137 ? 7.613 22.516 8.086 1 98.12 137 PHE B O 1
ATOM 2752 N N . ILE B 1 138 ? 7.559 21.859 5.922 1 98.25 138 ILE B N 1
ATOM 2753 C CA . ILE B 1 138 ? 7.477 20.453 6.293 1 98.25 138 ILE B CA 1
ATOM 2754 C C . ILE B 1 138 ? 8.562 19.656 5.566 1 98.25 138 ILE B C 1
ATOM 2756 O O . ILE B 1 138 ? 8.844 19.922 4.391 1 98.25 138 ILE B O 1
ATOM 2760 N N . THR B 1 139 ? 9.242 18.797 6.289 1 98.44 139 THR B N 1
ATOM 2761 C CA . THR B 1 139 ? 10.156 17.797 5.75 1 98.44 139 THR B CA 1
ATOM 2762 C C . THR B 1 139 ? 9.547 16.406 5.832 1 98.44 139 THR B C 1
ATOM 2764 O O . THR B 1 139 ? 9.117 15.969 6.902 1 98.44 139 THR B O 1
ATOM 2767 N N . THR B 1 140 ? 9.375 15.75 4.715 1 98.62 140 THR B N 1
ATOM 2768 C CA . THR B 1 140 ? 8.922 14.367 4.633 1 98.62 140 THR B CA 1
ATOM 2769 C C . THR B 1 140 ? 10.062 13.453 4.215 1 98.62 140 THR B C 1
ATOM 2771 O O . THR B 1 140 ? 10.594 13.578 3.107 1 98.62 140 THR B O 1
ATOM 2774 N N . THR B 1 141 ? 10.438 12.586 5.121 1 98.81 141 THR B N 1
ATOM 2775 C CA . THR B 1 141 ? 11.531 11.664 4.828 1 98.81 141 THR B CA 1
ATOM 2776 C C . THR B 1 141 ? 11 10.242 4.633 1 98.81 141 THR B C 1
ATOM 2778 O O . THR B 1 141 ? 10.07 9.82 5.32 1 98.81 141 THR B O 1
ATOM 2781 N N . MET B 1 142 ? 11.586 9.555 3.686 1 98.69 142 MET B N 1
ATOM 2782 C CA . MET B 1 142 ? 11.25 8.18 3.344 1 98.69 142 MET B CA 1
ATOM 2783 C C . MET B 1 142 ? 12.422 7.242 3.619 1 98.69 142 MET B C 1
ATOM 2785 O O . MET B 1 142 ? 13.547 7.504 3.188 1 98.69 142 MET B O 1
ATOM 2789 N N . TRP B 1 143 ? 12.18 6.211 4.383 1 98.69 143 TRP B N 1
ATOM 2790 C CA . TRP B 1 143 ? 13.203 5.23 4.742 1 98.69 143 TRP B CA 1
ATOM 2791 C C . TRP B 1 143 ? 12.867 3.859 4.16 1 98.69 143 TRP B C 1
ATOM 2793 O O . TRP B 1 143 ? 11.711 3.445 4.156 1 98.69 143 TRP B O 1
ATOM 2803 N N . SER B 1 144 ? 13.867 3.189 3.654 1 98.19 144 SER B N 1
ATOM 2804 C CA . SER B 1 144 ? 13.734 1.79 3.26 1 98.19 144 SER B CA 1
ATOM 2805 C C . SER B 1 144 ? 13.82 0.865 4.469 1 98.19 144 SER B C 1
ATOM 2807 O O . SER B 1 144 ? 14.75 0.966 5.273 1 98.19 144 SER B O 1
ATOM 2809 N N . LEU B 1 145 ? 12.836 -0.038 4.609 1 98 145 LEU B N 1
ATOM 2810 C CA . LEU B 1 145 ? 12.906 -1.02 5.688 1 98 145 LEU B CA 1
ATOM 2811 C C . LEU B 1 145 ? 14.102 -1.95 5.496 1 98 145 LEU B C 1
ATOM 2813 O O . LEU B 1 145 ? 14.766 -2.318 6.469 1 98 145 LEU B O 1
ATOM 2817 N N . ARG B 1 146 ? 14.398 -2.334 4.309 1 96.56 146 ARG B N 1
ATOM 2818 C CA . ARG B 1 146 ? 15.484 -3.275 4.051 1 96.56 146 ARG B CA 1
ATOM 2819 C C . ARG B 1 146 ? 16.844 -2.607 4.23 1 96.56 146 ARG B C 1
ATOM 2821 O O . ARG B 1 146 ? 17.766 -3.209 4.781 1 96.56 146 ARG B O 1
ATOM 2828 N N . GLN B 1 147 ? 16.953 -1.323 3.795 1 96.38 147 GLN B N 1
ATOM 2829 C CA . GLN B 1 147 ? 18.234 -0.627 3.885 1 96.38 147 GLN B CA 1
ATOM 2830 C C . GLN B 1 147 ? 18.422 0.015 5.258 1 96.38 147 GLN B C 1
ATOM 2832 O O . GLN B 1 147 ? 19.531 0.42 5.617 1 96.38 147 GLN B O 1
ATOM 2837 N N . GLN B 1 148 ? 17.328 0.222 5.98 1 97.62 148 GLN B N 1
ATOM 2838 C CA . GLN B 1 148 ? 17.344 0.895 7.277 1 97.62 148 GLN B CA 1
ATOM 2839 C C . GLN B 1 148 ? 18.016 2.256 7.18 1 97.62 148 GLN B C 1
ATOM 2841 O O . GLN B 1 148 ? 18.828 2.617 8.039 1 97.62 148 GLN B O 1
ATOM 2846 N N . ALA B 1 149 ? 17.734 2.984 6.07 1 97.38 149 ALA B N 1
ATOM 2847 C CA . ALA B 1 149 ? 18.344 4.281 5.773 1 97.38 149 ALA B CA 1
ATOM 2848 C C . ALA B 1 149 ? 17.375 5.168 4.992 1 97.38 149 ALA B C 1
ATOM 2850 O O . ALA B 1 149 ? 16.484 4.668 4.297 1 97.38 149 ALA B O 1
ATOM 2851 N N . PRO B 1 150 ? 17.531 6.535 5.152 1 98.25 150 PRO B N 1
ATOM 2852 C CA . PRO B 1 150 ? 16.734 7.414 4.285 1 98.25 150 PRO B CA 1
ATOM 2853 C C . PRO B 1 150 ? 17.047 7.203 2.803 1 98.25 150 PRO B C 1
ATOM 2855 O O . PRO B 1 150 ? 18.203 7.094 2.418 1 98.25 150 PRO B O 1
ATOM 2858 N N . VAL B 1 151 ? 15.992 7.156 2.027 1 98.44 151 VAL B N 1
ATOM 2859 C CA . VAL B 1 151 ? 16.203 6.906 0.604 1 98.44 151 VAL B CA 1
ATOM 2860 C C . VAL B 1 151 ? 15.711 8.109 -0.203 1 98.44 151 VAL B C 1
ATOM 2862 O O . VAL B 1 151 ? 16.078 8.273 -1.369 1 98.44 151 VAL B O 1
ATOM 2865 N N . ALA B 1 152 ? 14.891 8.953 0.341 1 98.44 152 ALA B N 1
ATOM 2866 C CA . ALA B 1 152 ? 14.43 10.188 -0.279 1 98.44 152 ALA B CA 1
ATOM 2867 C C . ALA B 1 152 ? 13.914 11.172 0.771 1 98.44 152 ALA B C 1
ATOM 2869 O O . ALA B 1 152 ? 13.555 10.773 1.882 1 98.44 152 ALA B O 1
ATOM 2870 N N . GLU B 1 153 ? 13.922 12.406 0.416 1 98.38 153 GLU B N 1
ATOM 2871 C CA . GLU B 1 153 ? 13.406 13.469 1.272 1 98.38 153 GLU B CA 1
ATOM 2872 C C . GLU B 1 153 ? 12.711 14.555 0.451 1 98.38 153 GLU B C 1
ATOM 2874 O O . GLU B 1 153 ? 13.234 14.992 -0.575 1 98.38 153 GLU B O 1
ATOM 2879 N N . SER B 1 154 ? 11.516 14.812 0.837 1 97.88 154 SER B N 1
ATOM 2880 C CA . SER B 1 154 ? 10.773 15.922 0.253 1 97.88 154 SER B CA 1
ATOM 2881 C C . SER B 1 154 ? 10.609 17.062 1.249 1 97.88 154 SER B C 1
ATOM 2883 O O . SER B 1 154 ? 10.305 16.844 2.422 1 97.88 154 SER B O 1
ATOM 2885 N N . GLU B 1 155 ? 10.828 18.281 0.83 1 97.44 155 GLU B N 1
ATOM 2886 C CA . GLU B 1 155 ? 10.617 19.406 1.721 1 97.44 155 GLU B CA 1
ATOM 2887 C C . GLU B 1 155 ? 10.008 20.594 0.974 1 97.44 155 GLU B C 1
ATOM 2889 O O . GLU B 1 155 ? 10.227 20.766 -0.227 1 97.44 155 GLU B O 1
ATOM 2894 N N . GLY B 1 156 ? 9.258 21.344 1.744 1 96.44 156 GLY B N 1
ATOM 2895 C CA . GLY B 1 156 ? 8.664 22.531 1.144 1 96.44 156 GLY B CA 1
ATOM 2896 C C . GLY B 1 156 ? 7.656 23.219 2.047 1 96.44 156 GLY B C 1
ATOM 2897 O O . GLY B 1 156 ? 7.457 22.797 3.191 1 96.44 156 GLY B O 1
ATOM 2898 N N . TRP B 1 157 ? 7.062 24.281 1.511 1 96.56 157 TRP B N 1
ATOM 2899 C CA . TRP B 1 157 ? 6.082 25.078 2.244 1 96.56 157 TRP B CA 1
ATOM 2900 C C . TRP B 1 157 ? 4.66 24.672 1.856 1 96.56 157 TRP B C 1
ATOM 2902 O O . TRP B 1 157 ? 4.355 24.516 0.673 1 96.56 157 TRP B O 1
ATOM 2912 N N . ILE B 1 158 ? 3.863 24.469 2.842 1 97.38 158 ILE B N 1
ATOM 2913 C CA . ILE B 1 158 ? 2.418 24.328 2.688 1 97.38 158 ILE B CA 1
ATOM 2914 C C . ILE B 1 158 ? 1.727 25.625 3.113 1 97.38 158 ILE B C 1
ATOM 2916 O O . ILE B 1 158 ? 1.944 26.125 4.223 1 97.38 158 ILE B O 1
ATOM 2920 N N . VAL B 1 159 ? 0.907 26.125 2.238 1 97.69 159 VAL B N 1
ATOM 2921 C CA . VAL B 1 159 ? 0.255 27.406 2.494 1 97.69 159 VAL B CA 1
ATOM 2922 C C . VAL B 1 159 ? -1.211 27.172 2.855 1 97.69 159 VAL B C 1
ATOM 2924 O O . VAL B 1 159 ? -1.887 26.359 2.238 1 97.69 159 VAL B O 1
ATOM 2927 N N . PHE B 1 160 ? -1.669 27.906 3.889 1 98.12 160 PHE B N 1
ATOM 2928 C CA . PHE B 1 160 ? -3.102 27.969 4.152 1 98.12 160 PHE B CA 1
ATOM 2929 C C . PHE B 1 160 ? -3.785 28.953 3.219 1 98.12 160 PHE B C 1
ATOM 2931 O O . PHE B 1 160 ? -3.355 30.109 3.104 1 98.12 160 PHE B O 1
ATOM 2938 N N . PHE B 1 161 ? -4.832 28.516 2.551 1 97.56 161 PHE B N 1
ATOM 2939 C CA . PHE B 1 161 ? -5.48 29.281 1.49 1 97.56 161 PHE B CA 1
ATOM 2940 C C . PHE B 1 161 ? -6.992 29.297 1.688 1 97.56 161 PHE B C 1
ATOM 2942 O O . PHE B 1 161 ? -7.605 28.266 1.964 1 97.56 161 PHE B O 1
ATOM 2949 N N . ASP B 1 162 ? -7.551 30.469 1.617 1 97.25 162 ASP B N 1
ATOM 2950 C CA . ASP B 1 162 ? -9 30.625 1.662 1 97.25 162 ASP B CA 1
ATOM 2951 C C . ASP B 1 162 ? -9.609 30.547 0.262 1 97.25 162 ASP B C 1
ATOM 2953 O O . ASP B 1 162 ? -9.617 31.547 -0.472 1 97.25 162 ASP B O 1
ATOM 2957 N N . TYR B 1 163 ? -10.156 29.469 -0.079 1 95.06 163 TYR B N 1
ATOM 2958 C CA . TYR B 1 163 ? -10.672 29.219 -1.422 1 95.06 163 TYR B CA 1
ATOM 2959 C C . TYR B 1 163 ? -11.938 30.016 -1.676 1 95.06 163 TYR B C 1
ATOM 2961 O O . TYR B 1 163 ? -12.281 30.312 -2.826 1 95.06 163 TYR B O 1
ATOM 2969 N N . GLY B 1 164 ? -12.695 30.375 -0.609 1 94.88 164 GLY B N 1
ATOM 2970 C CA . GLY B 1 164 ? -13.852 31.25 -0.75 1 94.88 164 GLY B CA 1
ATOM 2971 C C . GLY B 1 164 ? -13.484 32.656 -1.126 1 94.88 164 GLY B C 1
ATOM 2972 O O . GLY B 1 164 ? -14.156 33.281 -1.948 1 94.88 164 GLY B O 1
ATOM 2973 N N . LYS B 1 165 ? -12.391 33.094 -0.596 1 95.88 165 LYS B N 1
ATOM 2974 C CA . LYS B 1 165 ? -11.961 34.469 -0.824 1 95.88 165 LYS B CA 1
ATOM 2975 C C . LYS B 1 165 ? -10.867 34.531 -1.891 1 95.88 165 LYS B C 1
ATOM 2977 O O . LYS B 1 165 ? -10.539 35.594 -2.387 1 95.88 165 LYS B O 1
ATOM 2982 N N . GLY B 1 166 ? -10.203 33.406 -2.23 1 95.44 166 GLY B N 1
ATOM 2983 C CA . GLY B 1 166 ? -9.172 33.344 -3.254 1 95.44 166 GLY B CA 1
ATOM 2984 C C . GLY B 1 166 ? -7.879 34.031 -2.836 1 95.44 166 GLY B C 1
ATOM 2985 O O . GLY B 1 166 ? -7.242 34.719 -3.639 1 95.44 166 GLY B O 1
ATOM 2986 N N . LYS B 1 167 ? -7.582 33.906 -1.598 1 96.69 167 LYS B N 1
ATOM 2987 C CA . LYS B 1 167 ? -6.352 34.5 -1.096 1 96.69 167 LYS B CA 1
ATOM 2988 C C . LYS B 1 167 ? -5.719 33.656 -0.005 1 96.69 167 LYS B C 1
ATOM 2990 O O . LYS B 1 167 ? -6.363 32.75 0.53 1 96.69 167 LYS B O 1
ATOM 2995 N N . VAL B 1 168 ? -4.48 33.969 0.333 1 97.38 168 VAL B N 1
ATOM 2996 C CA . VAL B 1 168 ? -3.779 33.312 1.422 1 97.38 168 VAL B CA 1
ATOM 2997 C C . VAL B 1 168 ? -4.484 33.594 2.746 1 97.38 168 VAL B C 1
ATOM 2999 O O . VAL B 1 168 ? -4.891 34.719 3.006 1 97.38 168 VAL B O 1
ATOM 3002 N N . ALA B 1 169 ? -4.629 32.594 3.602 1 98.25 169 ALA B N 1
ATOM 3003 C CA . ALA B 1 169 ? -5.336 32.719 4.875 1 98.25 169 ALA B CA 1
ATOM 3004 C C . ALA B 1 169 ? -4.352 32.875 6.031 1 98.25 169 ALA B C 1
ATOM 3006 O O . ALA B 1 169 ? -3.311 32.219 6.062 1 98.25 169 ALA B O 1
ATOM 3007 N N . ASN B 1 170 ? -4.637 33.781 6.922 1 98.5 170 ASN B N 1
ATOM 3008 C CA . ASN B 1 170 ? -3.979 33.906 8.219 1 98.5 170 ASN B CA 1
ATOM 3009 C C . ASN B 1 170 ? -4.793 33.25 9.328 1 98.5 170 ASN B C 1
ATOM 3011 O O . ASN B 1 170 ? -5.848 33.75 9.711 1 98.5 170 ASN B O 1
ATOM 3015 N N . LEU B 1 171 ? -4.273 32.156 9.914 1 98.62 171 LEU B N 1
ATOM 3016 C CA . LEU B 1 171 ? -5.043 31.344 10.859 1 98.62 171 LEU B CA 1
ATOM 3017 C C . LEU B 1 171 ? -5.273 32.125 12.156 1 98.62 171 LEU B C 1
ATOM 3019 O O . LEU B 1 171 ? -6.312 31.953 12.805 1 98.62 171 LEU B O 1
ATOM 3023 N N . VAL B 1 172 ? -4.336 32.969 12.516 1 98.62 172 VAL B N 1
ATOM 3024 C CA . VAL B 1 172 ? -4.477 33.75 13.727 1 98.62 172 VAL B CA 1
ATOM 3025 C C . VAL B 1 172 ? -5.602 34.781 13.555 1 98.62 172 VAL B C 1
ATOM 3027 O O . VAL B 1 172 ? -6.453 34.906 14.43 1 98.62 172 VAL B O 1
ATOM 3030 N N . GLU B 1 173 ? -5.695 35.406 12.438 1 98.19 173 GLU B N 1
ATOM 3031 C CA . GLU B 1 173 ? -6.738 36.406 12.133 1 98.19 173 GLU B CA 1
ATOM 3032 C C . GLU B 1 173 ? -8.094 35.719 11.977 1 98.19 173 GLU B C 1
ATOM 3034 O O . GLU B 1 173 ? -9.125 36.281 12.352 1 98.19 173 GLU B O 1
ATOM 3039 N N . ALA B 1 174 ? -8.094 34.531 11.367 1 97.19 174 ALA B N 1
ATOM 3040 C CA . ALA B 1 174 ? -9.336 33.812 11.203 1 97.19 174 ALA B CA 1
ATOM 3041 C C . ALA B 1 174 ? -9.961 33.469 12.555 1 97.19 174 ALA B C 1
ATOM 3043 O O . ALA B 1 174 ? -11.188 33.406 12.68 1 97.19 174 ALA B O 1
ATOM 3044 N N . GLY B 1 175 ? -9.125 33.25 13.539 1 97.62 175 GLY B N 1
ATOM 3045 C CA . GLY B 1 175 ? -9.586 33.031 14.906 1 97.62 175 GLY B CA 1
ATOM 3046 C C . GLY B 1 175 ? -10.25 31.672 15.102 1 97.62 175 GLY B C 1
ATOM 3047 O O . GLY B 1 175 ? -10.164 30.797 14.242 1 97.62 175 GLY B O 1
ATOM 3048 N N . GLY B 1 176 ? -10.727 31.484 16.328 1 97.44 176 GLY B N 1
ATOM 3049 C CA . GLY B 1 176 ? -11.453 30.266 16.641 1 97.44 176 GLY B CA 1
ATOM 3050 C C . GLY B 1 176 ? -10.617 29.016 16.469 1 97.44 176 GLY B C 1
ATOM 3051 O O . GLY B 1 176 ? -9.477 28.953 16.938 1 97.44 176 GLY B O 1
ATOM 3052 N N . VAL B 1 177 ? -11.203 28.062 15.82 1 98.12 177 VAL B N 1
ATOM 3053 C CA . VAL B 1 177 ? -10.57 26.75 15.68 1 98.12 177 VAL B CA 1
ATOM 3054 C C . VAL B 1 177 ? -9.344 26.859 14.773 1 98.12 177 VAL B C 1
ATOM 3056 O O . VAL B 1 177 ? -8.422 26.047 14.859 1 98.12 177 VAL B O 1
ATOM 3059 N N . HIS B 1 178 ? -9.359 27.859 13.875 1 98.25 178 HIS B N 1
ATOM 3060 C CA . HIS B 1 178 ? -8.203 28.062 13.023 1 98.25 178 HIS B CA 1
ATOM 3061 C C . HIS B 1 178 ? -7.008 28.578 13.82 1 98.25 178 HIS B C 1
ATOM 3063 O O . HIS B 1 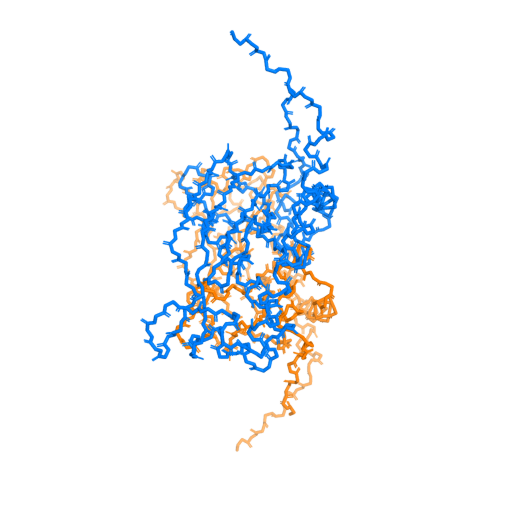178 ? -5.867 28.172 13.578 1 98.25 178 HIS B O 1
ATOM 3069 N N . LYS B 1 179 ? -7.254 29.469 14.68 1 98.5 179 LYS B N 1
ATOM 3070 C CA . LYS B 1 179 ? -6.195 29.922 15.578 1 98.5 179 LYS B CA 1
ATOM 3071 C C . LYS B 1 179 ? -5.688 28.766 16.453 1 98.5 179 LYS B C 1
ATOM 3073 O O . LYS B 1 179 ? -4.488 28.656 16.703 1 98.5 179 LYS B O 1
ATOM 3078 N N . ASP B 1 180 ? -6.621 27.969 16.953 1 98.62 180 ASP B N 1
ATOM 3079 C CA . ASP B 1 180 ? -6.246 26.797 17.734 1 98.62 180 ASP B CA 1
ATOM 3080 C C . ASP B 1 180 ? -5.305 25.891 16.938 1 98.62 180 ASP B C 1
ATOM 3082 O O . ASP B 1 180 ? -4.355 25.328 17.5 1 98.62 180 ASP B O 1
ATOM 3086 N N . LEU B 1 181 ? -5.582 25.719 15.656 1 98.69 181 LEU B N 1
ATOM 3087 C CA . LEU B 1 181 ? -4.738 24.891 14.789 1 98.69 181 LEU B CA 1
ATOM 3088 C C . LEU B 1 181 ? -3.336 25.484 14.68 1 98.69 181 LEU B C 1
ATOM 3090 O O . LEU B 1 181 ? -2.344 24.766 14.812 1 98.69 181 LEU B O 1
ATOM 3094 N N . TYR B 1 182 ? -3.254 26.781 14.453 1 98.69 182 TYR B N 1
ATOM 3095 C CA . TYR B 1 182 ? -1.958 27.453 14.391 1 98.69 182 TYR B CA 1
ATOM 3096 C C . TYR B 1 182 ? -1.158 27.203 15.664 1 98.69 182 TYR B C 1
ATOM 3098 O O . TYR B 1 182 ? 0.023 26.844 15.609 1 98.69 182 TYR B O 1
ATOM 3106 N N . GLU B 1 183 ? -1.761 27.375 16.781 1 98.75 183 GLU B N 1
ATOM 3107 C CA . GLU B 1 183 ? -1.082 27.219 18.062 1 98.75 183 GLU B CA 1
ATOM 3108 C C . GLU B 1 183 ? -0.62 25.781 18.266 1 98.75 183 GLU B C 1
ATOM 3110 O O . GLU B 1 183 ? 0.504 25.531 18.719 1 98.75 183 GLU B O 1
ATOM 3115 N N . ALA B 1 184 ? -1.479 24.859 17.922 1 98.69 184 ALA B N 1
ATOM 3116 C CA . ALA B 1 184 ? -1.134 23.453 18.062 1 98.69 184 ALA B CA 1
ATOM 3117 C C . ALA B 1 184 ? 0.048 23.078 17.172 1 98.69 184 ALA B C 1
ATOM 3119 O O . ALA B 1 184 ? 0.956 22.359 17.609 1 98.69 184 ALA B O 1
ATOM 3120 N N . LEU B 1 185 ? 0.024 23.547 15.914 1 98.75 185 LEU B N 1
ATOM 3121 C CA . LEU B 1 185 ? 1.115 23.266 14.984 1 98.75 185 LEU B CA 1
ATOM 3122 C C . LEU B 1 185 ? 2.416 23.891 15.477 1 98.75 185 LEU B C 1
ATOM 3124 O O . LEU B 1 185 ? 3.488 23.297 15.328 1 98.75 185 LEU B O 1
ATOM 3128 N N . SER B 1 186 ? 2.322 25.078 16.062 1 98.75 186 SER B N 1
ATOM 3129 C CA . SER B 1 186 ? 3.5 25.781 16.578 1 98.75 186 SER B CA 1
ATOM 3130 C C . SER B 1 186 ? 4.129 25 17.734 1 98.75 186 SER B C 1
ATOM 3132 O O . SER B 1 186 ? 5.352 24.859 17.797 1 98.75 186 SER B O 1
ATOM 3134 N N . VAL B 1 187 ? 3.314 24.547 18.641 1 98.69 187 VAL B N 1
ATOM 3135 C CA . VAL B 1 187 ? 3.799 23.766 19.766 1 98.69 187 VAL B CA 1
ATOM 3136 C C . VAL B 1 187 ? 4.438 22.484 19.281 1 98.69 187 VAL B C 1
ATOM 3138 O O . VAL B 1 187 ? 5.523 22.109 19.719 1 98.69 187 VAL B O 1
ATOM 3141 N N . LYS B 1 188 ? 3.74 21.797 18.359 1 98.56 188 LYS B N 1
ATOM 3142 C CA . LYS B 1 188 ? 4.254 20.547 17.797 1 98.56 188 LYS B CA 1
ATOM 3143 C C . LYS B 1 188 ? 5.594 20.781 17.109 1 98.56 188 LYS B C 1
ATOM 3145 O O . LYS B 1 188 ? 6.523 19.984 17.281 1 98.56 188 LYS B O 1
ATOM 3150 N N . CYS B 1 189 ? 5.676 21.828 16.359 1 98.69 189 CYS B N 1
ATOM 3151 C CA . CYS B 1 189 ? 6.902 22.188 15.656 1 98.69 189 CYS B CA 1
ATOM 3152 C C . CYS B 1 189 ? 8.055 22.406 16.641 1 98.69 189 CYS B C 1
ATOM 3154 O O . CYS B 1 189 ? 9.156 21.906 16.422 1 98.69 189 CYS B O 1
ATOM 3156 N N . ALA B 1 190 ? 7.805 23.125 17.672 1 98.56 190 ALA B N 1
ATOM 3157 C CA . ALA B 1 190 ? 8.836 23.406 18.672 1 98.56 190 ALA B CA 1
ATOM 3158 C C . ALA B 1 190 ? 9.352 22.109 19.297 1 98.56 190 ALA B C 1
ATOM 3160 O O . ALA B 1 190 ? 10.562 21.938 19.453 1 98.56 190 ALA B O 1
ATOM 3161 N N . LYS B 1 191 ? 8.453 21.281 19.625 1 98.19 191 LYS B N 1
ATOM 3162 C CA . LYS B 1 191 ? 8.836 20 20.234 1 98.19 191 LYS B CA 1
ATOM 3163 C C . LYS B 1 191 ? 9.672 19.172 19.266 1 98.19 191 LYS B C 1
ATOM 3165 O O . LYS B 1 191 ? 10.672 18.562 19.656 1 98.19 191 LYS B O 1
ATOM 3170 N N . MET B 1 192 ? 9.242 19.078 17.984 1 98.5 192 MET B N 1
ATOM 3171 C CA . MET B 1 192 ? 9.961 18.344 16.953 1 98.5 192 MET B CA 1
ATOM 3172 C C . MET B 1 192 ? 11.375 18.891 16.781 1 98.5 192 MET B C 1
ATOM 3174 O O . MET B 1 192 ? 12.336 18.109 16.688 1 98.5 192 MET B O 1
ATOM 3178 N N . ASN B 1 193 ? 11.484 20.156 16.781 1 98 193 ASN B N 1
ATOM 3179 C CA . ASN B 1 193 ? 12.781 20.797 16.594 1 98 193 ASN B CA 1
ATOM 3180 C C . ASN B 1 193 ? 13.703 20.531 17.781 1 98 193 ASN B C 1
ATOM 3182 O O . ASN B 1 193 ? 14.906 20.328 17.609 1 98 193 ASN B O 1
ATOM 3186 N N . GLU B 1 194 ? 13.164 20.625 18.938 1 98.06 194 GLU B N 1
ATOM 3187 C CA . GLU B 1 194 ? 13.945 20.328 20.125 1 98.06 194 GLU B CA 1
ATOM 3188 C C . GLU B 1 194 ? 14.5 18.906 20.094 1 98.06 194 GLU B C 1
ATOM 3190 O O . GLU B 1 194 ? 15.68 18.688 20.359 1 98.06 194 GLU B O 1
ATOM 3195 N N . THR B 1 195 ? 13.656 17.969 19.781 1 97.88 195 THR B N 1
ATOM 3196 C CA . THR B 1 195 ? 14.062 16.562 19.703 1 97.88 195 THR B CA 1
ATOM 3197 C C . THR B 1 195 ? 15.133 16.375 18.625 1 97.88 195 THR B C 1
ATOM 3199 O O . THR B 1 195 ? 16.125 15.688 18.844 1 97.88 195 THR B O 1
ATOM 3202 N N . ALA B 1 196 ? 14.93 16.984 17.484 1 97.06 196 ALA B N 1
ATOM 3203 C CA . ALA B 1 196 ? 15.875 16.875 16.375 1 97.06 196 ALA B CA 1
ATOM 3204 C C . ALA B 1 196 ? 17.234 17.469 16.75 1 97.06 196 ALA B C 1
ATOM 3206 O O . ALA B 1 196 ? 18.266 16.891 16.406 1 97.06 196 ALA B O 1
ATOM 3207 N N . ALA B 1 197 ? 17.203 18.578 17.422 1 96.62 197 ALA B N 1
ATOM 3208 C CA . ALA B 1 197 ? 18.438 19.234 17.844 1 96.62 197 ALA B CA 1
ATOM 3209 C C . ALA B 1 197 ? 19.203 18.359 18.828 1 96.62 197 ALA B C 1
ATOM 3211 O O . ALA B 1 197 ? 20.438 18.25 18.75 1 96.62 197 ALA B O 1
ATOM 3212 N N . ALA B 1 198 ? 18.5 17.828 19.75 1 96.62 198 ALA B N 1
ATOM 3213 C CA . ALA B 1 198 ? 19.125 16.938 20.719 1 96.62 198 ALA B CA 1
ATOM 3214 C C . ALA B 1 198 ? 19.766 15.727 20.031 1 96.62 198 ALA B C 1
ATOM 3216 O O . ALA B 1 198 ? 20.875 15.312 20.391 1 96.62 198 ALA B O 1
ATOM 3217 N N . TRP B 1 199 ? 19.094 15.195 19.078 1 96 199 TRP B N 1
ATOM 3218 C CA . TRP B 1 199 ? 19.594 14.047 18.328 1 96 199 TRP B CA 1
ATOM 3219 C C . TRP B 1 199 ? 20.844 14.406 17.547 1 96 199 TRP B C 1
ATOM 3221 O O . TRP B 1 199 ? 21.812 13.648 17.531 1 96 199 TRP B O 1
ATOM 3231 N N . LYS B 1 200 ? 20.828 15.547 16.875 1 94.06 200 LYS B N 1
ATOM 3232 C CA . LYS B 1 200 ? 21.984 15.992 16.094 1 94.06 200 LYS B CA 1
ATOM 3233 C C . LYS B 1 200 ? 23.219 16.172 16.984 1 94.06 200 LYS B C 1
ATOM 3235 O O . LYS B 1 200 ? 24.328 15.797 16.594 1 94.06 200 LYS B O 1
ATOM 3240 N N . LYS B 1 201 ? 23.031 16.672 18.109 1 94.38 201 LYS B N 1
ATOM 3241 C CA . LYS B 1 201 ? 24.125 16.891 19.047 1 94.38 201 LYS B CA 1
ATOM 3242 C C . LYS B 1 201 ? 24.719 15.562 19.516 1 94.38 201 LYS B C 1
ATOM 3244 O O . LYS B 1 201 ? 25.922 15.477 19.797 1 94.38 201 LYS B O 1
ATOM 3249 N N . ALA B 1 202 ? 23.891 14.547 19.562 1 92.88 202 ALA B N 1
ATOM 3250 C CA . ALA B 1 202 ? 24.312 13.242 20.062 1 92.88 202 ALA B CA 1
ATOM 3251 C C . ALA B 1 202 ? 25.016 12.445 18.969 1 92.88 202 ALA B C 1
ATOM 3253 O O . ALA B 1 202 ? 25.625 11.406 19.25 1 92.88 202 ALA B O 1
ATOM 3254 N N . GLN B 1 203 ? 24.828 12.875 17.734 1 87.75 203 GLN B N 1
ATOM 3255 C CA . GLN B 1 203 ? 25.469 12.133 16.641 1 87.75 203 GLN B CA 1
ATOM 3256 C C . GLN B 1 203 ? 26.969 12.344 16.641 1 87.75 203 GLN B C 1
ATOM 3258 O O . GLN B 1 203 ? 27.453 13.43 16.969 1 87.75 203 GLN B O 1
ATOM 3263 N N . PRO B 1 204 ? 27.781 11.25 16.469 1 79.19 204 PRO B N 1
ATOM 3264 C CA . PRO B 1 204 ? 29.234 11.414 16.422 1 79.19 204 PRO B CA 1
ATOM 3265 C C . PRO B 1 204 ? 29.672 12.383 15.32 1 79.19 204 PRO B C 1
ATOM 3267 O O . PRO B 1 204 ? 29.047 12.453 14.266 1 79.19 204 PRO B O 1
ATOM 3270 N N . GLN B 1 205 ? 30.344 13.344 15.656 1 66.12 205 GLN B N 1
ATOM 3271 C CA . GLN B 1 205 ? 30.859 14.32 14.703 1 66.12 205 GLN B CA 1
ATOM 3272 C C . GLN B 1 205 ? 31.594 13.617 13.555 1 66.12 205 GLN B C 1
ATOM 3274 O O . GLN B 1 205 ? 32.406 12.711 13.773 1 66.12 205 GLN B O 1
ATOM 3279 N N . LYS B 1 206 ? 30.875 13.469 12.461 1 56.28 206 LYS B N 1
ATOM 3280 C CA . LYS B 1 206 ? 31.594 12.938 11.312 1 56.28 206 LYS B CA 1
ATOM 3281 C C . LYS B 1 206 ? 32.938 13.625 11.141 1 56.28 206 LYS B C 1
ATOM 3283 O O . LYS B 1 206 ? 33.031 14.859 11.172 1 56.28 206 LYS B O 1
ATOM 3288 N N . LYS B 1 207 ? 34.031 12.953 11.188 1 48.91 207 LYS B N 1
ATOM 3289 C CA . LYS B 1 207 ? 35.375 13.422 10.891 1 48.91 207 LYS B CA 1
ATOM 3290 C C . LYS B 1 207 ? 35.469 14.055 9.508 1 48.91 207 LYS B C 1
ATOM 3292 O O . LYS B 1 207 ? 35.094 13.422 8.508 1 48.91 207 LYS B O 1
ATOM 3297 N N . GLN B 1 208 ? 35.094 15.289 9.359 1 43.72 208 GLN B N 1
ATOM 3298 C CA . GLN B 1 208 ? 35.469 15.961 8.117 1 43.72 208 GLN B CA 1
ATOM 3299 C C . GLN B 1 208 ? 36.844 15.516 7.645 1 43.72 208 GLN B C 1
ATOM 3301 O O . GLN B 1 208 ? 37.844 15.703 8.352 1 43.72 208 GLN B O 1
ATOM 3306 N N . HIS B 1 209 ? 36.844 14.367 7.078 1 36.16 209 HIS B N 1
ATOM 3307 C CA . HIS B 1 209 ? 38.125 14.156 6.441 1 36.16 209 HIS B CA 1
ATOM 3308 C C . HIS B 1 209 ? 38.5 15.328 5.535 1 36.16 209 HIS B C 1
ATOM 3310 O O . HIS B 1 209 ? 37.781 15.641 4.598 1 36.16 209 HIS B O 1
ATOM 3316 N N . LYS B 1 210 ? 39.125 16.312 6.109 1 34.84 210 LYS B N 1
ATOM 3317 C CA . LYS B 1 210 ? 39.938 17.203 5.27 1 34.84 210 LYS B CA 1
ATOM 3318 C C . LYS B 1 210 ? 40.594 16.438 4.129 1 34.84 210 LYS B C 1
ATOM 3320 O O . LYS B 1 210 ? 41.344 15.484 4.359 1 34.84 210 LYS B O 1
ATOM 3325 N N . LEU B 1 211 ? 39.781 16.625 2.994 1 27.97 211 LEU B N 1
ATOM 3326 C CA . LEU B 1 211 ? 40.688 16.375 1.877 1 27.97 211 LEU B CA 1
ATOM 3327 C C . LEU B 1 211 ? 41.969 17.219 2.008 1 27.97 211 LEU B C 1
ATOM 3329 O O . LEU B 1 211 ? 41.875 18.391 2.381 1 27.97 211 LEU B O 1
#